Protein AF-A0A9Q0LCG3-F1 (afdb_monomer_lite)

Organism: Anaeramoeba ignava (NCBI:txid1746090)

pLDDT: mean 75.04, std 20.89, range [25.45, 97.94]

Secondary structure (DSSP, 8-state):
---EE-SS-HHHHHHHHHHHSTT-PEESS-GGGG--SSTT--SEEEEE-TT--EEE-TTS-EEEHHHHHHHHHHHHHHHHTT--GGGEEEEES-HHHHHHHHHHHHHHHHHHHHHHHHHHHHHHHHHHH-----------------------STTTGGGG-EEEETGGGTT--EEEEEEE---SS--GGGG-HHHHHHHHTSEEEEEEEEE-HHHHTTSHHHHHHHHHHHHTTT-EEEHHHHBTTHHHHT----SS--GGG--GGG--B-HHHHHHHHHHHHHHHHHHHHHHHHHHHHHHHHHHHHHHHHHHHHHHHHHHHHHHHHHHHHHHHHHHHHHHHHHHHHHHHHHHHHHHHHHHT-HHHHHHHHHHHHHHHTTS----HHHHHHHHHHH--

Foldseek 3Di:
DDQEDAFAEPLLVVLLCVQPVVVSHHYPDYNVRQDAPQPLAAQEAEEALAPWDWDQDPVRWIATLSLLLQVLLVVVQCVVSVNFLLQEEEEEQTAVRLVNSVVVLVLLLVVVVVVVVVVVVVVVVVVVVPDDDDDDDDDDDDDDDDDDDDDDPSNPRNVNHHRGYLVVCPPAAHQEYEYEQRDDAANPPVPDSVSVSSNSRRHHHHYYYYYHPVRLCVDPSSVSVVVSCLPPLHAYHYSCQQFPCNVVSPPDDDPDDDPVPDDSVGSRRDPCSRSVRSVVSNVVVVVVVVVVVVVVVVVVVVVVVVVVVVVVVVVVVVVVVVVVVVVVVVVVVVVVVVVVVVVVVVVVVVVVVVVVCVVVPPPPVVVVVVVVVVVVVVVDPDPDVVVVVVVVVVVVD

Radius of gyration: 50.06 Å; chains: 1; bounding box: 141×66×129 Å

InterPro domains:
  IPR027417 P-loop containing nucleoside triphosphate hydrolase [G3DSA:3.40.50.300] (6-235)
  IPR027417 P-loop containing nucleoside triphosphate hydrolase [SSF52540] (1-333)
  IPR041679 DNA2/NAM7 helicase-like, C-terminal [PF13087] (1-213)
  IPR045055 DNA2/NAM7-like helicase [PTHR10887] (2-341)
  IPR047187 Upf1-like, C-terminal helicase domain [cd18808] (8-230)

Structure (mmCIF, N/CA/C/O backbone):
data_AF-A0A9Q0LCG3-F1
#
_entry.id   AF-A0A9Q0LCG3-F1
#
loop_
_atom_site.group_PDB
_atom_site.id
_atom_site.type_symbol
_atom_site.label_atom_id
_atom_site.label_alt_id
_atom_site.label_comp_id
_atom_site.label_asym_id
_atom_site.label_entity_id
_atom_site.label_seq_id
_atom_site.pdbx_PDB_ins_code
_atom_site.Cartn_x
_atom_site.Cartn_y
_atom_site.Cartn_z
_atom_site.occupancy
_atom_site.B_iso_or_equiv
_atom_site.auth_seq_id
_atom_site.auth_comp_id
_atom_site.auth_asym_id
_atom_site.auth_atom_id
_atom_site.pdbx_PDB_model_num
ATOM 1 N N . MET A 1 1 ? -5.685 -25.286 -7.873 1.00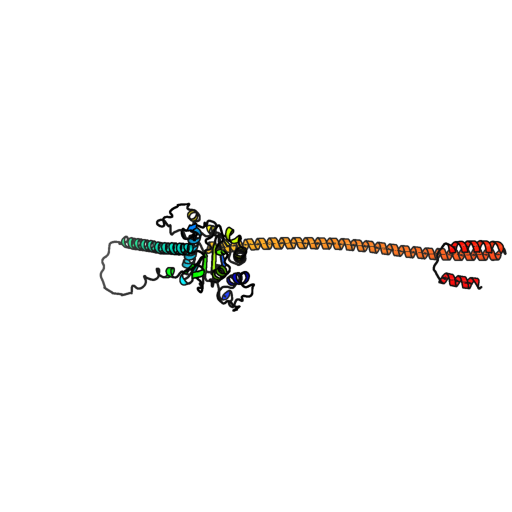 61.41 1 MET A N 1
ATOM 2 C CA . MET A 1 1 ? -5.540 -23.899 -7.376 1.00 61.41 1 MET A CA 1
ATOM 3 C C . MET A 1 1 ? -6.512 -23.027 -8.153 1.00 61.41 1 MET A C 1
ATOM 5 O O . MET A 1 1 ? -6.460 -23.066 -9.377 1.00 61.41 1 MET A O 1
ATOM 9 N N . LEU A 1 2 ? -7.430 -22.318 -7.488 1.00 72.50 2 LEU A N 1
ATOM 10 C CA . LEU A 1 2 ? -8.279 -21.328 -8.165 1.00 72.50 2 LEU A CA 1
ATOM 11 C C . LEU A 1 2 ? -7.381 -20.186 -8.656 1.00 72.50 2 LEU A C 1
ATOM 13 O O . LEU A 1 2 ? -6.613 -19.644 -7.865 1.00 72.50 2 LEU A O 1
ATOM 17 N N . ARG A 1 3 ? -7.438 -19.871 -9.954 1.00 88.56 3 ARG A N 1
ATOM 18 C CA . ARG A 1 3 ? -6.562 -18.873 -10.592 1.00 88.56 3 ARG A CA 1
ATOM 19 C C . ARG A 1 3 ? -7.213 -17.507 -10.772 1.00 88.56 3 ARG A C 1
ATOM 21 O O . ARG A 1 3 ? -6.514 -16.577 -11.134 1.00 88.56 3 ARG A O 1
ATOM 28 N N . THR A 1 4 ? -8.509 -17.364 -10.508 1.00 92.62 4 THR A N 1
ATOM 29 C CA . THR A 1 4 ? -9.247 -16.123 -10.781 1.00 92.62 4 THR A CA 1
ATOM 30 C C . THR A 1 4 ? -9.737 -15.480 -9.488 1.00 92.62 4 THR A C 1
ATOM 32 O O . THR A 1 4 ? -10.374 -16.143 -8.667 1.00 92.62 4 THR A O 1
ATOM 35 N N . GLN A 1 5 ? -9.460 -14.190 -9.305 1.00 93.25 5 GLN A N 1
ATOM 36 C CA . GLN A 1 5 ? -9.934 -13.390 -8.179 1.00 93.25 5 GLN A CA 1
ATOM 37 C C . GLN A 1 5 ? -11.127 -12.519 -8.600 1.00 93.25 5 GLN A C 1
ATOM 39 O O . GLN A 1 5 ? -11.120 -11.921 -9.671 1.00 93.25 5 GLN A O 1
ATOM 44 N N . TYR A 1 6 ? -12.145 -12.421 -7.741 1.00 95.12 6 TYR A N 1
ATOM 45 C CA . TYR A 1 6 ? -13.344 -11.596 -7.966 1.00 95.12 6 TYR A CA 1
ATOM 46 C C . TYR A 1 6 ? -13.543 -10.531 -6.872 1.00 95.12 6 TYR A C 1
ATOM 48 O O . TYR A 1 6 ? -14.598 -9.898 -6.778 1.00 95.12 6 TYR A O 1
ATOM 56 N N . ARG A 1 7 ? -12.559 -10.352 -5.984 1.00 93.69 7 ARG A N 1
ATOM 57 C CA . ARG A 1 7 ? -12.674 -9.519 -4.782 1.00 93.69 7 ARG A CA 1
ATOM 58 C C . ARG A 1 7 ? -12.257 -8.081 -5.035 1.00 93.69 7 ARG A C 1
ATOM 60 O O . ARG A 1 7 ? -13.083 -7.194 -4.839 1.00 93.69 7 ARG A O 1
ATOM 67 N N . CYS A 1 8 ? -10.992 -7.848 -5.367 1.00 94.44 8 CYS A N 1
ATOM 68 C CA . CYS A 1 8 ? -10.372 -6.530 -5.279 1.00 94.44 8 CYS A CA 1
ATOM 69 C C . CYS A 1 8 ? -10.179 -5.882 -6.647 1.00 94.44 8 CYS A C 1
ATOM 71 O O . CYS A 1 8 ? -10.034 -6.568 -7.654 1.00 94.44 8 CYS A O 1
ATOM 73 N N . HIS A 1 9 ? -10.191 -4.550 -6.681 1.00 94.81 9 HIS A N 1
ATOM 74 C CA . HIS A 1 9 ? -9.867 -3.783 -7.881 1.00 94.81 9 HIS A CA 1
ATOM 75 C C . HIS A 1 9 ? -8.553 -4.290 -8.521 1.00 94.81 9 HIS A C 1
ATOM 77 O O . HIS A 1 9 ? -7.605 -4.520 -7.765 1.00 94.81 9 HIS A O 1
ATOM 83 N N . PRO A 1 10 ? -8.448 -4.405 -9.865 1.00 93.88 10 PRO A N 1
ATOM 84 C CA . PRO A 1 10 ? -7.250 -4.919 -10.548 1.00 93.88 10 PRO A CA 1
ATOM 85 C C . PRO A 1 10 ? -5.921 -4.289 -10.096 1.00 93.88 10 PRO A C 1
ATOM 87 O O . PRO A 1 10 ? -4.922 -4.969 -9.901 1.00 93.88 10 PRO A O 1
ATOM 90 N N . LEU A 1 11 ? -5.906 -2.978 -9.816 1.00 91.12 11 LEU A N 1
ATOM 91 C CA . LEU A 1 11 ? -4.712 -2.309 -9.262 1.00 91.12 11 LEU A CA 1
ATOM 92 C C . LEU A 1 11 ? -4.244 -2.884 -7.912 1.00 91.12 11 LEU A C 1
ATOM 94 O O . LEU A 1 11 ? -3.043 -2.903 -7.653 1.00 91.12 11 LEU A O 1
ATOM 98 N N . ILE A 1 12 ? -5.173 -3.337 -7.065 1.00 93.56 12 ILE A N 1
ATOM 99 C CA . ILE A 1 12 ? -4.883 -3.939 -5.757 1.00 93.56 12 ILE A CA 1
ATOM 100 C C . ILE A 1 12 ? -4.444 -5.398 -5.941 1.00 93.56 12 ILE A C 1
ATOM 102 O O . ILE A 1 12 ? -3.441 -5.808 -5.357 1.00 93.56 12 ILE A O 1
ATOM 106 N N . SER A 1 13 ? -5.168 -6.191 -6.748 1.00 94.56 13 SER A N 1
ATOM 107 C CA . SER A 1 13 ? -4.811 -7.600 -6.999 1.00 94.56 13 SER A CA 1
ATOM 108 C C . SER A 1 13 ? -3.439 -7.730 -7.650 1.00 94.56 13 SER A C 1
ATOM 110 O O . SER A 1 13 ? -2.708 -8.655 -7.298 1.00 94.56 13 SER A O 1
ATOM 112 N N . GLN A 1 14 ? -3.057 -6.790 -8.522 1.00 92.94 14 GLN A N 1
ATOM 113 C CA . GLN A 1 14 ? -1.765 -6.796 -9.205 1.00 92.94 14 GLN A CA 1
ATOM 114 C C . GLN A 1 14 ? -0.581 -6.826 -8.229 1.00 92.94 14 GLN A C 1
ATOM 116 O O . GLN A 1 14 ? 0.389 -7.538 -8.484 1.00 92.94 14 GLN A O 1
ATOM 121 N N . ILE A 1 15 ? -0.668 -6.128 -7.087 1.00 92.00 15 ILE A N 1
ATOM 122 C CA . ILE A 1 15 ? 0.385 -6.161 -6.058 1.00 92.00 15 ILE A CA 1
ATOM 123 C C . ILE A 1 15 ? 0.579 -7.593 -5.564 1.00 92.00 15 ILE A C 1
ATOM 125 O O . ILE A 1 15 ? 1.684 -8.131 -5.593 1.00 92.00 15 ILE A O 1
ATOM 129 N N . CYS A 1 16 ? -0.510 -8.230 -5.128 1.00 92.50 16 CYS A N 1
ATOM 130 C CA . CYS A 1 16 ? -0.458 -9.595 -4.624 1.00 92.50 16 CYS A CA 1
ATOM 131 C C . CYS A 1 16 ? -0.035 -10.577 -5.720 1.00 92.50 16 CYS A C 1
ATOM 133 O O . CYS A 1 16 ? 0.729 -11.499 -5.445 1.00 92.50 16 CYS A O 1
ATOM 135 N N . ASN A 1 17 ? -0.509 -10.376 -6.951 1.00 93.69 17 ASN A N 1
ATOM 136 C CA . ASN A 1 17 ? -0.184 -11.214 -8.099 1.00 93.69 17 ASN A CA 1
ATOM 137 C C . ASN A 1 17 ? 1.323 -11.229 -8.378 1.00 93.69 17 ASN A C 1
ATOM 139 O O . ASN A 1 17 ? 1.926 -12.298 -8.479 1.00 93.69 17 ASN A O 1
ATOM 143 N N . ASN A 1 18 ? 1.935 -10.044 -8.408 1.00 91.94 18 ASN A N 1
ATOM 144 C CA . ASN A 1 18 ? 3.368 -9.878 -8.622 1.00 91.94 18 ASN A CA 1
ATOM 145 C C . ASN A 1 18 ? 4.188 -10.473 -7.468 1.00 91.94 18 ASN A C 1
ATOM 147 O O . ASN A 1 18 ? 5.181 -11.153 -7.708 1.00 91.94 18 ASN A O 1
ATOM 151 N N . LEU A 1 19 ? 3.773 -10.235 -6.220 1.00 91.12 19 LEU A N 1
ATOM 152 C CA . LEU A 1 19 ? 4.553 -10.624 -5.041 1.00 91.12 19 LEU A CA 1
ATOM 153 C C . LEU A 1 19 ? 4.433 -12.105 -4.668 1.00 91.12 19 LEU A C 1
ATOM 155 O O . LEU A 1 19 ? 5.399 -12.682 -4.174 1.00 91.12 19 LEU A O 1
ATOM 159 N N . PHE A 1 20 ? 3.258 -12.714 -4.850 1.00 92.12 20 PHE A N 1
ATOM 160 C CA . PHE A 1 20 ? 2.950 -14.025 -4.260 1.00 92.12 20 PHE A CA 1
ATOM 161 C C . PHE A 1 20 ? 2.484 -15.077 -5.265 1.00 92.12 20 PHE A C 1
ATOM 163 O O . PHE A 1 20 ? 2.516 -16.262 -4.941 1.00 92.12 20 PHE A O 1
ATOM 170 N N . TYR A 1 21 ? 2.050 -14.675 -6.463 1.00 92.06 21 TYR A N 1
ATOM 171 C CA . TYR A 1 21 ? 1.461 -15.594 -7.444 1.00 92.06 21 TYR A CA 1
ATOM 172 C C . TYR A 1 21 ? 2.187 -15.604 -8.794 1.00 92.06 21 TYR A C 1
ATOM 174 O O . TYR A 1 21 ? 1.714 -16.264 -9.713 1.00 92.06 21 TYR A O 1
ATOM 182 N N . GLN A 1 22 ? 3.331 -14.919 -8.923 1.00 91.88 22 GLN A N 1
ATOM 183 C CA . GLN A 1 22 ? 4.173 -14.917 -10.132 1.00 91.88 22 GLN A CA 1
ATOM 184 C C . GLN A 1 22 ? 3.404 -14.538 -11.413 1.00 91.88 22 GLN A C 1
ATOM 186 O O . GLN A 1 22 ? 3.664 -15.072 -12.488 1.00 91.88 22 GLN A O 1
ATOM 191 N N . GLY A 1 23 ? 2.409 -13.653 -11.303 1.00 92.56 23 GLY A N 1
ATOM 192 C CA . GLY A 1 23 ? 1.566 -13.261 -12.438 1.00 92.56 23 GLY A CA 1
ATOM 193 C C . GLY A 1 23 ? 0.473 -14.274 -12.812 1.00 92.56 23 GLY A C 1
ATOM 194 O O . GLY A 1 23 ? -0.290 -14.024 -13.741 1.00 92.56 23 GLY A O 1
ATOM 195 N N . ALA A 1 24 ? 0.357 -15.402 -12.104 1.00 93.25 24 ALA A N 1
ATOM 196 C CA . ALA A 1 24 ? -0.599 -16.463 -12.422 1.00 93.25 24 ALA A CA 1
ATOM 197 C C . ALA A 1 24 ? -2.035 -16.197 -11.928 1.00 93.25 24 ALA A C 1
ATOM 199 O O . ALA A 1 24 ? -2.940 -16.972 -12.255 1.00 93.25 24 ALA A O 1
ATOM 200 N N . LEU A 1 25 ? -2.257 -15.148 -11.125 1.00 94.12 25 LEU A N 1
ATOM 201 C CA . LEU A 1 25 ? -3.591 -14.732 -10.687 1.00 94.12 25 LEU A CA 1
ATOM 202 C C . LEU A 1 25 ? -4.259 -13.884 -11.779 1.00 94.12 25 LEU A C 1
ATOM 204 O O . LEU A 1 25 ? -3.692 -12.908 -12.258 1.00 94.12 25 LEU A O 1
ATOM 208 N N . LEU A 1 26 ? -5.480 -14.244 -12.152 1.00 94.75 26 LEU A N 1
ATOM 209 C CA . LEU A 1 26 ? -6.303 -13.558 -13.142 1.00 94.75 26 LEU A CA 1
ATOM 210 C C . LEU A 1 26 ? -7.394 -12.740 -12.451 1.00 94.75 26 LEU A C 1
ATOM 212 O O . LEU A 1 26 ? -7.981 -13.185 -11.462 1.00 94.75 26 LEU A O 1
ATOM 216 N N . ASP A 1 27 ? -7.727 -11.580 -13.004 1.00 96.25 27 ASP A N 1
ATOM 217 C CA . ASP A 1 27 ? -8.852 -10.779 -12.530 1.00 96.25 27 ASP A CA 1
ATOM 218 C C . ASP A 1 27 ? -10.142 -11.195 -13.242 1.00 96.25 27 ASP A C 1
ATOM 220 O O . ASP A 1 27 ? -10.284 -11.063 -14.454 1.00 96.25 27 ASP A O 1
ATOM 224 N N . GLY A 1 28 ? -11.113 -11.687 -12.474 1.00 96.19 28 GLY A N 1
ATOM 225 C CA . GLY A 1 28 ? -12.472 -11.969 -12.944 1.00 96.19 28 GLY A CA 1
ATOM 226 C C . GLY A 1 28 ? -13.406 -10.758 -12.857 1.00 96.19 28 GLY A C 1
ATOM 227 O O . GLY A 1 28 ? -14.607 -10.883 -13.086 1.00 96.19 28 GLY A O 1
ATOM 228 N N . ILE A 1 29 ? -12.867 -9.598 -12.479 1.00 95.81 29 ILE A N 1
ATOM 229 C CA . ILE A 1 29 ? -13.580 -8.333 -12.314 1.00 95.81 29 ILE A CA 1
ATOM 230 C C . ILE A 1 29 ? -12.786 -7.200 -12.958 1.00 95.81 29 ILE A C 1
ATOM 232 O O . ILE A 1 29 ? -11.568 -7.126 -12.832 1.00 95.81 29 ILE A O 1
ATOM 236 N N . SER A 1 30 ? -13.481 -6.281 -13.622 1.00 95.12 30 SER A N 1
ATOM 237 C CA . SER A 1 30 ? -12.851 -5.099 -14.214 1.00 95.12 30 SER A CA 1
ATOM 238 C C . SER A 1 30 ? -12.736 -3.943 -13.218 1.00 95.12 30 SER A C 1
ATOM 240 O O . SER A 1 30 ? -13.490 -3.855 -12.242 1.00 95.12 30 SER A O 1
ATOM 242 N N . SER A 1 31 ? -11.862 -2.978 -13.520 1.00 91.81 31 SER A N 1
ATOM 243 C CA . SER A 1 31 ? -11.762 -1.702 -12.795 1.00 91.81 31 SER A CA 1
ATOM 244 C C . SER A 1 31 ? -13.117 -0.984 -12.695 1.00 91.81 31 SER A C 1
ATOM 246 O O . SER A 1 31 ? -13.455 -0.413 -11.660 1.00 91.81 31 SER A O 1
ATOM 248 N N . ASN A 1 32 ? -13.964 -1.108 -13.725 1.00 91.38 32 ASN A N 1
ATOM 249 C CA . ASN A 1 32 ? -15.313 -0.537 -13.749 1.00 91.38 32 ASN A CA 1
ATOM 250 C C . ASN A 1 32 ? -16.297 -1.212 -12.778 1.00 91.38 32 ASN A C 1
ATOM 252 O O . ASN A 1 32 ? -17.229 -0.562 -12.308 1.00 91.38 32 ASN A O 1
ATOM 256 N N . GLN A 1 33 ? -16.102 -2.492 -12.455 1.00 93.50 33 GLN A N 1
ATOM 257 C CA . GLN A 1 33 ? -16.916 -3.220 -11.470 1.00 93.50 33 GLN A CA 1
ATOM 258 C C . GLN A 1 33 ? -16.432 -3.003 -10.024 1.00 93.50 33 GLN A C 1
ATOM 260 O O . GLN A 1 33 ? -17.141 -3.337 -9.069 1.00 93.50 33 GLN A O 1
ATOM 265 N N . ARG A 1 34 ? -15.230 -2.440 -9.847 1.00 93.38 34 ARG A N 1
ATOM 266 C CA . ARG A 1 34 ? -14.652 -2.044 -8.553 1.00 93.38 34 ARG A CA 1
ATOM 267 C C . ARG A 1 34 ? -14.295 -0.563 -8.494 1.00 93.38 34 ARG A C 1
ATOM 269 O O . ARG A 1 34 ? -13.307 -0.199 -7.866 1.00 93.38 34 ARG A O 1
ATOM 276 N N . LYS A 1 35 ? -15.114 0.294 -9.110 1.00 89.44 35 LYS A N 1
ATOM 277 C CA . LYS A 1 35 ? -14.886 1.745 -9.108 1.00 89.44 35 LYS A CA 1
ATOM 278 C C . LYS A 1 35 ? -14.610 2.279 -7.693 1.00 89.44 35 LYS A C 1
ATOM 280 O O . LYS A 1 35 ? -15.217 1.777 -6.736 1.00 89.44 35 LYS A O 1
ATOM 285 N N . PRO A 1 36 ? -13.731 3.288 -7.563 1.00 87.19 36 PRO A N 1
ATOM 286 C CA . PRO A 1 36 ? -13.606 4.087 -6.352 1.00 87.19 36 PRO A CA 1
ATOM 287 C C . PRO A 1 36 ? -14.972 4.444 -5.761 1.00 87.19 36 PRO A C 1
ATOM 289 O O . PRO A 1 36 ? -15.836 4.956 -6.469 1.00 87.19 36 PRO A O 1
ATOM 292 N N . ILE A 1 37 ? -15.178 4.137 -4.478 1.00 91.19 37 ILE A N 1
ATOM 293 C CA . ILE A 1 37 ? -16.382 4.557 -3.742 1.00 91.19 37 ILE A CA 1
ATOM 294 C C . ILE A 1 37 ? -16.208 5.933 -3.104 1.00 91.19 37 ILE A C 1
ATOM 296 O O . ILE A 1 37 ? -17.197 6.584 -2.786 1.00 91.19 37 ILE A O 1
ATOM 300 N N . VAL A 1 38 ? -14.961 6.370 -2.929 1.00 85.81 38 VAL A N 1
ATOM 301 C CA . VAL A 1 38 ? -14.617 7.751 -2.607 1.00 85.81 38 VAL A CA 1
ATOM 302 C C . VAL A 1 38 ? -14.228 8.425 -3.918 1.00 85.81 38 VAL A C 1
ATOM 304 O O . VAL A 1 38 ? -13.280 7.997 -4.580 1.00 85.81 38 VAL A O 1
ATOM 307 N N . ASN A 1 39 ? -14.992 9.441 -4.318 1.00 77.81 39 ASN A N 1
ATOM 308 C CA . ASN A 1 39 ? -14.785 10.127 -5.592 1.00 77.81 39 ASN A CA 1
ATOM 309 C C . ASN A 1 39 ? -13.369 10.697 -5.674 1.00 77.81 39 ASN A C 1
ATOM 311 O O . ASN A 1 39 ? -12.887 11.300 -4.718 1.00 77.81 39 ASN A O 1
ATOM 315 N N . ASN A 1 40 ? -12.723 10.511 -6.828 1.00 74.06 40 ASN A N 1
ATOM 316 C CA . ASN A 1 40 ? -11.369 10.991 -7.125 1.00 74.06 40 ASN A CA 1
ATOM 317 C C . ASN A 1 40 ? -10.265 10.481 -6.177 1.00 74.06 40 ASN A C 1
ATOM 319 O O . ASN A 1 40 ? -9.117 10.888 -6.315 1.00 74.06 40 ASN A O 1
ATOM 323 N N . PHE A 1 41 ? -10.577 9.567 -5.254 1.00 80.94 41 PHE A N 1
ATOM 324 C CA . PHE A 1 41 ? -9.591 8.909 -4.409 1.00 80.94 41 PHE A CA 1
ATOM 325 C C . PHE A 1 41 ? -9.157 7.588 -5.057 1.00 80.94 41 PHE A C 1
ATOM 327 O O . PHE A 1 41 ? -9.996 6.826 -5.549 1.00 80.94 41 PHE A O 1
ATOM 334 N N . PRO A 1 42 ? -7.863 7.267 -5.058 1.00 84.12 42 PRO A N 1
ATOM 335 C CA . PRO A 1 42 ? -7.360 6.108 -5.776 1.00 84.12 42 PRO A CA 1
ATOM 336 C C . PRO A 1 42 ? -7.707 4.772 -5.100 1.00 84.12 42 PRO A C 1
ATOM 338 O O . PRO A 1 42 ? -7.840 4.700 -3.874 1.00 84.12 42 PRO A O 1
ATOM 341 N N . PRO A 1 43 ? -7.807 3.667 -5.865 1.00 89.88 43 PRO A N 1
ATOM 342 C CA . PRO A 1 43 ? -7.982 2.323 -5.304 1.00 89.88 43 PRO A CA 1
ATOM 343 C C . PRO A 1 43 ? -6.829 1.864 -4.402 1.00 89.88 43 PRO A C 1
ATOM 345 O O . PRO A 1 43 ? -7.007 0.980 -3.567 1.00 89.88 43 PRO A O 1
ATOM 348 N N . LEU A 1 44 ? -5.643 2.440 -4.572 1.00 89.81 44 LEU A N 1
ATOM 349 C CA . LEU A 1 44 ? -4.446 2.124 -3.808 1.00 89.81 44 LEU A CA 1
ATOM 350 C C . LEU A 1 44 ? -3.747 3.426 -3.430 1.00 89.81 44 LEU A C 1
ATOM 352 O O . LEU A 1 44 ? -3.511 4.254 -4.303 1.00 89.81 44 LEU A O 1
ATOM 356 N N . PHE A 1 45 ? -3.427 3.586 -2.149 1.00 89.19 45 PHE A N 1
ATOM 357 C CA . PHE A 1 45 ? -2.842 4.813 -1.620 1.00 89.19 45 PHE A CA 1
ATOM 358 C C . PHE A 1 45 ? -1.827 4.509 -0.516 1.00 89.19 45 PHE A C 1
ATOM 360 O O . PHE A 1 45 ? -2.098 3.669 0.350 1.00 89.19 45 PHE A O 1
ATOM 367 N N . PHE A 1 46 ? -0.691 5.211 -0.506 1.00 91.69 46 PHE A N 1
ATOM 368 C CA . PHE A 1 46 ? 0.282 5.141 0.588 1.00 91.69 46 PHE A CA 1
ATOM 369 C C . PHE A 1 46 ? 0.427 6.500 1.282 1.00 91.69 46 PHE A C 1
ATOM 371 O O . PHE A 1 46 ? 0.720 7.509 0.647 1.00 91.69 46 PHE A O 1
ATOM 378 N N . LEU A 1 47 ? 0.273 6.506 2.604 1.00 90.50 47 LEU A N 1
ATOM 379 C CA . LEU A 1 47 ? 0.460 7.670 3.460 1.00 90.50 47 LEU A CA 1
ATOM 380 C C . LEU A 1 47 ? 1.693 7.453 4.346 1.00 90.50 47 LEU A C 1
ATOM 382 O O . LEU A 1 47 ? 1.656 6.613 5.254 1.00 90.50 47 LEU A O 1
ATOM 386 N N . ASP A 1 48 ? 2.776 8.193 4.087 1.00 91.00 48 ASP A N 1
ATOM 387 C CA . ASP A 1 48 ? 3.953 8.160 4.956 1.00 91.00 48 ASP A CA 1
ATOM 388 C C . ASP A 1 48 ? 3.577 8.729 6.324 1.00 91.00 48 ASP A C 1
ATOM 390 O O . ASP A 1 48 ? 2.908 9.753 6.444 1.00 91.00 48 ASP A O 1
ATOM 394 N N . SER A 1 49 ? 3.971 8.019 7.375 1.00 91.06 49 SER A N 1
ATOM 395 C CA . SER A 1 49 ? 3.824 8.458 8.753 1.00 91.06 49 SER A CA 1
ATOM 396 C C . SER A 1 49 ? 5.162 9.014 9.248 1.00 91.06 49 SER A C 1
ATOM 398 O O . SER A 1 49 ? 5.773 8.456 10.165 1.00 91.06 49 SER A O 1
ATOM 400 N N . GLU A 1 50 ? 5.670 10.069 8.614 1.00 87.06 50 GLU A N 1
ATOM 401 C CA . GLU A 1 50 ? 7.083 10.451 8.690 1.00 87.06 50 GLU A CA 1
ATOM 402 C C . GLU A 1 50 ? 7.564 10.870 10.081 1.00 87.06 50 GLU A C 1
ATOM 404 O O . GLU A 1 50 ? 8.724 10.643 10.440 1.00 87.06 50 GLU A O 1
ATOM 409 N N . ASN A 1 51 ? 6.650 11.402 10.890 1.00 85.12 51 ASN A N 1
ATOM 410 C CA . ASN A 1 51 ? 6.908 11.804 12.272 1.00 85.12 51 ASN A CA 1
ATOM 411 C C . ASN A 1 51 ? 6.490 10.734 13.294 1.00 85.12 51 ASN A C 1
ATOM 413 O O . ASN A 1 51 ? 6.571 10.952 14.505 1.00 85.12 51 ASN A O 1
ATOM 417 N N . GLY A 1 52 ? 6.044 9.567 12.822 1.00 87.12 52 GLY A N 1
ATOM 418 C CA . GLY A 1 52 ? 5.663 8.453 13.672 1.00 87.12 52 GLY A CA 1
ATOM 419 C C . GLY A 1 52 ? 6.849 7.831 14.395 1.00 87.12 52 GLY A C 1
ATOM 420 O O . GLY A 1 52 ? 7.968 7.795 13.880 1.00 87.12 52 GLY A O 1
ATOM 421 N N . LYS A 1 53 ? 6.585 7.316 15.598 1.00 90.94 53 LYS A N 1
ATOM 422 C CA . LYS A 1 53 ? 7.548 6.558 16.399 1.00 90.94 53 LYS A CA 1
ATOM 423 C C . LYS A 1 53 ? 6.868 5.344 17.007 1.00 90.94 53 LYS A C 1
ATOM 425 O O . LYS A 1 53 ? 5.790 5.464 17.595 1.00 90.94 53 LYS A O 1
ATOM 430 N N . GLU A 1 54 ? 7.499 4.188 16.847 1.00 93.25 54 GLU A N 1
ATOM 431 C CA . GLU A 1 54 ? 7.067 2.961 17.497 1.00 93.25 54 GLU A CA 1
ATOM 432 C C . GLU A 1 54 ? 7.344 3.005 19.005 1.00 93.25 54 GLU A C 1
ATOM 434 O O . GLU A 1 54 ? 8.366 3.501 19.469 1.00 93.25 54 GLU A O 1
ATOM 439 N N . GLU A 1 55 ? 6.422 2.444 19.778 1.00 94.50 55 GLU A N 1
ATOM 440 C CA . GLU A 1 55 ? 6.574 2.205 21.205 1.00 94.50 55 GLU A CA 1
ATOM 441 C C . GLU A 1 55 ? 6.358 0.720 21.473 1.00 94.50 55 GLU A C 1
ATOM 443 O O . GLU A 1 55 ? 5.282 0.172 21.199 1.00 94.50 55 GLU A O 1
ATOM 448 N N . LYS A 1 56 ? 7.367 0.065 22.048 1.00 94.50 56 LYS A N 1
ATOM 449 C CA . LYS A 1 56 ? 7.214 -1.289 22.575 1.00 94.50 56 LYS A CA 1
ATOM 450 C C . LYS A 1 56 ? 6.486 -1.220 23.914 1.00 94.50 56 LYS A C 1
ATOM 452 O O . LYS A 1 56 ? 6.910 -0.538 24.841 1.00 94.50 56 LYS A O 1
ATOM 457 N N . THR A 1 57 ? 5.373 -1.929 24.011 1.00 93.12 57 THR A N 1
ATOM 458 C CA . THR A 1 57 ? 4.581 -2.024 25.242 1.00 93.12 57 THR A CA 1
ATOM 459 C C . THR A 1 57 ? 5.123 -3.112 26.169 1.00 93.12 57 THR A C 1
ATOM 461 O O . THR A 1 57 ? 5.866 -3.996 25.740 1.00 93.12 57 THR A O 1
ATOM 464 N N . TRP A 1 58 ? 4.671 -3.112 27.426 1.00 91.12 58 TRP A N 1
ATOM 465 C CA . TRP A 1 58 ? 5.003 -4.149 28.413 1.00 91.12 58 TRP A CA 1
ATOM 466 C C . TRP A 1 58 ? 4.624 -5.572 27.960 1.00 91.12 58 TRP A C 1
ATOM 468 O O . TRP A 1 58 ? 5.265 -6.535 28.360 1.00 91.12 58 TRP A O 1
ATOM 478 N N . THR A 1 59 ? 3.623 -5.708 27.082 1.00 91.38 59 THR A N 1
ATOM 479 C CA . THR A 1 59 ? 3.203 -7.000 26.506 1.00 91.38 59 THR A CA 1
ATOM 480 C C . THR A 1 59 ? 4.161 -7.536 25.435 1.00 91.38 59 THR A C 1
ATOM 482 O O . THR A 1 59 ? 3.935 -8.611 24.889 1.00 91.38 59 THR A O 1
ATOM 485 N N . GLY A 1 60 ? 5.183 -6.763 25.055 1.00 91.62 60 GLY A N 1
ATOM 486 C CA . GLY A 1 60 ? 6.083 -7.072 23.944 1.00 91.62 60 GLY A CA 1
ATOM 487 C C . GLY A 1 60 ? 5.541 -6.700 22.557 1.00 91.62 60 GLY A C 1
ATOM 488 O O . GLY A 1 60 ? 6.302 -6.720 21.593 1.00 91.62 60 GLY A O 1
ATOM 489 N N . SER A 1 61 ? 4.263 -6.317 22.441 1.00 94.25 61 SER A N 1
ATOM 490 C CA . SER A 1 61 ? 3.671 -5.781 21.205 1.00 94.25 61 SER A CA 1
ATOM 491 C C . SER A 1 61 ? 4.005 -4.297 21.018 1.00 94.25 61 SER A C 1
ATOM 493 O O . SER A 1 61 ? 4.359 -3.603 21.971 1.00 94.25 61 SER A O 1
ATOM 495 N N . TYR A 1 62 ? 3.823 -3.797 19.797 1.00 94.94 62 TYR A N 1
ATOM 496 C CA . TYR A 1 62 ? 4.111 -2.417 19.413 1.00 94.94 62 TYR A CA 1
ATOM 497 C C . TYR A 1 62 ? 2.839 -1.598 19.194 1.00 94.94 62 TYR A C 1
ATOM 499 O O . TYR A 1 62 ? 1.770 -2.148 18.907 1.00 94.94 62 TYR A O 1
ATOM 507 N N . ARG A 1 63 ? 2.978 -0.281 19.334 1.00 95.81 63 ARG A N 1
ATOM 508 C CA . ARG A 1 63 ? 1.987 0.725 18.945 1.00 95.81 63 ARG A CA 1
ATOM 509 C C . ARG A 1 63 ? 2.690 1.967 18.395 1.00 95.81 63 ARG A C 1
ATOM 511 O O . ARG A 1 63 ? 3.850 2.203 18.710 1.00 95.81 63 ARG A O 1
ATOM 518 N N . ASN A 1 64 ? 1.981 2.771 17.620 1.00 94.88 64 ASN A N 1
ATOM 519 C CA . ASN A 1 64 ? 2.447 4.042 17.085 1.00 94.88 64 ASN A CA 1
ATOM 520 C C . ASN A 1 64 ? 1.299 5.048 17.160 1.00 94.88 64 ASN A C 1
ATOM 522 O O . ASN A 1 64 ? 0.282 4.925 16.470 1.00 94.88 64 ASN A O 1
ATOM 526 N N . PHE A 1 65 ? 1.453 6.029 18.050 1.00 90.88 65 PHE A N 1
ATOM 527 C CA . PHE A 1 65 ? 0.393 6.976 18.382 1.00 90.88 65 PHE A CA 1
ATOM 528 C C . PHE A 1 65 ? 0.110 7.976 17.264 1.00 90.88 65 PHE A C 1
ATOM 530 O O . PHE A 1 65 ? -1.046 8.311 17.014 1.00 90.88 65 PHE A O 1
ATOM 537 N N . TYR A 1 66 ? 1.156 8.418 16.571 1.00 88.38 66 TYR A N 1
ATOM 538 C CA . TYR A 1 66 ? 1.050 9.305 15.416 1.00 88.38 66 TYR A CA 1
ATOM 539 C C . TYR A 1 66 ? 0.304 8.616 14.266 1.00 88.38 66 TYR A C 1
ATOM 541 O O . TYR A 1 66 ? -0.648 9.165 13.718 1.00 88.38 66 TYR A O 1
ATOM 549 N N . GLU A 1 67 ? 0.653 7.364 13.975 1.00 93.62 67 GLU A N 1
ATOM 550 C CA . GLU A 1 67 ? -0.030 6.564 12.958 1.00 93.62 67 GLU A CA 1
ATOM 551 C C . GLU A 1 67 ? -1.496 6.290 13.327 1.00 93.62 67 GLU A C 1
ATOM 553 O O . GLU A 1 67 ? -2.396 6.449 12.505 1.00 93.62 67 GLU A O 1
ATOM 558 N N . ALA A 1 68 ? -1.769 5.957 14.593 1.00 93.38 68 ALA A N 1
ATOM 559 C CA . ALA A 1 68 ? -3.135 5.751 15.069 1.00 93.38 68 ALA A CA 1
ATOM 560 C C . ALA A 1 68 ? -3.988 7.025 14.934 1.00 93.38 68 ALA A C 1
ATOM 562 O O . ALA A 1 68 ? -5.151 6.955 14.544 1.00 93.38 68 ALA A O 1
ATOM 563 N N . LYS A 1 69 ? -3.403 8.195 15.209 1.00 87.56 69 LYS A N 1
ATOM 564 C CA . LYS A 1 69 ? -4.026 9.511 15.012 1.00 87.56 69 LYS A CA 1
ATOM 565 C C . LYS A 1 69 ? -4.401 9.764 13.549 1.00 87.56 69 LYS A C 1
ATOM 567 O O . LYS A 1 69 ? -5.537 10.157 13.287 1.00 87.56 69 LYS A O 1
ATOM 572 N N . ILE A 1 70 ? -3.486 9.485 12.620 1.00 88.81 70 ILE A N 1
ATOM 573 C CA . ILE A 1 70 ? -3.733 9.575 11.173 1.00 88.81 70 ILE A CA 1
ATOM 574 C C . ILE A 1 70 ? -4.916 8.694 10.771 1.00 88.81 70 ILE A C 1
ATOM 576 O O . ILE A 1 70 ? -5.822 9.149 10.078 1.00 88.81 70 ILE A O 1
ATOM 580 N N . ILE A 1 71 ? -4.956 7.454 11.260 1.00 93.44 71 ILE A N 1
ATOM 581 C CA . ILE A 1 71 ? -6.031 6.504 10.951 1.00 93.44 71 ILE A CA 1
ATOM 582 C C . ILE A 1 71 ? -7.395 7.022 11.415 1.00 93.44 71 ILE A C 1
ATOM 584 O O . ILE A 1 71 ? -8.373 6.896 10.680 1.00 93.44 71 ILE A O 1
ATOM 588 N N . ILE A 1 72 ? -7.486 7.637 12.599 1.00 91.19 72 ILE A N 1
ATOM 589 C CA . ILE A 1 72 ? -8.743 8.263 13.039 1.00 91.19 72 ILE A CA 1
ATOM 590 C C . ILE A 1 72 ? -9.120 9.448 12.138 1.00 91.19 72 ILE A C 1
ATOM 592 O O . ILE A 1 72 ? -10.300 9.607 11.831 1.00 91.19 72 ILE A O 1
ATOM 596 N N . GLY A 1 73 ? -8.144 10.234 11.672 1.00 86.00 73 GLY A N 1
ATOM 597 C CA . GLY A 1 73 ? -8.365 11.294 10.681 1.00 86.00 73 GLY A CA 1
ATOM 598 C C . GLY A 1 73 ? -8.923 10.764 9.360 1.00 86.00 73 GLY A C 1
ATOM 599 O O . GLY A 1 73 ? -9.924 11.277 8.865 1.00 86.00 73 GLY A O 1
ATOM 600 N N . LEU A 1 74 ? -8.349 9.676 8.841 1.00 89.69 74 LEU A N 1
ATOM 601 C CA . LEU A 1 74 ? -8.824 9.011 7.625 1.00 89.69 74 LEU A CA 1
ATOM 602 C C . LEU A 1 74 ? -10.243 8.465 7.802 1.00 89.69 74 LEU A C 1
ATOM 604 O O . LEU A 1 74 ? -11.097 8.681 6.948 1.00 89.69 74 LEU A O 1
ATOM 608 N N . ILE A 1 75 ? -10.526 7.806 8.929 1.00 91.69 75 ILE A N 1
ATOM 609 C CA . ILE A 1 75 ? -11.882 7.348 9.255 1.00 91.69 75 ILE A CA 1
ATOM 610 C C . ILE A 1 75 ? -12.848 8.533 9.289 1.00 91.69 75 ILE A C 1
ATOM 612 O O . ILE A 1 75 ? -13.929 8.453 8.712 1.00 91.69 75 ILE A O 1
ATOM 616 N N . GLU A 1 76 ? -12.482 9.638 9.943 1.00 86.88 76 GLU A N 1
ATOM 617 C CA . GLU A 1 76 ? -13.332 10.824 9.978 1.00 86.88 76 GLU A CA 1
ATOM 618 C C . GLU A 1 76 ? -13.611 11.373 8.574 1.00 86.88 76 GLU A C 1
ATOM 620 O O . GLU A 1 76 ? -14.766 11.683 8.278 1.00 86.88 76 GLU A O 1
ATOM 625 N N . MET A 1 77 ? -12.580 11.495 7.736 1.00 85.62 77 MET A N 1
ATOM 626 C CA . MET A 1 77 ? -12.700 11.950 6.352 1.00 85.62 77 MET A CA 1
ATOM 627 C C . MET A 1 77 ? -13.691 11.072 5.580 1.00 85.62 77 MET A C 1
ATOM 629 O O . MET A 1 77 ? -14.664 11.584 5.037 1.00 85.62 77 MET A O 1
ATOM 633 N N . LEU A 1 78 ? -13.522 9.748 5.621 1.00 89.25 78 LEU A N 1
ATOM 634 C CA . LEU A 1 78 ? -14.412 8.804 4.935 1.00 89.25 78 LEU A CA 1
ATOM 635 C C . LEU A 1 78 ? -15.871 8.940 5.392 1.00 89.25 78 LEU A C 1
ATOM 637 O O . LEU A 1 78 ? -16.793 8.904 4.583 1.00 89.25 78 LEU A O 1
ATOM 641 N N . LEU A 1 79 ? -16.102 9.137 6.689 1.00 88.00 79 LEU A N 1
ATOM 642 C CA . LEU A 1 79 ? -17.456 9.316 7.215 1.00 88.00 79 LEU A CA 1
ATOM 643 C C . LEU A 1 79 ? -18.074 10.658 6.805 1.00 88.00 79 LEU A C 1
ATOM 645 O O . LEU A 1 79 ? -19.288 10.729 6.630 1.00 88.00 79 LEU A O 1
ATOM 649 N N . LYS A 1 80 ? -17.269 11.723 6.665 1.00 84.62 80 LYS A N 1
ATOM 650 C CA . LYS A 1 80 ? -17.729 13.021 6.133 1.00 84.62 80 LYS A CA 1
ATOM 651 C C . LYS A 1 80 ? -18.155 12.899 4.668 1.00 84.62 80 LYS A C 1
ATOM 653 O O . LYS A 1 80 ? -19.142 13.518 4.289 1.00 84.62 80 LYS A O 1
ATOM 658 N N . GLU A 1 81 ? -17.506 12.018 3.912 1.00 84.25 81 GLU A N 1
ATOM 659 C CA . GLU A 1 81 ? -17.889 11.629 2.546 1.00 84.25 81 GLU A CA 1
ATOM 660 C C . GLU A 1 81 ? -19.093 10.666 2.492 1.00 84.25 81 GLU A C 1
ATOM 662 O O . GLU A 1 81 ? -19.354 10.030 1.473 1.00 84.25 81 GLU A O 1
ATOM 667 N N . ASN A 1 82 ? -19.853 10.538 3.586 1.00 88.44 82 ASN A N 1
ATOM 668 C CA . ASN A 1 82 ? -21.029 9.669 3.708 1.00 88.44 82 ASN A CA 1
ATOM 669 C C . ASN A 1 82 ? -20.746 8.175 3.460 1.00 88.44 82 ASN A C 1
ATOM 671 O O . ASN A 1 82 ? -21.657 7.401 3.148 1.00 88.44 82 ASN A O 1
ATOM 675 N N . ILE A 1 83 ? -19.499 7.729 3.637 1.00 92.12 83 ILE A N 1
ATOM 676 C CA . ILE A 1 83 ? -19.178 6.304 3.600 1.00 92.12 83 ILE A CA 1
ATOM 677 C C . ILE A 1 83 ? -19.700 5.643 4.876 1.00 92.12 83 ILE A C 1
ATOM 679 O O . ILE A 1 83 ? -19.353 6.033 5.989 1.00 92.12 83 ILE A O 1
ATOM 683 N N . SER A 1 84 ? -20.514 4.595 4.722 1.00 93.62 84 SER A N 1
ATOM 684 C CA . SER A 1 84 ? -20.970 3.798 5.863 1.00 93.62 84 SER A CA 1
ATOM 685 C C . SER A 1 84 ? -19.781 3.157 6.578 1.00 93.62 84 SER A C 1
ATOM 687 O O . SER A 1 84 ? -18.954 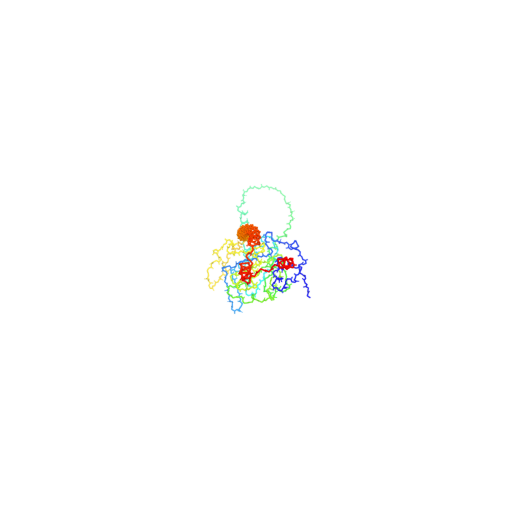2.483 5.970 1.00 93.62 84 SER A O 1
ATOM 689 N N . SER A 1 85 ? -19.743 3.297 7.896 1.00 93.44 85 SER A N 1
ATOM 690 C CA . SER A 1 85 ? -18.780 2.652 8.795 1.00 93.44 85 SER A CA 1
ATOM 691 C C . SER A 1 85 ? -18.635 1.139 8.592 1.00 93.44 85 SER A C 1
ATOM 693 O O . SER A 1 85 ? -17.538 0.608 8.746 1.00 93.44 85 SER A O 1
ATOM 695 N N . SER A 1 86 ? -19.714 0.441 8.220 1.00 94.56 86 SER A N 1
ATOM 696 C CA . SER A 1 86 ? -19.697 -0.998 7.913 1.00 94.56 86 SER A CA 1
ATOM 697 C C . SER A 1 86 ? -18.749 -1.364 6.770 1.00 94.56 86 SER A C 1
ATOM 699 O O . SER A 1 86 ? -18.233 -2.483 6.753 1.00 94.56 86 SER A O 1
ATOM 701 N N . LYS A 1 87 ? -18.490 -0.421 5.859 1.00 95.81 87 LYS A N 1
ATOM 702 C CA . LYS A 1 87 ? -17.622 -0.575 4.687 1.00 95.81 87 LYS A CA 1
ATOM 703 C C . LYS A 1 87 ? -16.139 -0.378 4.992 1.00 95.81 87 LYS A C 1
ATOM 705 O O . LYS A 1 87 ? -15.303 -0.584 4.115 1.00 95.81 87 LYS A O 1
ATOM 710 N N . ILE A 1 88 ? -15.808 0.039 6.215 1.00 96.88 88 ILE A N 1
ATOM 711 C CA . ILE A 1 88 ? -14.452 0.406 6.626 1.00 96.88 88 ILE A CA 1
ATOM 712 C C . ILE A 1 88 ? -13.884 -0.684 7.542 1.00 96.88 88 ILE A C 1
ATOM 714 O O . ILE A 1 88 ? -14.510 -1.099 8.522 1.00 96.88 88 ILE A O 1
ATOM 718 N N . GLY A 1 89 ? -12.673 -1.136 7.232 1.00 97.56 89 GLY A N 1
ATOM 719 C CA . GLY A 1 89 ? -11.861 -1.982 8.102 1.00 97.56 89 GLY A CA 1
ATOM 720 C C . GLY A 1 89 ? -10.495 -1.366 8.354 1.00 97.56 89 GLY A C 1
ATOM 721 O O . GLY A 1 89 ? -9.905 -0.780 7.452 1.00 97.56 89 GLY A O 1
ATOM 722 N N . VAL A 1 90 ? -9.975 -1.534 9.566 1.00 97.94 90 VAL A N 1
ATOM 723 C CA . VAL A 1 90 ? -8.595 -1.200 9.918 1.00 97.94 90 VAL A CA 1
ATOM 724 C C . VAL A 1 90 ? -7.865 -2.473 10.311 1.00 97.94 90 VAL A C 1
ATOM 726 O O . VAL A 1 90 ? -8.319 -3.220 11.182 1.00 97.94 90 VAL A O 1
ATOM 729 N N . ILE A 1 91 ? -6.718 -2.705 9.683 1.00 97.31 91 ILE A N 1
ATOM 730 C CA . ILE A 1 91 ? -5.919 -3.910 9.869 1.00 97.31 91 ILE A CA 1
ATOM 731 C C . ILE A 1 91 ? -4.517 -3.505 10.300 1.00 97.31 91 ILE A C 1
ATOM 733 O O . ILE A 1 91 ? -3.905 -2.610 9.727 1.00 97.31 91 ILE A O 1
ATOM 737 N N . THR A 1 92 ? -3.982 -4.181 11.307 1.00 95.88 92 THR A N 1
ATOM 738 C CA . THR A 1 92 ? -2.596 -3.997 11.747 1.00 95.88 92 THR A CA 1
ATOM 739 C C . THR A 1 92 ? -1.957 -5.336 12.089 1.00 95.88 92 THR A C 1
ATOM 741 O O . THR A 1 92 ? -2.645 -6.329 12.312 1.00 95.88 92 THR A O 1
ATOM 744 N N . LEU A 1 93 ? -0.633 -5.397 12.155 1.00 92.12 93 LEU A N 1
ATOM 745 C CA . LEU A 1 93 ? 0.077 -6.599 12.604 1.00 92.12 93 LEU A CA 1
ATOM 746 C C . LEU A 1 93 ? 0.203 -6.679 14.131 1.00 92.12 93 LEU A C 1
ATOM 748 O O . LEU A 1 93 ? 0.527 -7.738 14.663 1.00 92.12 93 LEU A O 1
ATOM 752 N N . TYR A 1 94 ? -0.078 -5.587 14.846 1.00 94.44 94 TYR A N 1
ATOM 753 C CA . TYR A 1 94 ? 0.219 -5.471 16.272 1.00 94.44 94 TYR A CA 1
ATOM 754 C C . TYR A 1 94 ? -1.044 -5.294 17.112 1.00 94.44 94 TYR A C 1
ATOM 756 O O . TYR A 1 94 ? -1.845 -4.382 16.910 1.00 94.44 94 TYR A O 1
ATOM 764 N N . LYS A 1 95 ? -1.212 -6.163 18.113 1.00 94.94 95 LYS A N 1
ATOM 765 C CA . LYS A 1 95 ? -2.398 -6.183 18.982 1.00 94.94 95 LYS A CA 1
ATOM 766 C C . LYS A 1 95 ? -2.580 -4.873 19.750 1.00 94.94 95 LYS A C 1
ATOM 768 O O . LYS A 1 95 ? -3.700 -4.382 19.877 1.00 94.94 95 LYS A O 1
ATOM 773 N N . GLU A 1 96 ? -1.486 -4.297 20.241 1.00 96.50 96 GLU A N 1
ATOM 774 C CA . GLU A 1 96 ? -1.522 -3.025 20.974 1.00 96.50 96 GLU A CA 1
ATOM 775 C C . GLU A 1 96 ? -1.827 -1.828 20.074 1.00 96.50 96 GLU A C 1
ATOM 777 O O . GLU A 1 96 ? -2.515 -0.906 20.510 1.00 96.50 96 GLU A O 1
ATOM 782 N N . GLN A 1 97 ? -1.434 -1.879 18.800 1.00 97.12 97 GLN A N 1
ATOM 783 C CA . GLN A 1 97 ? -1.853 -0.888 17.813 1.00 97.12 97 GLN A CA 1
ATOM 784 C C . GLN A 1 97 ? -3.366 -0.958 17.559 1.00 97.12 97 GLN A C 1
ATOM 786 O O . GLN A 1 97 ? -4.049 0.064 17.609 1.00 97.12 97 GLN A O 1
ATOM 791 N N . ALA A 1 98 ? -3.928 -2.161 17.393 1.00 96.94 98 ALA A N 1
ATOM 792 C CA . ALA A 1 98 ? -5.375 -2.334 17.235 1.00 96.94 98 ALA A CA 1
ATOM 793 C C . ALA A 1 98 ? -6.148 -1.826 18.466 1.00 96.9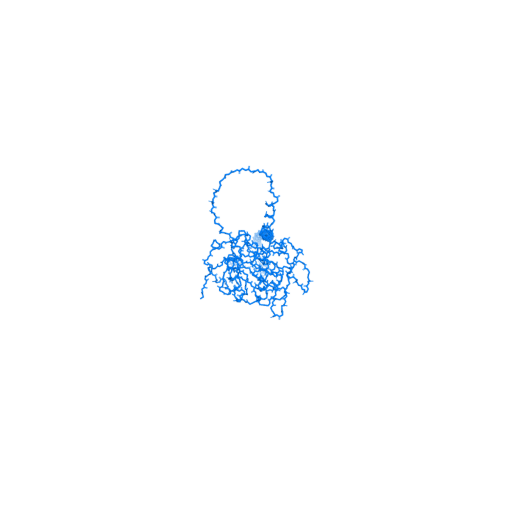4 98 ALA A C 1
ATOM 795 O O . ALA A 1 98 ? -7.175 -1.155 18.333 1.00 96.94 98 ALA A O 1
ATOM 796 N N . ARG A 1 99 ? -5.650 -2.111 19.677 1.00 95.56 99 ARG A N 1
ATOM 797 C CA . ARG A 1 99 ? -6.227 -1.608 20.937 1.00 95.56 99 ARG A CA 1
ATOM 798 C C . ARG A 1 99 ? -6.184 -0.087 21.017 1.00 95.56 99 ARG A C 1
ATOM 800 O O . ARG A 1 99 ? -7.185 0.527 21.385 1.00 95.56 99 ARG A O 1
ATOM 807 N N . LEU A 1 100 ? -5.054 0.515 20.656 1.00 94.94 100 LEU A N 1
ATOM 808 C CA . LEU A 1 100 ? -4.886 1.962 20.651 1.00 94.94 100 LEU A CA 1
ATOM 809 C C . LEU A 1 100 ? -5.877 2.643 19.699 1.00 94.94 100 LEU A C 1
ATOM 811 O O . LEU A 1 100 ? -6.573 3.568 20.113 1.00 94.94 100 LEU A O 1
ATOM 815 N N . ILE A 1 101 ? -5.989 2.159 18.461 1.00 95.25 101 ILE A N 1
ATOM 816 C CA . ILE A 1 101 ? -6.904 2.726 17.460 1.00 95.25 101 ILE A CA 1
ATOM 817 C C . ILE A 1 101 ? -8.362 2.601 17.931 1.00 95.25 101 ILE A C 1
ATOM 819 O O . ILE A 1 101 ? -9.098 3.585 17.902 1.00 95.25 101 ILE A O 1
ATOM 823 N N . ASN A 1 102 ? -8.770 1.440 18.459 1.00 94.38 102 ASN A N 1
ATOM 824 C CA . ASN A 1 102 ? -10.107 1.259 19.045 1.00 94.38 102 ASN A CA 1
ATOM 825 C C . ASN A 1 102 ? -10.385 2.248 20.194 1.00 94.38 102 ASN A C 1
ATOM 827 O O . ASN A 1 102 ? -11.474 2.828 20.286 1.00 94.38 102 ASN A O 1
ATOM 831 N N . LYS A 1 103 ? -9.393 2.469 21.067 1.00 90.19 103 LYS A N 1
ATOM 832 C CA . LYS A 1 103 ? -9.494 3.423 22.178 1.00 90.19 103 LYS A CA 1
ATOM 833 C C . LYS A 1 103 ? -9.690 4.851 21.666 1.00 90.19 103 LYS A C 1
ATOM 835 O O . LYS A 1 103 ? -10.608 5.533 22.118 1.00 90.19 103 LYS A O 1
ATOM 840 N N . LEU A 1 104 ? -8.870 5.290 20.709 1.00 88.44 104 LEU A N 1
ATOM 841 C CA . LEU A 1 104 ? -8.969 6.630 20.122 1.00 88.44 104 LEU A CA 1
ATOM 842 C C . LEU A 1 104 ? -10.296 6.833 19.380 1.00 88.44 104 LEU A C 1
ATOM 844 O O . LEU A 1 104 ? -10.931 7.873 19.549 1.00 88.44 104 LEU A O 1
ATOM 848 N N . LEU A 1 105 ? -10.767 5.823 18.642 1.00 88.38 105 LEU A N 1
ATOM 849 C CA . LEU A 1 105 ? -12.065 5.872 17.971 1.00 88.38 105 LEU A CA 1
ATOM 850 C C . LEU A 1 105 ? -13.210 6.066 18.979 1.00 88.38 105 LEU A C 1
ATOM 852 O O . LEU A 1 105 ? -14.106 6.877 18.752 1.00 88.38 105 LEU A O 1
ATOM 856 N N . THR A 1 106 ? -13.160 5.375 20.120 1.00 86.69 106 THR A N 1
ATOM 857 C CA . THR A 1 106 ? -14.161 5.512 21.194 1.00 86.69 106 THR A CA 1
ATOM 858 C C . THR A 1 106 ? -14.164 6.921 21.797 1.00 86.69 106 THR A C 1
ATOM 860 O O . THR A 1 106 ? -15.222 7.511 22.025 1.00 86.69 106 THR A O 1
ATOM 863 N N . ILE A 1 107 ? -12.984 7.501 22.031 1.00 82.94 107 ILE A N 1
ATOM 864 C CA . ILE A 1 107 ? -12.850 8.871 22.556 1.00 82.94 107 ILE A CA 1
ATOM 865 C C . ILE A 1 107 ? -13.419 9.882 21.563 1.00 82.94 107 ILE A C 1
ATOM 867 O O . ILE A 1 107 ? -14.220 10.741 21.940 1.00 82.94 107 ILE A O 1
ATOM 871 N N . PHE A 1 108 ? -13.079 9.729 20.286 1.00 79.81 108 PHE A N 1
ATOM 872 C CA . PHE A 1 108 ? -13.601 10.555 19.205 1.00 79.81 108 PHE A CA 1
ATOM 873 C C . PHE A 1 108 ? -15.141 10.515 19.121 1.00 79.81 108 PHE A C 1
ATOM 875 O O . PHE A 1 108 ? -15.786 11.561 18.987 1.00 79.81 108 PHE A O 1
ATOM 882 N N . GLN A 1 109 ? -15.759 9.340 19.302 1.00 76.75 109 GLN A N 1
ATOM 883 C CA . GLN A 1 109 ? -17.223 9.190 19.371 1.00 76.75 109 GLN A CA 1
ATOM 884 C C . GLN A 1 109 ? -17.843 9.961 20.550 1.00 76.75 109 GLN A C 1
ATOM 886 O O . GLN A 1 109 ? -18.857 10.659 20.401 1.00 76.75 109 GLN A O 1
ATOM 891 N N . ASN A 1 110 ? -17.233 9.851 21.732 1.00 74.94 110 ASN A N 1
ATOM 892 C CA . ASN A 1 110 ? -17.721 10.506 22.946 1.00 74.94 110 ASN A CA 1
ATOM 893 C C . ASN A 1 110 ? -17.592 12.035 22.857 1.00 74.94 110 ASN A C 1
ATOM 895 O O . ASN A 1 110 ? -18.494 12.765 23.281 1.00 74.94 110 ASN A O 1
ATOM 899 N N . GLY A 1 111 ? -16.519 12.517 22.230 1.00 69.06 111 GLY A N 1
ATOM 900 C CA . GLY A 1 111 ? -16.265 13.927 21.958 1.00 69.06 111 GLY A CA 1
ATOM 901 C C . GLY A 1 111 ? -17.317 14.613 21.080 1.00 69.06 111 GLY A C 1
ATOM 902 O O . GLY A 1 111 ? -17.830 15.682 21.424 1.00 69.06 111 GLY A O 1
ATOM 903 N N . LYS A 1 112 ? -17.721 13.970 19.974 1.00 63.00 112 LYS A N 1
ATOM 904 C CA . LYS A 1 112 ? -18.788 14.480 19.086 1.00 63.00 112 LYS A CA 1
ATOM 905 C C . LYS A 1 112 ? -20.167 14.520 19.754 1.00 63.00 112 LYS A C 1
ATOM 907 O O . LYS A 1 112 ? -20.991 15.377 19.431 1.00 63.00 112 LYS A O 1
ATOM 912 N N . SER A 1 113 ? -20.426 13.615 20.697 1.00 57.16 113 SER A N 1
ATOM 913 C CA . SER A 1 113 ? -21.694 13.584 21.438 1.00 57.16 113 SER A CA 1
ATOM 914 C C . SER A 1 113 ? -21.830 14.770 22.404 1.00 57.16 113 SER A C 1
ATOM 916 O O . SER A 1 113 ? -22.910 15.357 22.498 1.00 57.16 113 SER A O 1
ATOM 918 N N . LYS A 1 114 ? -20.738 15.174 23.073 1.00 55.69 114 LYS A N 1
ATOM 919 C CA . LYS A 1 114 ? -20.725 16.341 23.975 1.00 55.69 114 LYS A CA 1
ATOM 920 C C . LYS A 1 114 ? -20.924 17.659 23.214 1.00 55.69 114 LYS A C 1
ATOM 922 O O . LYS A 1 114 ? -21.826 18.421 23.563 1.00 55.69 114 LYS A O 1
ATOM 927 N N . SER A 1 115 ? -20.203 17.877 22.112 1.00 52.31 115 SER A N 1
ATOM 928 C CA . SER A 1 115 ? -20.300 19.117 21.317 1.00 52.31 115 SER A CA 1
ATOM 929 C C . SER A 1 115 ? -21.665 19.331 20.637 1.00 52.31 115 SER A C 1
ATOM 931 O O . SER A 1 115 ? -22.131 20.470 20.546 1.00 52.31 115 SER A O 1
ATOM 933 N N . LYS A 1 116 ? -22.368 18.264 20.217 1.00 52.00 116 LYS A N 1
ATOM 934 C CA . LYS A 1 116 ? -23.772 18.358 19.756 1.00 52.00 116 LYS A CA 1
ATOM 935 C C . LYS A 1 116 ? -24.732 18.740 20.890 1.00 52.00 116 LYS A C 1
ATOM 937 O O . LYS A 1 116 ? -25.587 19.599 20.685 1.00 52.00 116 LYS A O 1
ATOM 942 N N . SER A 1 117 ? -24.559 18.168 22.086 1.00 48.78 117 SER A N 1
ATOM 943 C CA . SER A 1 117 ? -25.410 18.472 23.249 1.00 48.78 117 SER A CA 1
ATOM 944 C C . SER A 1 117 ? -25.253 19.917 23.756 1.00 48.78 117 SER A C 1
ATOM 946 O O . SER A 1 117 ? -26.229 20.542 24.169 1.00 48.78 117 SER A O 1
ATOM 948 N N . GLU A 1 118 ? -24.052 20.494 23.662 1.00 51.66 118 GLU A N 1
ATOM 949 C CA . GLU A 1 118 ? -23.791 21.896 24.019 1.00 51.66 118 GLU A CA 1
ATOM 950 C C . GLU A 1 118 ? -24.310 22.887 22.967 1.00 51.66 118 GLU A C 1
ATOM 952 O O . GLU A 1 118 ? -24.835 23.945 23.328 1.00 51.66 118 GLU A O 1
ATOM 957 N N . LYS A 1 119 ? -24.241 22.538 21.673 1.00 47.25 119 LYS A N 1
ATOM 958 C CA . LYS A 1 119 ? -24.843 23.333 20.587 1.00 47.25 119 LYS A CA 1
ATOM 959 C C . LYS A 1 119 ? -26.379 23.342 20.659 1.00 47.25 119 LYS A C 1
ATOM 961 O O . LYS A 1 119 ? -26.965 24.411 20.502 1.00 47.25 119 LYS A O 1
ATOM 966 N N . GLU A 1 120 ? -27.033 22.218 20.978 1.00 50.19 120 GLU A N 1
ATOM 967 C CA . GLU A 1 120 ? -28.492 22.175 21.222 1.00 50.19 120 GLU A CA 1
ATOM 968 C C . GLU A 1 120 ? -28.896 22.981 22.476 1.00 50.19 120 GLU A C 1
ATOM 970 O O . GLU A 1 120 ? -29.868 23.735 22.432 1.00 50.19 120 GLU A O 1
ATOM 975 N N . LYS A 1 121 ? -28.119 22.928 23.572 1.00 48.78 121 LYS A N 1
ATOM 976 C CA . LYS A 1 121 ? -28.372 23.756 24.773 1.00 48.78 121 LYS A CA 1
ATOM 977 C C . LYS A 1 121 ? -28.222 25.261 24.510 1.00 48.78 121 LYS A C 1
ATOM 979 O O . LYS A 1 121 ? -28.982 26.046 25.074 1.00 48.78 121 LYS A O 1
ATOM 984 N N . LYS A 1 122 ? -27.280 25.681 23.652 1.00 48.84 122 LYS A N 1
ATOM 985 C CA . LYS A 1 122 ? -27.118 27.091 23.238 1.00 48.84 122 LYS A CA 1
ATOM 986 C C . LYS A 1 122 ? -28.241 27.567 22.304 1.00 48.84 122 LYS A C 1
ATOM 988 O O . LYS A 1 122 ? -28.659 28.716 22.429 1.00 48.84 122 LYS A O 1
ATOM 993 N N . LYS A 1 123 ? -28.776 26.701 21.434 1.00 45.38 123 LYS A N 1
ATOM 994 C CA . LYS A 1 123 ? -29.943 27.012 20.582 1.00 45.38 123 LYS A CA 1
ATOM 995 C C . LYS A 1 123 ? -31.224 27.184 21.414 1.00 45.38 123 LYS A C 1
ATOM 997 O O . LYS A 1 123 ? -31.882 28.211 21.301 1.00 45.38 123 LYS A O 1
ATOM 1002 N N . ASN A 1 124 ? -31.470 26.278 22.366 1.00 44.47 124 ASN A N 1
ATOM 1003 C CA . ASN A 1 124 ? -32.617 26.362 23.284 1.00 44.47 124 ASN A CA 1
ATOM 1004 C C . ASN A 1 124 ? -32.523 27.532 24.287 1.00 44.47 124 ASN A C 1
ATOM 1006 O O . ASN A 1 124 ? -33.547 28.007 24.775 1.00 44.47 124 ASN A O 1
ATOM 1010 N N . LYS A 1 125 ? -31.312 28.013 24.614 1.00 46.94 125 LYS A N 1
ATOM 1011 C CA . LYS A 1 125 ? -31.130 29.251 25.398 1.00 46.94 125 LYS A CA 1
ATOM 1012 C C . LYS A 1 125 ? -31.414 30.514 24.578 1.00 46.94 125 LYS A C 1
ATOM 1014 O O . LYS A 1 125 ? -31.964 31.449 25.145 1.00 46.94 125 LYS A O 1
ATOM 1019 N N . LYS A 1 126 ? -31.096 30.529 23.275 1.00 38.94 126 LYS A N 1
ATOM 1020 C CA . LYS A 1 126 ? -31.392 31.663 22.380 1.00 38.94 126 LYS A CA 1
ATOM 1021 C C . LYS A 1 126 ? -32.892 31.835 22.116 1.00 38.94 126 LYS A C 1
ATOM 1023 O O . LYS A 1 126 ? -33.363 32.964 22.132 1.00 38.94 126 LYS A O 1
ATOM 1028 N N . GLU A 1 127 ? -33.646 30.744 21.976 1.00 42.22 127 GLU A N 1
ATOM 1029 C CA . GLU A 1 127 ? -35.113 30.806 21.816 1.00 42.22 127 GLU A CA 1
ATOM 1030 C C . GLU A 1 127 ? -35.846 31.235 23.099 1.00 42.22 127 GLU A C 1
ATOM 1032 O O . GLU A 1 127 ? -36.905 31.848 23.025 1.00 42.22 127 GLU A O 1
ATOM 1037 N N . LYS A 1 128 ? -35.268 30.995 24.287 1.00 38.12 128 LYS A N 1
ATOM 1038 C CA . LYS A 1 128 ? -35.820 31.504 25.558 1.00 38.12 128 LYS A CA 1
ATOM 1039 C C . LYS A 1 128 ? -35.481 32.971 25.847 1.00 38.12 128 LYS A C 1
ATOM 1041 O O . LYS A 1 128 ? -36.136 33.565 26.695 1.00 38.12 128 LYS A O 1
ATOM 1046 N N . SER A 1 129 ? -34.485 33.554 25.176 1.00 41.53 129 SER A N 1
ATOM 1047 C CA . SER A 1 129 ? -34.073 34.956 25.372 1.00 41.53 129 SER A CA 1
ATOM 1048 C C . SER A 1 129 ? -34.672 35.938 24.359 1.00 41.53 129 SER A C 1
ATOM 1050 O O . SER A 1 129 ? -34.484 37.139 24.508 1.00 41.53 129 SER A O 1
ATOM 1052 N N . THR A 1 130 ? -35.402 35.459 23.349 1.00 40.09 130 THR A N 1
ATOM 1053 C CA . THR A 1 130 ? -36.177 36.296 22.417 1.00 40.09 130 THR A CA 1
ATOM 1054 C C . THR A 1 130 ? -37.674 36.055 22.615 1.00 40.09 130 THR A C 1
ATOM 1056 O O . THR A 1 130 ? -38.387 35.679 21.691 1.00 40.09 130 THR A O 1
ATOM 1059 N N . GLY A 1 131 ? -38.145 36.215 23.852 1.00 37.81 131 GLY A N 1
ATOM 1060 C CA . GLY A 1 131 ? -39.563 36.364 24.164 1.00 37.81 131 GLY A CA 1
ATOM 1061 C C . GLY A 1 131 ? -39.883 37.846 24.311 1.00 37.81 131 GLY A C 1
ATOM 1062 O O . GLY A 1 131 ? -39.696 38.407 25.386 1.00 37.81 131 GLY A O 1
ATOM 1063 N N . ILE A 1 132 ? -40.333 38.475 23.225 1.00 42.34 132 ILE A N 1
ATOM 1064 C CA . ILE A 1 132 ? -41.008 39.773 23.275 1.00 42.34 132 ILE A CA 1
ATOM 1065 C C . ILE A 1 132 ? -42.323 39.585 24.034 1.00 42.34 132 ILE A C 1
ATOM 1067 O O . ILE A 1 132 ? -43.132 38.710 23.722 1.00 42.34 132 ILE A O 1
ATOM 1071 N N . LEU A 1 133 ? -42.504 40.411 25.057 1.00 37.09 133 LEU A N 1
ATOM 1072 C CA . LEU A 1 133 ? -43.746 40.586 25.786 1.00 37.09 133 LEU A CA 1
ATOM 1073 C C . LEU A 1 133 ? -44.749 41.342 24.897 1.00 37.09 133 LEU A C 1
ATOM 1075 O O . LEU A 1 133 ? -44.456 42.450 24.460 1.00 37.09 133 LEU A O 1
ATOM 1079 N N . GLY A 1 134 ? -45.941 40.771 24.702 1.00 33.78 134 GLY A N 1
ATOM 1080 C CA . GLY A 1 134 ? -47.149 41.525 24.348 1.00 33.78 134 GLY A CA 1
ATOM 1081 C C . GLY A 1 134 ? -47.803 41.162 23.013 1.00 33.78 134 GLY A C 1
ATOM 1082 O O . GLY A 1 134 ? -47.468 41.730 21.987 1.00 33.78 134 GLY A O 1
ATOM 1083 N N . LEU A 1 135 ? -48.806 40.280 23.044 1.00 32.25 135 LEU A N 1
ATOM 1084 C CA . LEU A 1 135 ? -50.215 40.656 22.844 1.00 32.25 135 LEU A CA 1
ATOM 1085 C C . LEU A 1 135 ? -51.104 39.425 23.096 1.00 32.25 135 LEU A C 1
ATOM 1087 O O . LEU A 1 135 ? -50.910 38.360 22.512 1.00 32.25 135 LEU A O 1
ATOM 1091 N N . LYS A 1 136 ? -52.092 39.576 23.984 1.00 39.81 136 LYS A N 1
ATOM 1092 C CA . LYS A 1 136 ? -53.220 38.645 24.089 1.00 39.81 136 LYS A CA 1
ATOM 1093 C C . LYS A 1 136 ? -54.041 38.765 22.805 1.00 39.81 136 LYS A C 1
ATOM 1095 O O . LYS A 1 136 ? -54.426 39.874 22.465 1.00 39.81 136 LYS A O 1
ATOM 1100 N N . ASN A 1 137 ? -54.356 37.643 22.165 1.00 30.41 137 ASN A N 1
ATOM 1101 C CA . ASN A 1 137 ? -55.633 37.457 21.488 1.00 30.41 137 ASN A CA 1
ATOM 1102 C C . ASN A 1 137 ? -56.011 35.974 21.462 1.00 30.41 137 ASN A C 1
ATOM 1104 O O . ASN A 1 137 ? -55.182 35.068 21.488 1.00 30.41 137 ASN A O 1
ATOM 1108 N N . THR A 1 138 ? -57.313 35.798 21.555 1.00 32.56 138 THR A N 1
ATOM 1109 C CA . THR A 1 138 ? -58.115 34.608 21.792 1.00 32.56 138 THR A CA 1
ATOM 1110 C C . THR A 1 138 ? -58.126 33.627 20.609 1.00 32.56 138 THR A C 1
ATOM 1112 O O . THR A 1 138 ? -57.764 33.974 19.493 1.00 32.56 138 THR A O 1
ATOM 1115 N N . PHE A 1 139 ? -58.642 32.421 20.887 1.00 28.88 139 PHE A N 1
ATOM 1116 C CA . PHE A 1 139 ? -59.137 31.377 19.970 1.00 28.88 139 PHE A CA 1
ATOM 1117 C C . PHE A 1 139 ? -58.267 30.139 19.645 1.00 28.88 139 PHE A C 1
ATOM 1119 O O . PHE A 1 139 ? -57.278 30.152 18.924 1.00 28.88 139 PHE A O 1
ATOM 1126 N N . THR A 1 140 ? -58.837 29.012 20.097 1.00 26.36 140 THR A N 1
ATOM 1127 C CA . THR A 1 140 ? -58.845 27.642 19.547 1.00 26.36 140 THR A CA 1
ATOM 1128 C C . THR A 1 140 ? -57.641 26.711 19.722 1.00 26.36 140 THR A C 1
ATOM 1130 O O . THR A 1 140 ? -56.661 26.713 18.987 1.00 26.36 140 THR A O 1
ATOM 1133 N N . LYS A 1 141 ? -57.853 25.755 20.642 1.00 38.75 141 LYS A N 1
ATOM 1134 C CA . LYS A 1 141 ? -57.346 24.378 20.596 1.00 38.75 141 LYS A CA 1
ATOM 1135 C C . LYS A 1 141 ? -57.441 23.807 19.175 1.00 38.75 141 LYS A C 1
ATOM 1137 O O . LYS A 1 141 ? -58.543 23.601 18.672 1.00 38.75 141 LYS A O 1
ATOM 1142 N N . ARG A 1 142 ? -56.312 23.356 18.628 1.00 27.22 142 ARG A N 1
ATOM 1143 C CA . ARG A 1 142 ? -56.291 22.191 17.738 1.00 27.22 142 ARG A CA 1
ATOM 1144 C C . ARG A 1 142 ? -55.065 21.341 18.059 1.00 27.22 142 ARG A C 1
ATOM 1146 O O . ARG A 1 142 ? -53.928 21.750 17.861 1.00 27.22 142 ARG A O 1
ATOM 1153 N N . LYS A 1 143 ? -55.326 20.161 18.630 1.00 34.88 143 LYS A N 1
ATOM 1154 C CA . LYS A 1 143 ? -54.369 19.057 18.737 1.00 34.88 143 LYS A CA 1
ATOM 1155 C C . LYS A 1 143 ? -53.990 18.642 17.317 1.00 34.88 143 LYS A C 1
ATOM 1157 O O . LYS A 1 143 ? -54.850 18.172 16.580 1.00 34.88 143 LYS A O 1
ATOM 1162 N N . THR A 1 144 ? -52.714 18.730 16.979 1.00 25.45 144 THR A N 1
ATOM 1163 C CA . THR A 1 144 ? -52.117 17.903 15.930 1.00 25.45 144 THR A CA 1
ATOM 1164 C C . THR A 1 144 ? -50.990 17.112 16.568 1.00 25.45 144 THR A C 1
ATOM 1166 O O . THR A 1 144 ? -49.916 17.638 16.851 1.00 25.45 144 THR A O 1
ATOM 1169 N N . ASN A 1 145 ? -51.285 15.841 16.849 1.00 35.50 145 ASN A N 1
ATOM 1170 C CA . ASN A 1 145 ? -50.276 14.813 17.050 1.00 35.50 145 ASN A CA 1
ATOM 1171 C C . ASN A 1 145 ? -49.383 14.792 15.809 1.00 35.50 145 ASN A C 1
ATOM 1173 O O . ASN A 1 145 ? -49.894 14.578 14.717 1.00 35.50 145 ASN A O 1
ATOM 1177 N N . ASN A 1 146 ? -48.074 14.959 15.976 1.00 28.41 146 ASN A N 1
ATOM 1178 C CA . ASN A 1 146 ? -47.116 14.430 15.015 1.00 28.41 146 ASN A CA 1
ATOM 1179 C C . ASN A 1 146 ? -45.869 13.932 15.749 1.00 28.41 146 ASN A C 1
ATOM 1181 O O . ASN A 1 146 ? -44.963 14.680 16.099 1.00 28.41 146 ASN A O 1
ATOM 1185 N N . ASN A 1 147 ? -45.935 12.634 16.047 1.00 30.55 147 ASN A N 1
ATOM 1186 C CA . ASN A 1 147 ? -44.868 11.650 16.190 1.00 30.55 147 ASN A CA 1
ATOM 1187 C C . ASN A 1 147 ? -43.432 12.178 16.333 1.00 30.55 147 ASN A C 1
ATOM 1189 O O . ASN A 1 147 ? -42.692 12.345 15.365 1.00 30.55 147 ASN A O 1
ATOM 1193 N N . ASN A 1 148 ? -42.995 12.258 17.590 1.00 32.69 148 ASN A N 1
ATOM 1194 C CA . ASN A 1 148 ? -41.594 12.115 17.966 1.00 32.69 148 ASN A CA 1
ATOM 1195 C C . ASN A 1 148 ? -41.126 10.684 17.667 1.00 32.69 148 ASN A C 1
ATOM 1197 O O . ASN A 1 148 ? -41.264 9.811 18.513 1.00 32.69 148 ASN A O 1
ATOM 1201 N N . ASN A 1 149 ? -40.539 10.450 16.497 1.00 35.09 149 ASN A N 1
ATOM 1202 C CA . ASN A 1 149 ? -39.717 9.268 16.236 1.00 35.09 149 ASN A CA 1
ATOM 1203 C C . ASN A 1 149 ? -38.625 9.635 15.232 1.00 35.09 149 ASN A C 1
ATOM 1205 O O . ASN A 1 149 ? -38.791 9.391 14.049 1.00 35.09 149 ASN A O 1
ATOM 1209 N N . ASN A 1 150 ? -37.538 10.269 15.695 1.00 37.66 150 ASN A N 1
ATOM 1210 C CA . ASN A 1 150 ? -36.222 10.252 15.031 1.00 37.66 150 ASN A CA 1
ATOM 1211 C C . ASN A 1 150 ? -35.140 10.935 15.894 1.00 37.66 150 ASN A C 1
ATOM 1213 O O . ASN A 1 150 ? -34.650 12.016 15.584 1.00 37.66 150 ASN A O 1
ATOM 1217 N N . LYS A 1 151 ? -34.734 10.305 17.006 1.00 36.75 151 LYS A N 1
ATOM 1218 C CA . LYS A 1 151 ? -33.532 10.700 17.779 1.00 36.75 151 LYS A CA 1
ATOM 1219 C C . LYS A 1 151 ? -32.764 9.476 18.314 1.00 36.75 151 LYS A C 1
ATOM 1221 O O . LYS A 1 151 ? -32.496 9.380 19.507 1.00 36.75 151 LYS A O 1
ATOM 1226 N N . LYS A 1 152 ? -32.412 8.511 17.447 1.00 34.72 152 LYS A N 1
ATOM 1227 C CA . LYS A 1 152 ? -31.586 7.332 17.826 1.00 34.72 152 LYS A CA 1
ATOM 1228 C C . LYS A 1 152 ? -30.564 6.823 16.782 1.00 34.72 152 LYS A C 1
ATOM 1230 O O . LYS A 1 152 ? -29.907 5.828 17.063 1.00 34.72 152 LYS A O 1
ATOM 1235 N N . SER A 1 153 ? -30.353 7.471 15.629 1.00 40.56 153 SER A N 1
ATOM 1236 C CA . SER A 1 153 ? -29.507 6.899 14.553 1.00 40.56 153 SER A CA 1
ATOM 1237 C C . SER A 1 153 ? -27.986 7.100 14.711 1.00 40.56 153 SER A C 1
ATOM 1239 O O . SER A 1 153 ? -27.213 6.222 14.350 1.00 40.56 153 SER A O 1
ATOM 1241 N N . GLY A 1 154 ? -27.513 8.195 15.318 1.00 42.69 154 GLY A N 1
ATOM 1242 C CA . GLY A 1 154 ? -26.084 8.564 15.245 1.00 42.69 154 GLY A CA 1
ATOM 1243 C C . GLY A 1 154 ? -25.093 7.828 16.169 1.00 42.69 154 GLY A C 1
ATOM 1244 O O . GLY A 1 154 ? -23.890 8.007 16.012 1.00 42.69 154 GLY A O 1
ATOM 1245 N N . LYS A 1 155 ? -25.544 7.033 17.154 1.00 43.47 155 LYS A N 1
ATOM 1246 C CA . LYS A 1 155 ? -24.641 6.325 18.098 1.00 43.47 155 LYS A CA 1
ATOM 1247 C C . LYS A 1 155 ? -24.211 4.927 17.626 1.00 43.47 155 LYS A C 1
ATOM 1249 O O . LYS A 1 155 ? -23.273 4.378 18.199 1.00 43.47 155 LYS A O 1
ATOM 1254 N N . ASN A 1 156 ? -24.876 4.358 16.618 1.00 51.88 156 ASN A N 1
ATOM 1255 C CA . ASN A 1 156 ? -24.670 2.963 16.204 1.00 51.88 156 ASN A CA 1
ATOM 1256 C C . ASN A 1 156 ? -23.794 2.781 14.959 1.00 51.88 156 ASN A C 1
ATOM 1258 O O . ASN A 1 156 ? -23.218 1.709 14.808 1.00 51.88 156 ASN A O 1
ATOM 1262 N N . GLU A 1 157 ? -23.647 3.790 14.099 1.00 55.41 157 GLU A N 1
ATOM 1263 C CA . GLU A 1 157 ? -22.906 3.628 12.841 1.00 55.41 157 GLU A CA 1
ATOM 1264 C C . GLU A 1 157 ? -21.421 3.332 13.113 1.00 55.41 157 GLU A C 1
ATOM 1266 O O . GLU A 1 157 ? -20.912 2.286 12.729 1.00 55.41 157 GLU A O 1
ATOM 1271 N N . MET A 1 158 ? -20.727 4.149 13.900 1.00 61.72 158 MET A N 1
ATOM 1272 C CA . MET A 1 158 ? -19.281 4.007 14.156 1.00 61.72 158 MET A CA 1
ATOM 1273 C C . MET A 1 158 ? -18.838 2.720 14.885 1.00 61.72 158 MET A C 1
ATOM 1275 O O . MET A 1 158 ? -17.659 2.379 14.837 1.00 61.72 158 MET A O 1
ATOM 1279 N N . LYS A 1 159 ? -19.752 1.991 15.545 1.00 64.88 159 LYS A N 1
ATOM 1280 C CA . LYS A 1 159 ? -19.457 0.693 16.189 1.00 64.88 159 LYS A CA 1
ATOM 1281 C C . LYS A 1 159 ? -19.241 -0.447 15.187 1.00 64.88 159 LYS A C 1
ATOM 1283 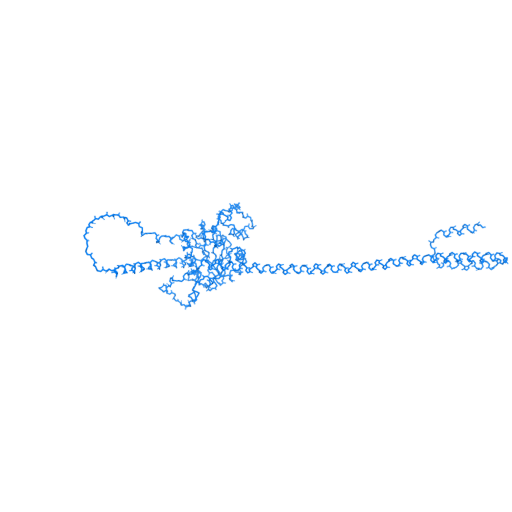O O . LYS A 1 159 ? -18.806 -1.520 15.587 1.00 64.88 159 LYS A O 1
ATOM 1288 N N . GLN A 1 160 ? -19.546 -0.225 13.909 1.00 82.69 160 GLN A N 1
ATOM 1289 C CA . GLN A 1 160 ? -19.422 -1.235 12.855 1.00 82.69 160 GLN A CA 1
ATOM 1290 C C . GLN A 1 160 ? -18.054 -1.239 12.156 1.00 82.69 160 GLN A C 1
ATOM 1292 O O . GLN A 1 160 ? -17.800 -2.131 11.345 1.00 82.69 160 GLN A O 1
ATOM 1297 N N . ILE A 1 161 ? -17.175 -0.274 12.461 1.00 92.81 161 ILE A N 1
ATOM 1298 C CA . ILE A 1 161 ? -15.813 -0.258 11.915 1.00 92.81 161 ILE A CA 1
ATOM 1299 C C . ILE A 1 161 ? -15.036 -1.413 12.545 1.00 92.81 161 ILE A C 1
ATOM 1301 O O . ILE A 1 161 ? -14.831 -1.452 13.758 1.00 92.81 161 ILE A O 1
ATOM 1305 N N . GLN A 1 162 ? -14.597 -2.356 11.717 1.00 94.56 162 GLN A N 1
ATOM 1306 C CA . GLN A 1 162 ? -13.836 -3.512 12.182 1.00 94.56 162 GLN A CA 1
ATOM 1307 C C . GLN A 1 162 ? -12.365 -3.127 12.332 1.00 94.56 162 GLN A C 1
ATOM 1309 O O . GLN A 1 162 ? -11.716 -2.812 11.340 1.00 94.56 162 GLN A O 1
ATOM 1314 N N . ILE A 1 163 ? -11.834 -3.172 13.553 1.00 96.38 163 ILE A N 1
ATOM 1315 C CA . ILE A 1 163 ? -10.429 -2.862 13.845 1.00 96.38 163 ILE A CA 1
ATOM 1316 C C . ILE A 1 163 ? -9.803 -4.069 14.532 1.00 96.38 163 ILE A C 1
ATOM 1318 O O . ILE A 1 163 ? -10.124 -4.361 15.688 1.00 96.38 163 ILE A O 1
ATOM 1322 N N . SER A 1 164 ? -8.904 -4.771 13.847 1.00 96.06 164 SER A N 1
ATOM 1323 C CA . SER A 1 164 ? -8.274 -5.971 14.401 1.00 96.06 164 SER A CA 1
ATOM 1324 C C . SER A 1 164 ? -6.872 -6.217 13.853 1.00 96.06 164 SER A C 1
ATOM 1326 O O . SER A 1 164 ? -6.373 -5.499 12.984 1.00 96.06 164 SER A O 1
ATOM 1328 N N . THR A 1 165 ? -6.215 -7.247 14.386 1.00 95.12 165 THR A N 1
ATOM 1329 C CA . THR A 1 165 ? -4.969 -7.742 13.805 1.00 95.12 165 THR A CA 1
ATOM 1330 C C . THR A 1 165 ? -5.230 -8.459 12.480 1.00 95.12 165 THR A C 1
ATOM 1332 O O . THR A 1 165 ? -6.359 -8.886 12.231 1.00 95.12 165 THR A O 1
ATOM 1335 N N . VAL A 1 166 ? -4.194 -8.635 11.653 1.00 92.25 166 VAL A N 1
ATOM 1336 C CA . VAL A 1 166 ? -4.289 -9.376 10.382 1.00 92.25 166 VAL A CA 1
ATOM 1337 C C . VAL A 1 166 ? -4.837 -10.792 10.571 1.00 92.25 166 VAL A C 1
ATOM 1339 O O . VAL A 1 166 ? -5.719 -11.200 9.822 1.00 92.25 166 VAL A O 1
ATOM 1342 N N . ASP A 1 167 ? -4.385 -11.499 11.612 1.00 90.38 167 ASP A N 1
ATOM 1343 C CA . ASP A 1 167 ? -4.800 -12.879 11.880 1.00 90.38 167 ASP A CA 1
ATOM 1344 C C . ASP A 1 167 ? -6.298 -12.927 12.247 1.00 90.38 167 ASP A C 1
ATOM 1346 O O . ASP A 1 167 ? -7.041 -13.773 11.762 1.00 90.38 167 ASP A O 1
ATOM 1350 N N . ALA A 1 168 ? -6.780 -11.953 13.028 1.00 92.06 168 ALA A N 1
ATOM 1351 C CA . ALA A 1 168 ? -8.196 -11.832 13.388 1.00 92.06 168 ALA A CA 1
ATOM 1352 C C . ALA A 1 168 ? -9.081 -11.289 12.247 1.00 92.06 168 ALA A C 1
ATOM 1354 O O . ALA A 1 168 ? -10.304 -11.375 12.324 1.00 92.06 168 ALA A O 1
ATOM 1355 N N . PHE A 1 169 ? -8.479 -10.711 11.204 1.00 89.88 169 PHE A N 1
ATOM 1356 C CA . PHE A 1 169 ? -9.181 -10.218 10.015 1.00 89.88 169 PHE A CA 1
ATOM 1357 C C . PHE A 1 169 ? -9.251 -11.280 8.903 1.00 89.88 169 PHE A C 1
ATOM 1359 O O . PHE A 1 169 ? -9.850 -11.053 7.849 1.00 89.88 169 PHE A O 1
ATOM 1366 N N . GLN A 1 170 ? -8.639 -12.452 9.092 1.00 82.25 170 GLN A N 1
ATOM 1367 C CA . GLN A 1 170 ? -8.640 -13.503 8.082 1.00 82.25 170 GLN A CA 1
ATOM 1368 C C . GLN A 1 170 ? -10.076 -13.951 7.759 1.00 82.25 170 GLN A C 1
ATOM 1370 O O . GLN A 1 170 ? -10.887 -14.202 8.642 1.00 82.25 170 GLN A O 1
ATOM 1375 N N . GLY A 1 171 ? -10.400 -14.020 6.466 1.00 77.38 171 GLY A N 1
ATOM 1376 C CA . GLY A 1 171 ? -11.746 -14.361 5.984 1.00 77.38 171 GLY A CA 1
ATOM 1377 C C . GLY A 1 171 ? -12.732 -13.188 5.929 1.00 77.38 171 GLY A C 1
ATOM 1378 O O . GLY A 1 171 ? -13.710 -13.276 5.194 1.00 77.38 171 GLY A O 1
ATOM 1379 N N . ALA A 1 172 ? -12.449 -12.069 6.603 1.00 89.69 172 ALA A N 1
ATOM 1380 C CA . ALA A 1 172 ? -13.200 -10.830 6.424 1.00 89.69 172 ALA A CA 1
ATOM 1381 C C . ALA A 1 172 ? -12.713 -10.053 5.188 1.00 89.69 172 ALA A C 1
ATOM 1383 O O . ALA A 1 172 ? -11.584 -10.224 4.721 1.00 89.69 172 ALA A O 1
ATOM 1384 N N . GLU A 1 173 ? -13.574 -9.186 4.663 1.00 93.94 173 GLU A N 1
ATOM 1385 C CA . GLU A 1 173 ? -13.296 -8.270 3.555 1.00 93.94 173 GLU A CA 1
ATOM 1386 C C . GLU A 1 173 ? -14.106 -6.982 3.734 1.00 93.94 173 GLU A C 1
ATOM 1388 O O . GLU A 1 173 ? -15.193 -7.003 4.318 1.00 93.94 173 GLU A O 1
ATOM 1393 N N . LYS A 1 174 ? -13.572 -5.859 3.247 1.00 96.69 174 LYS A N 1
ATOM 1394 C CA . LYS A 1 174 ? -14.213 -4.538 3.331 1.00 96.69 174 LYS A CA 1
ATOM 1395 C C . LYS A 1 174 ? -14.019 -3.767 2.038 1.00 96.69 174 LYS A C 1
ATOM 1397 O O . LYS A 1 174 ? -13.033 -3.969 1.333 1.00 96.69 174 LYS A O 1
ATOM 1402 N N . GLU A 1 175 ? -14.943 -2.871 1.721 1.00 96.69 175 GLU A N 1
ATOM 1403 C CA . GLU A 1 175 ? -14.809 -1.978 0.575 1.00 96.69 175 GLU A CA 1
ATOM 1404 C C . GLU A 1 175 ? -13.577 -1.083 0.719 1.00 96.69 175 GLU A C 1
ATOM 1406 O O . GLU A 1 175 ? -12.827 -0.938 -0.246 1.00 96.69 175 GLU A O 1
ATOM 1411 N N . ILE A 1 176 ? -13.320 -0.570 1.927 1.00 97.12 176 ILE A N 1
ATOM 1412 C CA . ILE A 1 176 ? -12.101 0.167 2.273 1.00 97.12 176 ILE A CA 1
ATOM 1413 C C . ILE A 1 176 ? -11.357 -0.565 3.390 1.00 97.12 176 ILE A C 1
ATOM 1415 O O . ILE A 1 176 ? -11.902 -0.762 4.481 1.00 97.12 176 ILE A O 1
ATOM 1419 N N . CYS A 1 177 ? -10.091 -0.907 3.150 1.00 97.62 177 CYS A N 1
ATOM 1420 C CA . CYS A 1 177 ? -9.170 -1.328 4.204 1.00 97.62 177 CYS A CA 1
ATOM 1421 C C . CYS A 1 177 ? -8.084 -0.277 4.422 1.00 97.62 177 CYS A C 1
ATOM 1423 O O . CYS A 1 177 ? -7.386 0.107 3.486 1.00 97.62 177 CYS A O 1
ATOM 1425 N N . ILE A 1 178 ? -7.914 0.131 5.679 1.00 97.62 178 ILE A N 1
ATOM 1426 C CA . ILE A 1 178 ? -6.802 0.957 6.146 1.00 97.62 178 ILE A CA 1
ATOM 1427 C C . ILE A 1 178 ? -5.807 0.040 6.858 1.00 97.62 178 ILE A C 1
ATOM 1429 O O . ILE A 1 178 ? -6.138 -0.602 7.854 1.00 97.62 178 ILE A O 1
ATOM 1433 N N . VAL A 1 179 ? -4.588 -0.037 6.348 1.00 97.25 179 VAL A N 1
ATOM 1434 C CA . VAL A 1 179 ? -3.499 -0.839 6.897 1.00 97.25 179 VAL A CA 1
ATOM 1435 C C . VAL A 1 179 ? -2.592 0.047 7.742 1.00 97.25 179 VAL A C 1
ATOM 1437 O O . VAL A 1 179 ? -2.135 1.085 7.281 1.00 97.25 179 VAL A O 1
ATOM 1440 N N . SER A 1 180 ? -2.321 -0.386 8.970 1.00 96.56 180 SER A N 1
ATOM 1441 C CA . SER A 1 180 ? -1.412 0.262 9.915 1.00 96.56 180 SER A CA 1
ATOM 1442 C C . SER A 1 180 ? -0.158 -0.590 10.104 1.00 96.56 180 SER A C 1
ATOM 1444 O O . SER A 1 180 ? -0.216 -1.651 10.746 1.00 96.56 180 SER A O 1
ATOM 1446 N N . CYS A 1 181 ? 0.967 -0.134 9.552 1.00 94.75 181 CYS A N 1
ATOM 1447 C CA . CYS A 1 181 ? 2.259 -0.813 9.640 1.00 94.75 181 CYS A CA 1
ATOM 1448 C C . CYS A 1 181 ? 2.895 -0.711 11.034 1.00 94.75 181 CYS A C 1
ATOM 1450 O O . CYS A 1 181 ? 3.589 -1.638 11.446 1.00 94.75 181 CYS A O 1
ATOM 1452 N N . CYS A 1 182 ? 2.626 0.352 11.795 1.00 93.19 182 CYS A N 1
ATOM 1453 C CA . CYS A 1 182 ? 3.105 0.634 13.153 1.00 93.19 182 CYS A CA 1
ATOM 1454 C C . CYS A 1 182 ? 4.622 0.858 13.306 1.00 93.19 182 CYS A C 1
ATOM 1456 O O . CYS A 1 182 ? 5.032 1.712 14.095 1.00 93.19 182 CYS A O 1
ATOM 1458 N N . ARG A 1 183 ? 5.463 0.064 12.639 1.00 93.00 183 ARG A N 1
ATOM 1459 C CA . ARG A 1 183 ? 6.911 0.032 12.873 1.00 93.00 183 ARG A CA 1
ATOM 1460 C C . ARG A 1 183 ? 7.644 1.181 12.195 1.00 93.00 183 ARG A C 1
ATOM 1462 O O . ARG A 1 183 ? 7.332 1.560 11.068 1.00 93.00 183 ARG A O 1
ATOM 1469 N N . THR A 1 184 ? 8.654 1.690 12.887 1.00 91.75 184 THR A N 1
ATOM 1470 C CA . THR A 1 184 ? 9.498 2.815 12.472 1.00 91.75 184 THR A CA 1
ATOM 1471 C C . THR A 1 184 ? 10.992 2.558 12.669 1.00 91.75 184 THR A C 1
ATOM 1473 O O . THR A 1 184 ? 11.787 3.440 12.361 1.00 91.75 184 THR A O 1
ATOM 1476 N N . GLU A 1 185 ? 11.385 1.392 13.185 1.00 87.69 185 GLU A N 1
ATOM 1477 C CA . GLU A 1 185 ? 12.800 1.033 13.367 1.00 87.69 185 GLU A CA 1
ATOM 1478 C C . GLU A 1 185 ? 13.139 -0.296 12.696 1.00 87.69 185 GLU A C 1
ATOM 1480 O O . GLU A 1 185 ? 13.975 -0.338 11.801 1.00 87.69 185 GLU A O 1
ATOM 1485 N N . ASN A 1 186 ? 12.452 -1.375 13.083 1.00 82.00 186 ASN A N 1
ATOM 1486 C CA . ASN A 1 186 ? 12.678 -2.713 12.536 1.00 82.00 186 ASN A CA 1
ATOM 1487 C C . ASN A 1 186 ? 11.386 -3.275 11.941 1.00 82.00 186 ASN A C 1
ATOM 1489 O O . ASN A 1 186 ? 10.303 -3.050 12.473 1.00 82.00 186 ASN A O 1
ATOM 1493 N N . LEU A 1 187 ? 11.481 -4.078 10.885 1.00 78.31 187 LEU A N 1
ATOM 1494 C CA . LEU A 1 187 ? 10.297 -4.597 10.197 1.00 78.31 187 LEU A CA 1
ATOM 1495 C C . LEU A 1 187 ? 9.549 -5.655 11.034 1.00 78.31 187 LEU A C 1
ATOM 1497 O O . LEU A 1 187 ? 8.335 -5.570 11.216 1.00 78.31 187 LEU A O 1
ATOM 1501 N N . GLY A 1 188 ? 10.246 -6.602 11.669 1.00 76.50 188 GLY A N 1
ATOM 1502 C CA . GLY A 1 188 ? 9.607 -7.630 12.507 1.00 76.50 188 GLY A CA 1
ATOM 1503 C C . GLY A 1 188 ? 8.526 -8.424 11.753 1.00 76.50 188 GLY A C 1
ATOM 1504 O O . GLY A 1 188 ? 8.769 -8.924 10.663 1.00 76.50 188 GLY A O 1
ATOM 1505 N N . PHE A 1 189 ? 7.306 -8.530 12.302 1.00 69.38 189 PHE A N 1
ATOM 1506 C CA . PHE A 1 189 ? 6.206 -9.315 11.702 1.00 69.38 189 PHE A CA 1
ATOM 1507 C C . PHE A 1 189 ? 5.726 -8.835 10.325 1.00 69.38 189 PHE A C 1
ATOM 1509 O O . PHE A 1 189 ? 4.982 -9.557 9.660 1.00 69.38 189 PHE A O 1
ATOM 1516 N N . ILE A 1 190 ? 6.143 -7.640 9.908 1.00 69.38 190 ILE A N 1
ATOM 1517 C CA . ILE A 1 190 ? 5.856 -7.038 8.602 1.00 69.38 190 ILE A CA 1
ATOM 1518 C C . ILE A 1 190 ? 6.432 -7.864 7.437 1.00 69.38 190 ILE A C 1
ATOM 1520 O O . ILE A 1 190 ? 5.947 -7.750 6.312 1.00 69.38 190 ILE A O 1
ATOM 1524 N N . GLU A 1 191 ? 7.410 -8.732 7.702 1.00 70.44 191 GLU A N 1
ATOM 1525 C CA . GLU A 1 191 ? 8.081 -9.544 6.680 1.00 70.44 191 GLU A CA 1
ATOM 1526 C C . GLU A 1 191 ? 7.395 -10.877 6.374 1.00 70.44 191 GLU A C 1
ATOM 1528 O O . GLU A 1 191 ? 7.757 -11.529 5.402 1.00 70.44 191 GLU A O 1
ATOM 1533 N N . SER A 1 192 ? 6.402 -11.304 7.164 1.00 83.50 192 SER A N 1
ATOM 1534 C CA . SER A 1 192 ? 5.726 -12.584 6.920 1.00 83.50 192 SER A CA 1
ATOM 1535 C C . SER A 1 192 ? 4.943 -12.542 5.596 1.00 83.50 192 SER A C 1
ATOM 1537 O O . SER A 1 192 ? 3.920 -11.849 5.532 1.00 83.50 192 SER A O 1
ATOM 1539 N N . PRO A 1 193 ? 5.336 -13.313 4.557 1.00 84.44 193 PRO A N 1
ATOM 1540 C CA . PRO A 1 193 ? 4.712 -13.219 3.235 1.00 84.44 193 PRO A CA 1
ATOM 1541 C C . PRO A 1 193 ? 3.229 -13.601 3.259 1.00 84.44 193 PRO A C 1
ATOM 1543 O O . PRO A 1 193 ? 2.397 -12.936 2.647 1.00 84.44 193 PRO A O 1
ATOM 1546 N N . ASN A 1 194 ? 2.872 -14.621 4.046 1.00 87.88 194 ASN A N 1
ATOM 1547 C CA . ASN A 1 194 ? 1.486 -15.072 4.194 1.00 87.88 194 ASN A CA 1
ATOM 1548 C C . ASN A 1 194 ? 0.607 -13.996 4.840 1.00 87.88 194 ASN A C 1
ATOM 1550 O O . ASN A 1 194 ? -0.492 -13.719 4.358 1.00 87.88 194 ASN A O 1
ATOM 1554 N N . ARG A 1 195 ? 1.099 -13.348 5.903 1.00 89.19 195 ARG A N 1
ATOM 1555 C CA . ARG A 1 195 ? 0.372 -12.252 6.553 1.00 89.19 195 ARG A CA 1
ATOM 1556 C C . ARG A 1 195 ? 0.264 -11.041 5.646 1.00 89.19 195 ARG A C 1
ATOM 1558 O O . ARG A 1 195 ? -0.796 -10.428 5.608 1.00 89.19 195 ARG A O 1
ATOM 1565 N N . LEU A 1 196 ? 1.315 -10.721 4.895 1.00 90.19 196 LEU A N 1
ATOM 1566 C CA . LEU A 1 196 ? 1.295 -9.605 3.960 1.00 90.19 196 LEU A CA 1
ATOM 1567 C C . LEU A 1 196 ? 0.304 -9.835 2.811 1.00 90.19 196 LEU A C 1
ATOM 1569 O O . LEU A 1 196 ? -0.488 -8.950 2.501 1.00 90.19 196 LEU A O 1
ATOM 1573 N N . ASN A 1 197 ? 0.267 -11.038 2.240 1.00 91.25 197 ASN A N 1
ATOM 1574 C CA . ASN A 1 197 ? -0.722 -11.408 1.228 1.00 91.25 197 ASN A CA 1
ATOM 1575 C C . ASN A 1 197 ? -2.154 -11.271 1.769 1.00 91.25 197 ASN A C 1
ATOM 1577 O O . ASN A 1 197 ? -3.017 -10.684 1.114 1.00 91.25 197 ASN A O 1
ATOM 1581 N N . VAL A 1 198 ? -2.416 -11.738 2.999 1.00 91.81 198 VAL A N 1
ATOM 1582 C CA . VAL A 1 198 ? -3.717 -11.524 3.654 1.00 91.81 198 VAL A CA 1
ATOM 1583 C C . VAL A 1 198 ? -3.995 -10.031 3.797 1.00 91.81 198 VAL A C 1
ATOM 1585 O O . VAL A 1 198 ? -5.032 -9.587 3.313 1.00 91.81 198 VAL A O 1
ATOM 1588 N N . LEU A 1 199 ? -3.067 -9.271 4.382 1.00 92.50 199 LEU A N 1
ATOM 1589 C CA . LEU A 1 199 ? -3.173 -7.836 4.658 1.00 92.50 199 LEU A CA 1
ATOM 1590 C C . LEU A 1 199 ? -3.545 -7.019 3.411 1.00 92.50 199 LEU A C 1
ATOM 1592 O O . LEU A 1 199 ? -4.482 -6.225 3.462 1.00 92.50 199 LEU A O 1
ATOM 1596 N N . LEU A 1 200 ? -2.859 -7.256 2.289 1.00 92.88 200 LEU A N 1
ATOM 1597 C CA . LEU A 1 200 ? -3.051 -6.522 1.033 1.00 92.88 200 LEU A CA 1
ATOM 1598 C C . LEU A 1 200 ? -4.310 -6.959 0.260 1.00 92.88 200 LEU A C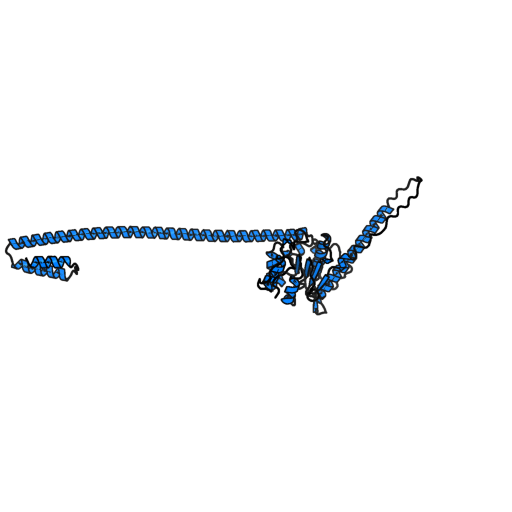 1
ATOM 1600 O O . LEU A 1 200 ? -4.832 -6.202 -0.553 1.00 92.88 200 LEU A O 1
ATOM 1604 N N . SER A 1 201 ? -4.846 -8.156 0.524 1.00 93.62 201 SER A N 1
ATOM 1605 C CA . SER A 1 201 ? -5.980 -8.733 -0.223 1.00 93.62 201 SER A CA 1
ATOM 1606 C C . SER A 1 201 ? -7.345 -8.606 0.466 1.00 93.62 201 SER A C 1
ATOM 1608 O O . SER A 1 201 ? -8.304 -9.260 0.045 1.00 93.62 201 SER A O 1
ATOM 1610 N N . ARG A 1 202 ? -7.454 -7.821 1.549 1.00 95.12 202 ARG A N 1
ATOM 1611 C CA . ARG A 1 202 ? -8.723 -7.631 2.285 1.00 95.12 202 ARG A CA 1
ATOM 1612 C C . ARG A 1 202 ? -9.637 -6.552 1.693 1.00 95.12 202 ARG A C 1
ATOM 1614 O O . ARG A 1 202 ? -10.849 -6.618 1.901 1.00 95.12 202 ARG A O 1
ATOM 1621 N N . ALA A 1 203 ? -9.067 -5.584 0.978 1.00 96.44 203 ALA A N 1
ATOM 1622 C CA . ALA A 1 203 ? -9.800 -4.476 0.369 1.00 96.44 203 ALA A CA 1
ATOM 1623 C C . ALA A 1 203 ? -10.543 -4.915 -0.898 1.00 96.44 203 ALA A C 1
ATOM 1625 O O . ALA A 1 203 ? -9.996 -5.677 -1.689 1.00 96.44 203 ALA A O 1
ATOM 1626 N N . LYS A 1 204 ? -11.749 -4.388 -1.143 1.00 96.88 204 LYS A N 1
ATOM 1627 C CA . LYS A 1 204 ? -12.439 -4.531 -2.439 1.00 96.88 204 LYS A CA 1
ATOM 1628 C C . LYS A 1 204 ? -12.186 -3.342 -3.363 1.00 96.88 204 LYS A C 1
ATOM 1630 O O . LYS A 1 204 ? -11.841 -3.551 -4.523 1.00 96.88 204 LYS A O 1
ATOM 1635 N N . ASN A 1 205 ? -12.363 -2.119 -2.860 1.00 95.62 205 ASN A N 1
ATOM 1636 C CA . ASN A 1 205 ? -12.329 -0.891 -3.659 1.00 95.62 205 ASN A CA 1
ATOM 1637 C C . ASN A 1 205 ? -11.106 -0.031 -3.335 1.00 95.62 205 ASN A C 1
ATOM 1639 O O . ASN A 1 205 ? -10.450 0.423 -4.263 1.00 95.62 205 ASN A O 1
ATOM 1643 N N . HIS A 1 206 ? -10.792 0.164 -2.048 1.00 94.25 206 HIS A N 1
ATOM 1644 C CA . HIS A 1 206 ? -9.663 0.991 -1.618 1.00 94.25 206 HIS A CA 1
ATOM 1645 C C . HIS A 1 206 ? -8.777 0.290 -0.593 1.00 94.25 206 HIS A C 1
ATOM 1647 O O . HIS A 1 206 ? -9.253 -0.166 0.451 1.00 94.25 206 HIS A O 1
ATOM 1653 N N . LEU A 1 207 ? -7.478 0.280 -0.867 1.00 95.31 207 LEU A N 1
ATOM 1654 C CA . LEU A 1 207 ? -6.430 -0.090 0.070 1.00 95.31 207 LEU A CA 1
ATOM 1655 C C . LEU A 1 207 ? -5.606 1.154 0.416 1.00 95.31 207 LEU A C 1
ATOM 1657 O O . LEU A 1 207 ? -4.909 1.698 -0.436 1.00 95.31 207 LEU A O 1
ATOM 1661 N N . ILE A 1 208 ? -5.685 1.589 1.672 1.00 94.56 208 ILE A N 1
ATOM 1662 C CA . ILE A 1 208 ? -4.932 2.731 2.201 1.00 94.56 208 ILE A CA 1
ATOM 1663 C C . ILE A 1 208 ? -3.871 2.185 3.147 1.00 94.56 208 ILE A C 1
ATOM 1665 O O . ILE A 1 208 ? -4.212 1.590 4.164 1.00 94.56 208 ILE A O 1
ATOM 1669 N N . ILE A 1 209 ? -2.596 2.373 2.835 1.00 95.44 209 ILE A N 1
ATOM 1670 C CA . ILE A 1 209 ? -1.481 1.908 3.663 1.00 95.44 209 ILE A CA 1
ATOM 1671 C C . ILE A 1 209 ? -0.898 3.106 4.403 1.00 95.44 209 ILE A C 1
ATOM 1673 O O . ILE A 1 209 ? -0.519 4.087 3.775 1.00 95.44 209 ILE A O 1
ATOM 1677 N N . VAL A 1 210 ? -0.807 3.017 5.727 1.00 95.44 210 VAL A N 1
ATOM 1678 C CA . VAL A 1 210 ? -0.177 4.025 6.582 1.00 95.44 210 VAL A CA 1
ATOM 1679 C C . VAL A 1 210 ? 1.049 3.409 7.243 1.00 95.44 210 VAL A C 1
ATOM 1681 O O . VAL A 1 210 ? 0.953 2.376 7.913 1.00 95.44 210 VAL A O 1
ATOM 1684 N N . GLY A 1 211 ? 2.210 4.030 7.063 1.00 94.56 211 GLY A N 1
ATOM 1685 C CA . GLY A 1 211 ? 3.444 3.545 7.671 1.00 94.56 211 GLY A CA 1
ATOM 1686 C C . GLY A 1 211 ? 4.664 4.372 7.306 1.00 94.56 211 GLY A C 1
ATOM 1687 O O . GLY A 1 211 ? 4.592 5.272 6.481 1.00 94.56 211 GLY A O 1
ATOM 1688 N N . ARG A 1 212 ? 5.812 4.050 7.909 1.00 93.38 212 ARG A N 1
ATOM 1689 C CA . ARG A 1 212 ? 7.053 4.801 7.698 1.00 93.38 212 ARG A CA 1
ATOM 1690 C C . ARG A 1 212 ? 7.774 4.359 6.425 1.00 93.38 212 ARG A C 1
ATOM 1692 O O . ARG A 1 212 ? 8.442 3.322 6.431 1.00 93.38 212 ARG A O 1
ATOM 1699 N N . GLN A 1 213 ? 7.717 5.169 5.368 1.00 92.50 213 GLN A N 1
ATOM 1700 C CA . GLN A 1 213 ? 8.279 4.836 4.051 1.00 92.50 213 GLN A CA 1
ATOM 1701 C C . GLN A 1 213 ? 9.762 4.448 4.131 1.00 92.50 213 GLN A C 1
ATOM 1703 O O . GLN A 1 213 ? 10.163 3.406 3.615 1.00 92.50 213 GLN A O 1
ATOM 1708 N N . LYS A 1 214 ? 10.574 5.249 4.838 1.00 91.50 214 LYS A N 1
ATOM 1709 C CA . LYS A 1 214 ? 12.024 5.025 4.982 1.00 91.50 214 LYS A CA 1
ATOM 1710 C C . LYS A 1 214 ? 12.362 3.627 5.513 1.00 91.50 214 LYS A C 1
ATOM 1712 O O . LYS A 1 214 ? 13.340 3.029 5.082 1.00 91.50 214 LYS A O 1
ATOM 1717 N N . VAL A 1 215 ? 11.560 3.120 6.446 1.00 91.75 215 VAL A N 1
ATOM 1718 C CA . VAL A 1 215 ? 11.783 1.822 7.099 1.00 91.75 215 VAL A CA 1
ATOM 1719 C C . VAL A 1 215 ? 11.249 0.705 6.218 1.00 91.75 215 VAL A C 1
ATOM 1721 O O . VAL A 1 215 ? 11.946 -0.274 5.987 1.00 91.75 215 VAL A O 1
ATOM 1724 N N . LEU A 1 216 ? 10.050 0.870 5.660 1.00 91.56 216 LEU A N 1
ATOM 1725 C CA . LEU A 1 216 ? 9.440 -0.110 4.759 1.00 91.56 216 LEU A CA 1
ATOM 1726 C C . LEU A 1 216 ? 10.274 -0.335 3.484 1.00 91.56 216 LEU A C 1
ATOM 1728 O O . LEU A 1 216 ? 10.417 -1.474 3.050 1.00 91.56 216 LEU A O 1
ATOM 1732 N N . ASN A 1 217 ? 10.919 0.703 2.946 1.00 91.50 217 ASN A N 1
ATOM 1733 C CA . ASN A 1 217 ? 11.803 0.590 1.780 1.00 91.50 217 ASN A CA 1
ATOM 1734 C C . ASN A 1 217 ? 13.050 -0.284 2.010 1.00 91.50 217 ASN A C 1
ATOM 1736 O O . ASN A 1 217 ? 13.663 -0.712 1.032 1.00 91.50 217 ASN A O 1
ATOM 1740 N N . SER A 1 218 ? 13.422 -0.572 3.265 1.00 89.88 218 SER A N 1
ATOM 1741 C CA . SER A 1 218 ? 14.508 -1.518 3.570 1.00 89.88 218 SER A CA 1
ATOM 1742 C C . SER A 1 218 ? 14.166 -2.966 3.193 1.00 89.88 218 SER A C 1
ATOM 1744 O O . SER A 1 218 ? 15.070 -3.765 2.963 1.00 89.88 218 SER A O 1
ATOM 1746 N N . SER A 1 219 ? 12.878 -3.301 3.056 1.00 88.88 219 SER A N 1
ATOM 1747 C CA . SER A 1 219 ? 12.425 -4.604 2.567 1.00 88.88 219 SER A CA 1
ATOM 1748 C C . SER A 1 219 ? 12.180 -4.557 1.066 1.00 88.88 219 SER A C 1
ATOM 1750 O O . SER A 1 219 ? 11.448 -3.700 0.577 1.00 88.88 219 SER A O 1
ATOM 1752 N N . SER A 1 220 ? 12.718 -5.529 0.329 1.00 89.06 220 SER A N 1
ATOM 1753 C CA . SER A 1 220 ? 12.470 -5.679 -1.112 1.00 89.06 220 SER A CA 1
ATOM 1754 C C . SER A 1 220 ? 10.980 -5.832 -1.438 1.00 89.06 220 SER A C 1
ATOM 1756 O O . SER A 1 220 ? 10.486 -5.264 -2.416 1.00 89.06 220 SER A O 1
ATOM 1758 N N . VAL A 1 221 ? 10.248 -6.551 -0.585 1.00 89.06 221 VAL A N 1
ATOM 1759 C CA . VAL A 1 221 ? 8.812 -6.794 -0.737 1.00 89.06 221 VAL A CA 1
ATOM 1760 C C . VAL A 1 221 ? 8.032 -5.495 -0.547 1.00 89.06 221 VAL A C 1
ATOM 1762 O O . VAL A 1 221 ? 7.245 -5.119 -1.412 1.00 89.06 221 VAL A O 1
ATOM 1765 N N . TRP A 1 222 ? 8.285 -4.757 0.535 1.00 90.69 222 TRP A N 1
ATOM 1766 C CA . TRP A 1 222 ? 7.587 -3.493 0.795 1.00 90.69 222 TRP A CA 1
ATOM 1767 C C . TRP A 1 222 ? 8.007 -2.357 -0.127 1.00 90.69 222 TRP A C 1
ATOM 1769 O O . TRP A 1 222 ? 7.158 -1.562 -0.517 1.00 90.69 222 TRP A O 1
ATOM 1779 N N . ASN A 1 223 ? 9.270 -2.312 -0.544 1.00 90.75 223 ASN A N 1
ATOM 1780 C CA . ASN A 1 223 ? 9.731 -1.409 -1.594 1.00 90.75 223 ASN A CA 1
ATOM 1781 C C . ASN A 1 223 ? 8.938 -1.647 -2.890 1.00 90.75 223 ASN A C 1
ATOM 1783 O O . ASN A 1 223 ? 8.482 -0.700 -3.522 1.00 90.75 223 ASN A O 1
ATOM 1787 N N . SER A 1 224 ? 8.680 -2.910 -3.245 1.00 89.69 224 SER A N 1
ATOM 1788 C CA . SER A 1 224 ? 7.841 -3.246 -4.402 1.00 89.69 224 SER A CA 1
ATOM 1789 C C . SER A 1 224 ? 6.387 -2.791 -4.220 1.00 89.69 224 SER A C 1
ATOM 1791 O O . SER A 1 224 ? 5.811 -2.237 -5.154 1.00 89.69 224 SER A O 1
ATOM 1793 N N . VAL A 1 225 ? 5.808 -2.945 -3.019 1.00 90.38 225 VAL A N 1
ATOM 1794 C CA . VAL A 1 225 ? 4.468 -2.410 -2.694 1.00 90.38 225 VAL A CA 1
ATOM 1795 C C . VAL A 1 225 ? 4.432 -0.886 -2.849 1.00 90.38 225 VAL A C 1
ATOM 1797 O O . VAL A 1 225 ? 3.552 -0.363 -3.525 1.00 90.38 225 VAL A O 1
ATOM 1800 N N . ILE A 1 226 ? 5.395 -0.170 -2.261 1.00 89.38 226 ILE A N 1
ATOM 1801 C CA . ILE A 1 226 ? 5.459 1.299 -2.287 1.00 89.38 226 ILE A CA 1
ATOM 1802 C C . ILE A 1 226 ? 5.667 1.811 -3.713 1.00 89.38 226 ILE A C 1
ATOM 1804 O O . ILE A 1 226 ? 4.972 2.732 -4.133 1.00 89.38 226 ILE A O 1
ATOM 1808 N N . LYS A 1 227 ? 6.566 1.191 -4.486 1.00 86.75 227 LYS A N 1
ATOM 1809 C CA . LYS A 1 227 ? 6.736 1.499 -5.912 1.00 86.75 227 LYS A CA 1
ATOM 1810 C C . LYS A 1 227 ? 5.430 1.320 -6.675 1.00 86.75 227 LYS A C 1
ATOM 1812 O O . LYS A 1 227 ? 5.073 2.186 -7.464 1.00 86.75 227 LYS A O 1
ATOM 1817 N N . HIS A 1 228 ? 4.698 0.239 -6.416 1.00 87.44 228 HIS A N 1
ATOM 1818 C CA . HIS A 1 228 ? 3.406 0.015 -7.059 1.00 87.44 228 HIS A CA 1
ATOM 1819 C C . HIS A 1 228 ? 2.407 1.129 -6.731 1.00 87.44 228 HIS A C 1
ATOM 1821 O O . HIS A 1 228 ? 1.752 1.617 -7.645 1.00 87.44 228 HIS A O 1
ATOM 1827 N N . CYS A 1 229 ? 2.357 1.602 -5.478 1.00 85.31 229 CYS A N 1
ATOM 1828 C CA . CYS A 1 229 ? 1.554 2.772 -5.102 1.00 85.31 229 CYS A CA 1
ATOM 1829 C C . CYS A 1 229 ? 1.967 4.036 -5.875 1.00 85.31 229 CYS A C 1
ATOM 1831 O O . CYS A 1 229 ? 1.095 4.735 -6.381 1.00 85.31 229 CYS A O 1
ATOM 1833 N N . ILE A 1 230 ? 3.275 4.297 -6.008 1.00 76.06 230 ILE A N 1
ATOM 1834 C CA . ILE A 1 230 ? 3.823 5.467 -6.721 1.00 76.06 230 ILE A CA 1
ATOM 1835 C C . ILE A 1 230 ? 3.448 5.454 -8.210 1.00 76.06 230 ILE A C 1
ATOM 1837 O O . ILE A 1 230 ? 3.102 6.495 -8.760 1.00 76.06 230 ILE A O 1
ATOM 1841 N N . PHE A 1 231 ? 3.527 4.294 -8.868 1.00 70.44 231 PHE A N 1
ATOM 1842 C CA . PHE A 1 231 ? 3.285 4.182 -10.312 1.00 70.44 231 PHE A CA 1
ATOM 1843 C C . PHE A 1 231 ? 1.804 4.019 -10.687 1.00 70.44 231 PHE A C 1
ATOM 1845 O O . PHE A 1 231 ? 1.425 4.287 -11.826 1.00 70.44 231 PHE A O 1
ATOM 1852 N N . SER A 1 232 ? 0.949 3.587 -9.759 1.00 66.12 232 SER A N 1
ATOM 1853 C CA . SER A 1 232 ? -0.507 3.643 -9.935 1.00 66.12 232 SER A CA 1
ATOM 1854 C C . SER A 1 232 ? -1.028 5.077 -9.736 1.00 66.12 232 SER A C 1
ATOM 1856 O O . SER A 1 232 ? -0.403 5.825 -8.997 1.00 66.12 232 SER A O 1
ATOM 1858 N N . MET A 1 233 ? -2.150 5.470 -10.373 1.00 53.78 233 MET A N 1
ATOM 1859 C CA . MET A 1 233 ? -2.784 6.816 -10.295 1.00 53.78 233 MET A CA 1
ATOM 1860 C C . MET A 1 233 ? -3.285 7.195 -8.885 1.00 53.78 233 MET A C 1
ATOM 1862 O O . MET A 1 233 ? -4.456 7.514 -8.694 1.00 53.78 233 MET A O 1
ATOM 1866 N N . GLY A 1 234 ? -2.439 7.080 -7.870 1.00 56.88 234 GLY A N 1
ATOM 1867 C CA . GLY A 1 234 ? -2.871 7.046 -6.492 1.00 56.88 234 GLY A CA 1
ATOM 1868 C C . GLY A 1 234 ? -1.865 7.448 -5.444 1.00 56.88 234 GLY A C 1
ATOM 1869 O O . GLY A 1 234 ? -2.209 7.362 -4.281 1.00 56.88 234 GLY A O 1
ATOM 1870 N N . GLY A 1 235 ? -0.698 7.954 -5.830 1.00 68.12 235 GLY A N 1
ATOM 1871 C CA . GLY A 1 235 ? 0.107 8.824 -4.981 1.00 68.12 235 GLY A CA 1
ATOM 1872 C C . GLY A 1 235 ? 0.703 8.206 -3.709 1.00 68.12 235 GLY A C 1
ATOM 1873 O O . GLY A 1 235 ? 0.137 7.378 -2.993 1.00 68.12 235 GLY A O 1
ATOM 1874 N N . ILE A 1 236 ? 1.898 8.684 -3.399 1.00 76.50 236 ILE A N 1
ATOM 1875 C CA . ILE A 1 236 ? 2.397 8.732 -2.032 1.00 76.50 236 ILE A CA 1
ATOM 1876 C C . ILE A 1 236 ? 2.164 10.149 -1.513 1.00 76.50 236 ILE A C 1
ATOM 1878 O O . ILE A 1 236 ? 2.450 11.108 -2.232 1.00 76.50 236 ILE A O 1
ATOM 1882 N N . CYS A 1 237 ? 1.672 10.277 -0.282 1.00 78.56 237 CYS A N 1
ATOM 1883 C CA . CYS A 1 237 ? 1.633 11.556 0.428 1.00 78.56 237 CYS A CA 1
ATOM 1884 C C . CYS A 1 237 ? 2.328 11.449 1.781 1.00 78.56 237 CYS A C 1
ATOM 1886 O O . CYS A 1 237 ? 2.322 10.378 2.390 1.00 78.56 237 CYS A O 1
ATOM 1888 N N . TYR A 1 238 ? 2.874 12.559 2.273 1.00 81.00 238 TYR A N 1
ATOM 1889 C CA . TYR A 1 238 ? 3.294 12.664 3.667 1.00 81.00 238 TYR A CA 1
ATOM 1890 C C . TYR A 1 238 ? 2.102 13.054 4.536 1.00 81.00 238 TYR A C 1
ATOM 1892 O O . TYR A 1 238 ? 1.230 13.826 4.128 1.00 81.00 238 TYR A O 1
ATOM 1900 N N . ALA A 1 239 ? 2.037 12.514 5.749 1.00 79.81 239 ALA A N 1
ATOM 1901 C CA . ALA A 1 239 ? 0.937 12.813 6.653 1.00 79.81 239 ALA A CA 1
ATOM 1902 C C . ALA A 1 239 ? 0.903 14.292 7.054 1.00 79.81 239 ALA A C 1
ATOM 1904 O O . ALA A 1 239 ? -0.183 14.846 7.221 1.00 79.81 239 ALA A O 1
ATOM 1905 N N . SER A 1 240 ? 2.062 14.937 7.197 1.00 73.62 240 SER A N 1
ATOM 1906 C CA . SER A 1 240 ? 2.163 16.374 7.470 1.00 73.62 240 SER A CA 1
ATOM 1907 C C . SER A 1 240 ? 1.545 17.241 6.374 1.00 73.62 240 SER A C 1
ATOM 1909 O O . SER A 1 240 ? 0.902 18.230 6.708 1.00 73.62 240 SER A O 1
ATOM 1911 N N . ASP A 1 241 ? 1.625 16.840 5.107 1.00 70.56 241 ASP A N 1
ATOM 1912 C CA . ASP A 1 241 ? 1.092 17.636 3.992 1.00 70.56 241 ASP A CA 1
ATOM 1913 C C . ASP A 1 241 ? -0.441 17.635 3.940 1.00 70.56 241 ASP A C 1
ATOM 1915 O O . ASP A 1 241 ? -1.067 18.580 3.461 1.00 70.56 241 ASP A O 1
ATOM 1919 N N . VAL A 1 242 ? -1.074 16.581 4.462 1.00 68.62 242 VAL A N 1
ATOM 1920 C CA . VAL A 1 242 ? -2.536 16.417 4.411 1.00 68.62 242 VAL A CA 1
ATOM 1921 C C . VAL A 1 242 ? -3.227 16.691 5.746 1.00 68.62 242 VAL A C 1
ATOM 1923 O O . VAL A 1 242 ? -4.447 16.849 5.779 1.00 68.62 242 VAL A O 1
ATOM 1926 N N . CYS A 1 243 ? -2.486 16.764 6.854 1.00 66.75 243 CYS A N 1
ATOM 1927 C CA . CYS A 1 243 ? -3.036 17.037 8.180 1.00 66.75 243 CYS A CA 1
ATOM 1928 C C . CYS A 1 243 ? -2.998 18.542 8.491 1.00 66.75 243 CYS A C 1
ATOM 1930 O O . CYS A 1 243 ? -1.950 19.078 8.833 1.00 66.75 243 CYS A O 1
ATOM 1932 N N . LYS A 1 244 ? -4.159 19.212 8.498 1.00 57.06 244 LYS A N 1
ATOM 1933 C CA . LYS A 1 244 ? -4.302 20.675 8.701 1.00 57.06 244 LYS A CA 1
ATOM 1934 C C . LYS A 1 244 ? -3.684 21.277 9.984 1.00 57.06 244 LYS A C 1
ATOM 1936 O O . LYS A 1 244 ? -3.602 22.493 10.073 1.00 57.06 244 LYS A O 1
ATOM 1941 N N . ASN A 1 245 ? -3.250 20.473 10.963 1.00 53.03 245 ASN A N 1
ATOM 1942 C CA . ASN A 1 245 ? -2.675 20.924 12.243 1.00 53.03 245 ASN A CA 1
ATOM 1943 C C . ASN A 1 245 ? -1.368 20.173 12.593 1.00 53.03 245 ASN A C 1
ATOM 1945 O O . ASN A 1 245 ? -1.289 19.463 13.602 1.00 53.03 245 ASN A O 1
ATOM 1949 N N . VAL A 1 246 ? -0.336 20.318 11.752 1.00 44.97 246 VAL A N 1
ATOM 1950 C CA . VAL A 1 246 ? 0.971 19.636 11.892 1.00 44.97 246 VAL A CA 1
ATOM 1951 C C . VAL A 1 246 ? 1.666 19.933 13.231 1.00 44.97 246 VAL A C 1
ATOM 1953 O O . VAL A 1 246 ? 2.262 19.037 13.831 1.00 44.97 246 VAL A O 1
ATOM 1956 N N . GLU A 1 247 ? 1.534 21.152 13.764 1.00 42.03 247 GLU A N 1
ATOM 1957 C CA . GLU A 1 247 ? 2.191 21.578 15.013 1.00 42.03 247 GLU A CA 1
ATOM 1958 C C . GLU A 1 247 ? 1.754 20.764 16.250 1.00 42.03 247 GLU A C 1
ATOM 1960 O O . GLU A 1 247 ? 2.552 20.534 17.159 1.00 42.03 247 GLU A O 1
ATOM 1965 N N . ILE A 1 248 ? 0.524 20.236 16.262 1.00 45.34 248 ILE A N 1
ATOM 1966 C CA . ILE A 1 248 ? -0.043 19.469 17.390 1.00 45.34 248 ILE A CA 1
ATOM 1967 C C . ILE A 1 248 ? 0.309 17.974 17.300 1.00 45.34 248 ILE A C 1
ATOM 1969 O O . ILE A 1 248 ? 0.364 17.271 18.315 1.00 45.34 248 ILE A O 1
ATOM 1973 N N . LEU A 1 249 ? 0.609 17.464 16.100 1.00 45.94 249 LEU A N 1
ATOM 1974 C CA . LEU A 1 249 ? 1.199 16.131 15.950 1.00 45.94 249 LEU A CA 1
ATOM 1975 C C . LEU A 1 249 ? 2.601 16.061 16.585 1.00 45.94 249 LEU A C 1
ATOM 1977 O O . LEU A 1 249 ? 2.990 15.004 17.082 1.00 45.94 249 LEU A O 1
ATOM 1981 N N . ASN A 1 250 ? 3.303 17.198 16.619 1.00 41.03 250 ASN A N 1
ATOM 1982 C CA . ASN A 1 250 ? 4.639 17.370 17.187 1.00 41.03 250 ASN A CA 1
ATOM 1983 C C . ASN A 1 250 ? 4.649 17.722 18.688 1.00 41.03 250 ASN A C 1
ATOM 1985 O O . ASN A 1 250 ? 5.730 17.956 19.241 1.00 41.03 250 ASN A O 1
ATOM 1989 N N . LEU A 1 251 ? 3.496 17.739 19.379 1.00 42.94 251 LEU A N 1
ATOM 1990 C CA . LEU A 1 251 ? 3.448 17.991 20.826 1.00 42.94 251 LEU A CA 1
ATOM 1991 C C . LEU A 1 251 ? 4.103 16.844 21.618 1.00 42.94 251 LEU A C 1
ATOM 1993 O O . LEU A 1 251 ? 3.528 15.796 21.904 1.00 42.94 251 LEU A O 1
ATOM 1997 N N . LYS A 1 252 ? 5.380 17.123 21.876 1.00 37.97 252 LYS A N 1
ATOM 1998 C CA . LYS A 1 252 ? 6.416 16.579 22.754 1.00 37.97 252 LYS A CA 1
ATOM 1999 C C . LYS A 1 252 ? 5.991 15.578 23.839 1.00 37.97 252 LYS A C 1
ATOM 2001 O O . LYS A 1 252 ? 5.125 15.841 24.657 1.00 37.97 252 LYS A O 1
ATOM 2006 N N . LYS A 1 253 ? 6.790 14.499 23.903 1.00 39.47 253 LYS A N 1
ATOM 2007 C CA . LYS A 1 253 ? 7.386 13.877 25.105 1.00 39.47 253 LYS A CA 1
ATOM 2008 C C . LYS A 1 253 ? 6.718 14.245 26.444 1.00 39.47 253 LYS A C 1
ATOM 2010 O O . LYS A 1 253 ? 7.303 14.991 27.221 1.00 39.47 253 LYS A O 1
ATOM 2015 N N . GLU A 1 254 ? 5.606 13.619 26.792 1.00 36.41 254 GLU A N 1
ATOM 2016 C CA . GLU A 1 254 ? 5.247 13.476 28.203 1.00 36.41 254 GLU A CA 1
ATOM 2017 C C . GLU A 1 254 ? 5.078 11.999 28.520 1.00 36.41 254 GLU A C 1
ATOM 2019 O O . GLU A 1 254 ? 4.313 11.278 27.882 1.00 36.41 254 GLU A O 1
ATOM 2024 N N . LYS A 1 255 ? 5.847 11.539 29.512 1.00 37.38 255 LYS A N 1
ATOM 2025 C CA . LYS A 1 255 ? 5.851 10.158 30.018 1.00 37.38 255 LYS A CA 1
ATOM 2026 C C . LYS A 1 255 ? 4.481 9.711 30.559 1.00 37.38 255 LYS A C 1
ATOM 2028 O O . LYS A 1 255 ? 4.308 8.531 30.841 1.00 37.38 255 LYS A O 1
ATOM 2033 N N . HIS A 1 256 ? 3.503 10.611 30.622 1.00 38.59 256 HIS A N 1
ATOM 2034 C CA . HIS A 1 256 ? 2.097 10.317 30.843 1.00 38.59 256 HIS A CA 1
ATOM 2035 C C . HIS A 1 256 ? 1.240 11.159 29.895 1.00 38.59 256 HIS A C 1
ATOM 2037 O O . HIS A 1 256 ? 0.957 12.317 30.163 1.00 38.59 256 HIS A O 1
ATOM 2043 N N . PHE A 1 257 ? 0.817 10.571 28.775 1.00 41.44 257 PHE A N 1
ATOM 2044 C CA . PHE A 1 257 ? -0.191 11.183 27.913 1.00 41.44 257 PHE A CA 1
ATOM 2045 C C . PHE A 1 257 ? -1.554 11.109 28.618 1.00 41.44 257 PHE A C 1
ATOM 2047 O O . PHE A 1 257 ? -2.184 10.045 28.649 1.00 41.44 257 PHE A O 1
ATOM 2054 N N . ASP A 1 258 ? -1.986 12.217 29.219 1.00 38.78 258 ASP A N 1
ATOM 2055 C CA . ASP A 1 258 ? -3.303 12.328 29.842 1.00 38.78 258 ASP A CA 1
ATOM 2056 C C . ASP A 1 258 ? -4.393 12.400 28.761 1.00 38.78 258 ASP A C 1
ATOM 2058 O O . ASP A 1 258 ? -4.472 13.331 27.957 1.00 38.78 258 ASP A O 1
ATOM 2062 N N . LEU A 1 259 ? -5.256 11.381 28.729 1.00 40.44 259 LEU A N 1
ATOM 2063 C CA . LEU A 1 259 ? -6.362 11.294 27.776 1.00 40.44 259 LEU A CA 1
ATOM 2064 C C . LEU A 1 259 ? -7.457 12.342 28.034 1.00 40.44 259 LEU A C 1
ATOM 2066 O O . LEU A 1 259 ? -8.328 12.513 27.179 1.00 40.44 259 LEU A O 1
ATOM 2070 N N . GLY A 1 260 ? -7.424 13.028 29.183 1.00 35.03 260 GLY A N 1
ATOM 2071 C CA . GLY A 1 260 ? -8.374 14.080 29.542 1.00 35.03 260 GLY A CA 1
ATOM 2072 C C . GLY A 1 260 ? -8.322 15.316 28.637 1.00 35.03 260 GLY A C 1
ATOM 2073 O O . GLY A 1 260 ? -9.364 15.927 28.410 1.00 35.03 260 GLY A O 1
ATOM 2074 N N . ASN A 1 261 ? -7.157 15.627 28.053 1.00 37.59 261 ASN A N 1
ATOM 2075 C CA . ASN A 1 261 ? -6.911 16.853 27.272 1.00 37.59 261 ASN A CA 1
ATOM 2076 C C . ASN A 1 261 ? -6.819 16.624 25.751 1.00 37.59 261 ASN A C 1
ATOM 2078 O O . ASN A 1 261 ? -6.215 17.411 25.024 1.00 37.59 261 ASN A O 1
ATOM 2082 N N . PHE A 1 262 ? -7.409 15.540 25.243 1.00 43.19 262 PHE A N 1
ATOM 2083 C CA . PHE A 1 262 ? -7.409 15.248 23.810 1.00 43.19 262 PHE A CA 1
ATOM 2084 C C . PHE A 1 262 ? -8.275 16.263 23.037 1.00 43.19 262 PHE A C 1
ATOM 2086 O O . PHE A 1 262 ? -9.505 16.178 23.064 1.00 43.19 262 PHE A O 1
ATOM 2093 N N . ASP A 1 263 ? -7.644 17.214 22.337 1.00 43.62 263 ASP A N 1
ATOM 2094 C CA . ASP A 1 263 ? -8.358 18.151 21.465 1.00 43.62 263 ASP A CA 1
ATOM 2095 C C . ASP A 1 263 ? -8.950 17.407 20.255 1.00 43.62 263 ASP A C 1
ATOM 2097 O O . ASP A 1 263 ? -8.258 16.762 19.469 1.00 43.62 263 ASP A O 1
ATOM 2101 N N . LEU A 1 264 ? -10.273 17.474 20.124 1.00 42.00 264 LEU A N 1
ATOM 2102 C CA . LEU A 1 264 ? -11.055 16.797 19.089 1.00 42.00 264 LEU A CA 1
ATOM 2103 C C . LEU A 1 264 ? -11.118 17.590 17.777 1.00 42.00 264 LEU A C 1
ATOM 2105 O O . LEU A 1 264 ? -11.579 17.042 16.776 1.00 42.00 264 LEU A O 1
ATOM 2109 N N . ASN A 1 265 ? -10.646 18.843 17.752 1.00 43.25 265 ASN A N 1
ATOM 2110 C CA . ASN A 1 265 ? -10.555 19.670 16.537 1.00 43.25 265 ASN A CA 1
ATOM 2111 C C . ASN A 1 265 ? -9.374 19.270 15.619 1.00 43.25 265 ASN A C 1
ATOM 2113 O O . ASN A 1 265 ? -9.093 19.917 14.614 1.00 43.25 265 ASN A O 1
ATOM 2117 N N . PHE A 1 266 ? -8.691 18.181 15.971 1.00 51.31 266 PHE A N 1
ATOM 2118 C CA . PHE A 1 266 ? -7.400 17.719 15.472 1.00 51.31 266 PHE A CA 1
ATOM 2119 C C . PHE A 1 266 ? -7.412 16.998 14.107 1.00 51.31 266 PHE A C 1
ATOM 2121 O O . PHE A 1 266 ? -6.416 17.020 13.392 1.00 51.31 266 PHE A O 1
ATOM 2128 N N . PHE A 1 267 ? -8.511 16.354 13.710 1.00 52.88 267 PHE A N 1
ATOM 2129 C CA . PHE A 1 267 ? -8.506 15.276 12.700 1.00 52.88 267 PHE A CA 1
ATOM 2130 C C . PHE A 1 267 ? -8.554 15.707 11.223 1.00 52.88 267 PHE A C 1
ATOM 2132 O O . PHE A 1 267 ? -8.913 14.904 10.366 1.00 52.88 267 PHE A O 1
ATOM 2139 N N . GLY A 1 268 ? -8.210 16.959 10.919 1.00 52.47 268 GLY A N 1
ATOM 2140 C CA . GLY A 1 268 ? -8.424 17.627 9.630 1.00 52.47 268 GLY A CA 1
ATOM 2141 C C . GLY A 1 268 ? -7.595 17.119 8.446 1.00 52.47 268 GLY A C 1
ATOM 2142 O O . GLY A 1 268 ? -6.938 17.934 7.807 1.00 52.47 268 GLY A O 1
ATOM 2143 N N . ILE A 1 269 ? -7.647 15.821 8.135 1.00 59.84 269 ILE A N 1
ATOM 2144 C CA . ILE A 1 269 ? -7.285 15.312 6.811 1.00 59.84 269 ILE A CA 1
ATOM 2145 C C . ILE A 1 269 ? -8.376 15.758 5.841 1.00 59.84 269 ILE A C 1
ATOM 2147 O O . ILE A 1 269 ? -9.559 15.466 6.039 1.00 59.84 269 ILE A O 1
ATOM 2151 N N . ASP A 1 270 ? -7.974 16.522 4.833 1.00 65.62 270 ASP A N 1
ATOM 2152 C CA . ASP A 1 270 ? -8.847 16.984 3.762 1.00 65.62 270 ASP A CA 1
ATOM 2153 C C . ASP A 1 270 ? -8.663 16.103 2.533 1.00 65.62 270 ASP A C 1
ATOM 2155 O O . ASP A 1 270 ? -7.543 15.916 2.055 1.00 65.62 270 ASP A O 1
ATOM 2159 N N . LEU A 1 271 ? -9.774 15.570 2.028 1.00 65.31 271 LEU A N 1
ATOM 2160 C CA . LEU A 1 271 ? -9.774 14.689 0.870 1.00 65.31 271 LEU A CA 1
ATOM 2161 C C . LEU A 1 271 ? -9.163 15.393 -0.347 1.00 65.31 271 LEU A C 1
ATOM 2163 O O . LEU A 1 271 ? -8.366 14.794 -1.062 1.00 65.31 271 LEU A O 1
ATOM 2167 N N . ASN A 1 272 ? -9.478 16.677 -0.538 1.00 66.50 272 ASN A N 1
ATOM 2168 C CA . ASN A 1 272 ? -8.953 17.448 -1.662 1.00 66.50 272 ASN A CA 1
ATOM 2169 C C . ASN A 1 272 ? -7.437 17.632 -1.563 1.00 66.50 272 ASN A C 1
ATOM 2171 O O . ASN A 1 272 ? -6.748 17.481 -2.564 1.00 66.50 272 ASN A O 1
ATOM 2175 N N . SER A 1 273 ? -6.902 17.891 -0.365 1.00 65.38 273 SER A N 1
ATOM 2176 C CA . SER A 1 273 ? -5.451 17.984 -0.156 1.00 65.38 273 SER A CA 1
ATOM 2177 C C . SER A 1 273 ? -4.752 16.667 -0.484 1.00 65.38 273 SER A C 1
ATOM 2179 O O . SER A 1 273 ? -3.707 16.665 -1.125 1.00 65.38 273 SER A O 1
ATOM 2181 N N . LEU A 1 274 ? -5.352 15.542 -0.094 1.00 63.84 274 LEU A N 1
ATOM 2182 C CA . LEU A 1 274 ? -4.795 14.219 -0.346 1.00 63.84 274 LEU A CA 1
ATOM 2183 C C . LEU A 1 274 ? -4.811 13.864 -1.843 1.00 63.84 274 LEU A C 1
ATOM 2185 O O . LEU A 1 274 ? -3.811 13.379 -2.368 1.00 63.84 274 LEU A O 1
ATOM 2189 N N . ILE A 1 275 ? -5.910 14.165 -2.538 1.00 64.81 275 ILE A N 1
ATOM 2190 C CA . ILE A 1 275 ? -6.041 13.954 -3.987 1.00 64.81 275 ILE A CA 1
ATOM 2191 C C . ILE A 1 275 ? -5.082 14.862 -4.766 1.00 64.81 275 ILE A C 1
ATOM 2193 O O . ILE A 1 275 ? -4.383 14.389 -5.660 1.00 64.81 275 ILE A O 1
ATOM 2197 N N . ASN A 1 276 ? -5.025 16.151 -4.423 1.00 66.81 276 ASN A N 1
ATOM 2198 C CA . ASN A 1 276 ? -4.185 17.121 -5.124 1.00 66.81 276 ASN A CA 1
ATOM 2199 C C . ASN A 1 276 ? -2.703 16.763 -5.013 1.00 66.81 276 ASN A C 1
ATOM 2201 O O . ASN A 1 276 ? -2.022 16.731 -6.031 1.00 66.81 276 ASN A O 1
ATOM 2205 N N . PHE A 1 277 ? -2.228 16.394 -3.820 1.00 62.59 277 PHE A N 1
ATOM 2206 C CA . PHE A 1 277 ? -0.834 15.989 -3.630 1.00 62.59 277 PHE A CA 1
ATOM 2207 C C . PHE A 1 277 ? -0.479 14.731 -4.435 1.00 62.59 277 PHE A C 1
ATOM 2209 O O . PHE A 1 277 ? 0.583 14.655 -5.054 1.00 62.59 277 PHE A O 1
ATOM 2216 N N . GLY A 1 278 ? -1.389 13.750 -4.476 1.00 59.72 278 GLY A N 1
ATOM 2217 C CA . GLY A 1 278 ? -1.216 12.562 -5.311 1.00 59.72 278 GLY A CA 1
ATOM 2218 C C . GLY A 1 278 ? -1.062 12.913 -6.795 1.00 59.72 278 GLY A C 1
ATOM 2219 O O . GLY A 1 278 ? -0.164 12.393 -7.458 1.00 59.72 278 GLY A O 1
ATOM 2220 N N . ASN A 1 279 ? -1.888 13.835 -7.294 1.00 65.25 279 ASN A N 1
ATOM 2221 C CA . ASN A 1 279 ? -1.848 14.290 -8.685 1.00 65.25 279 ASN A CA 1
ATOM 2222 C C . ASN A 1 279 ? -0.595 15.127 -9.001 1.00 65.25 279 ASN A C 1
ATOM 2224 O O . ASN A 1 279 ? 0.017 14.934 -10.049 1.00 65.25 279 ASN A O 1
ATOM 2228 N N . GLU A 1 280 ? -0.187 16.030 -8.105 1.00 65.25 280 GLU A N 1
ATOM 2229 C CA . GLU A 1 280 ? 1.013 16.865 -8.266 1.00 65.25 280 GLU A CA 1
ATOM 2230 C C . GLU A 1 280 ? 2.281 16.014 -8.385 1.00 65.25 280 GLU A C 1
ATOM 2232 O O . GLU A 1 280 ? 3.050 16.182 -9.334 1.00 65.25 280 GLU A O 1
ATOM 2237 N N . ASN A 1 281 ? 2.461 15.035 -7.495 1.00 62.81 281 ASN A N 1
ATOM 2238 C CA . ASN A 1 281 ? 3.602 14.119 -7.567 1.00 62.81 281 ASN A CA 1
ATOM 2239 C C . ASN A 1 281 ? 3.597 13.274 -8.840 1.00 62.81 281 ASN A C 1
ATOM 2241 O O . ASN A 1 281 ? 4.652 13.010 -9.418 1.00 62.81 281 ASN A O 1
ATOM 2245 N N . GLN A 1 282 ? 2.419 12.842 -9.295 1.00 63.78 282 GLN A N 1
ATOM 2246 C CA . GLN A 1 282 ? 2.316 12.065 -10.522 1.00 63.78 282 GLN A CA 1
ATOM 2247 C C . GLN A 1 282 ? 2.681 12.905 -11.754 1.00 63.78 282 GLN A C 1
ATOM 2249 O O . GLN A 1 282 ? 3.376 12.413 -12.642 1.00 63.78 282 GLN A O 1
ATOM 2254 N N . ASN A 1 283 ? 2.279 14.176 -11.789 1.00 65.81 283 ASN A N 1
ATOM 2255 C CA . ASN A 1 283 ? 2.666 15.102 -12.852 1.00 65.81 283 ASN A CA 1
ATOM 2256 C C . ASN A 1 283 ? 4.180 15.343 -12.865 1.00 65.81 283 ASN A C 1
ATOM 2258 O O . ASN A 1 283 ? 4.793 15.215 -13.921 1.00 65.81 283 ASN A O 1
ATOM 2262 N N . GLN A 1 284 ? 4.797 15.575 -11.703 1.00 69.69 284 GLN A N 1
ATOM 2263 C CA . GLN A 1 284 ? 6.255 15.715 -11.593 1.00 69.69 284 GLN A CA 1
ATOM 2264 C C . GLN A 1 284 ? 7.000 14.456 -12.061 1.00 69.69 284 GLN A C 1
ATOM 2266 O O . GLN A 1 284 ? 8.003 14.545 -12.770 1.00 69.69 284 GLN A O 1
ATOM 2271 N N . LEU A 1 285 ? 6.505 13.266 -11.705 1.00 67.00 285 LEU A N 1
ATOM 2272 C CA . LEU A 1 285 ? 7.099 12.002 -12.145 1.00 67.00 285 LEU A CA 1
ATOM 2273 C C . LEU A 1 285 ? 6.965 11.814 -13.664 1.00 67.00 285 LEU A C 1
ATOM 2275 O O . LEU A 1 285 ? 7.905 11.366 -14.320 1.00 67.00 285 LEU A O 1
ATOM 2279 N N . ASN A 1 286 ? 5.814 12.181 -14.232 1.00 70.38 286 ASN A N 1
ATOM 2280 C CA . ASN A 1 286 ? 5.585 12.145 -15.674 1.00 70.38 286 ASN A CA 1
ATOM 2281 C C . ASN A 1 286 ? 6.514 13.116 -16.414 1.00 70.38 286 ASN A C 1
ATOM 2283 O O . ASN A 1 286 ? 7.113 12.727 -17.415 1.00 70.38 286 ASN A O 1
ATOM 2287 N N . GLU A 1 287 ? 6.685 14.339 -15.909 1.00 78.44 287 GLU A N 1
ATOM 2288 C CA . GLU A 1 287 ? 7.633 15.316 -16.456 1.00 78.44 287 GLU A CA 1
ATOM 2289 C C . GLU A 1 287 ? 9.074 14.799 -16.405 1.00 78.44 287 GLU A C 1
ATOM 2291 O O . GLU A 1 287 ? 9.789 14.867 -17.405 1.00 78.44 287 GLU A O 1
ATOM 2296 N N . LEU A 1 288 ? 9.498 14.214 -15.279 1.00 75.88 288 LEU A N 1
ATOM 2297 C CA . LEU A 1 288 ? 10.834 13.635 -15.145 1.00 75.88 288 LEU A CA 1
ATOM 2298 C C . LEU A 1 288 ? 11.067 12.506 -16.161 1.00 75.88 288 LEU A C 1
ATOM 2300 O O . LEU A 1 288 ? 12.106 12.482 -16.823 1.00 75.88 288 LEU A O 1
ATOM 2304 N N . ASN A 1 289 ? 10.094 11.607 -16.322 1.00 72.31 289 ASN A N 1
ATOM 2305 C CA . ASN A 1 289 ? 10.171 10.511 -17.289 1.00 72.31 289 ASN A CA 1
ATOM 2306 C C . ASN A 1 289 ? 10.229 11.027 -18.735 1.00 72.31 289 ASN A C 1
ATOM 2308 O O . ASN A 1 289 ? 11.017 10.521 -19.534 1.00 72.31 289 ASN A O 1
ATOM 2312 N N . GLN A 1 290 ? 9.440 12.051 -19.075 1.00 79.56 290 GLN A N 1
ATOM 2313 C CA . GLN A 1 290 ? 9.482 12.680 -20.399 1.00 79.56 290 GLN A CA 1
ATOM 2314 C C . GLN A 1 290 ? 10.829 13.358 -20.663 1.00 79.56 290 GLN A C 1
ATOM 2316 O O . GLN A 1 290 ? 11.402 13.196 -21.738 1.00 79.56 290 GLN A O 1
ATOM 2321 N N . ASN A 1 291 ? 11.388 14.051 -19.671 1.00 87.00 291 ASN A N 1
ATOM 2322 C CA . ASN A 1 291 ? 12.708 14.668 -19.784 1.00 87.00 291 ASN A CA 1
ATOM 2323 C C . ASN A 1 291 ? 13.810 13.626 -20.013 1.00 87.00 291 ASN A C 1
ATOM 2325 O O . ASN A 1 291 ? 14.658 13.815 -20.886 1.00 87.00 291 ASN A O 1
ATOM 2329 N N . GLN A 1 292 ? 13.776 12.503 -19.291 1.00 84.19 292 GLN A N 1
ATOM 2330 C CA . GLN A 1 292 ? 14.712 11.395 -19.504 1.00 84.19 292 GLN A CA 1
ATOM 2331 C C . GLN A 1 292 ? 14.561 10.771 -20.896 1.00 84.19 292 GLN A C 1
ATOM 2333 O O . GLN A 1 292 ? 15.561 10.518 -21.569 1.00 84.19 292 GLN A O 1
ATOM 2338 N N . LEU A 1 293 ? 13.326 10.562 -21.361 1.00 83.94 293 LEU A N 1
ATOM 2339 C CA . LEU A 1 293 ? 13.064 10.027 -22.696 1.00 83.94 293 LEU A CA 1
ATOM 2340 C C . LEU A 1 293 ? 13.575 10.972 -23.794 1.00 83.94 293 LEU A C 1
ATOM 2342 O O . LEU A 1 293 ? 14.205 10.527 -24.753 1.00 83.94 293 LEU A O 1
ATOM 2346 N N . ASN A 1 294 ? 13.371 12.279 -23.629 1.00 89.19 294 ASN A N 1
ATOM 2347 C CA . ASN A 1 294 ? 13.873 13.295 -24.552 1.00 89.19 294 ASN A CA 1
ATOM 2348 C C . ASN A 1 294 ? 15.406 13.324 -24.599 1.00 89.19 294 ASN A C 1
ATOM 2350 O O . ASN A 1 294 ? 15.978 13.386 -25.688 1.00 89.19 294 ASN A O 1
ATOM 2354 N N . GLN A 1 295 ? 16.078 13.215 -23.448 1.00 90.12 295 GLN A N 1
ATOM 2355 C CA . GLN A 1 295 ? 17.540 13.105 -23.386 1.00 90.12 295 GLN A CA 1
ATOM 2356 C C . GLN A 1 295 ? 18.049 11.851 -24.106 1.00 90.12 295 GLN A C 1
ATOM 2358 O O . GLN A 1 295 ? 18.994 11.934 -24.890 1.00 90.12 295 GLN A O 1
ATOM 2363 N N . LEU A 1 296 ? 17.405 10.699 -23.891 1.00 88.38 296 LEU A N 1
ATOM 2364 C CA . LEU A 1 296 ? 17.776 9.450 -24.558 1.00 88.38 296 LEU A CA 1
ATOM 2365 C C . LEU A 1 296 ? 17.605 9.553 -26.081 1.00 88.38 296 LEU A C 1
ATOM 2367 O O . LEU A 1 296 ? 18.488 9.148 -26.837 1.00 88.38 296 LEU A O 1
ATOM 2371 N N . ASN A 1 297 ? 16.502 10.150 -26.537 1.00 89.88 297 ASN A N 1
ATOM 2372 C CA . ASN A 1 297 ? 16.248 10.374 -27.959 1.00 89.88 297 ASN A CA 1
ATOM 2373 C C . ASN A 1 297 ? 17.285 11.313 -28.592 1.00 89.88 297 ASN A C 1
ATOM 2375 O O . ASN A 1 297 ? 17.761 11.034 -29.693 1.00 89.88 297 ASN A O 1
ATOM 2379 N N . GLN A 1 298 ? 17.680 12.386 -27.898 1.00 92.69 298 GLN A N 1
ATOM 2380 C CA . GLN A 1 298 ? 18.758 13.270 -28.354 1.00 92.69 298 GLN A CA 1
ATOM 2381 C C . GLN A 1 298 ? 20.098 12.535 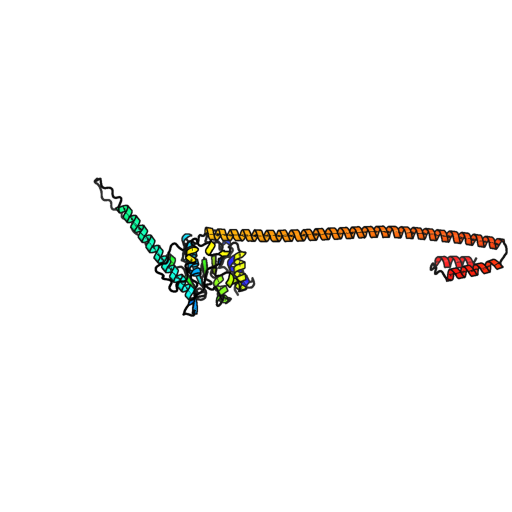-28.453 1.00 92.69 298 GLN A C 1
ATOM 2383 O O . GLN A 1 298 ? 20.802 12.678 -29.452 1.00 92.69 298 GLN A O 1
ATOM 2388 N N . LEU A 1 299 ? 20.442 11.715 -27.454 1.00 91.31 299 LEU A N 1
ATOM 2389 C CA . LEU A 1 299 ? 21.676 10.930 -27.463 1.00 91.31 299 LEU A CA 1
ATOM 2390 C C . LEU A 1 299 ? 21.717 9.974 -28.667 1.00 91.31 299 LEU A C 1
ATOM 2392 O O . LEU A 1 299 ? 22.719 9.918 -29.380 1.00 91.31 299 LEU A O 1
ATOM 2396 N N . ASN A 1 300 ? 20.605 9.284 -28.929 1.00 90.69 300 ASN A N 1
ATOM 2397 C CA . ASN A 1 300 ? 20.472 8.367 -30.058 1.00 90.69 300 ASN A CA 1
ATOM 2398 C C . ASN A 1 300 ? 20.568 9.089 -31.410 1.00 90.69 300 ASN A C 1
ATOM 2400 O O . ASN A 1 300 ? 21.253 8.602 -32.308 1.00 90.69 300 ASN A O 1
ATOM 2404 N N . GLN A 1 301 ? 19.935 10.259 -31.568 1.00 90.75 301 GLN A N 1
ATOM 2405 C CA . GLN A 1 301 ? 20.072 11.042 -32.802 1.00 90.75 301 GLN A CA 1
ATOM 2406 C C . GLN A 1 301 ? 21.506 11.527 -33.025 1.00 90.75 301 GLN A C 1
ATOM 2408 O O . GLN A 1 301 ? 22.014 11.442 -34.142 1.00 90.75 301 GLN A O 1
ATOM 2413 N N . ASN A 1 302 ? 22.185 11.981 -31.971 1.00 92.75 302 ASN A N 1
ATOM 2414 C CA . ASN A 1 302 ? 23.579 12.406 -32.072 1.00 92.75 302 ASN A CA 1
ATOM 2415 C C . ASN A 1 302 ? 24.492 11.251 -32.505 1.00 92.75 302 ASN A C 1
ATOM 2417 O O . ASN A 1 302 ? 25.333 11.440 -33.384 1.00 92.75 302 ASN A O 1
ATOM 2421 N N . GLN A 1 303 ? 24.297 10.050 -31.950 1.00 92.69 303 GLN A N 1
ATOM 2422 C CA . GLN A 1 303 ? 25.028 8.854 -32.380 1.00 92.69 303 GLN A CA 1
ATOM 2423 C C . GLN A 1 303 ? 24.727 8.484 -33.836 1.00 92.69 303 GLN A C 1
ATOM 2425 O O . GLN A 1 303 ? 25.647 8.186 -34.596 1.00 92.69 303 GLN A O 1
ATOM 2430 N N . LEU A 1 304 ? 23.459 8.542 -34.255 1.00 91.44 304 LEU A N 1
ATOM 2431 C CA . LEU A 1 304 ? 23.077 8.254 -35.637 1.00 91.44 304 LEU A CA 1
ATOM 2432 C C . LEU A 1 304 ? 23.754 9.219 -36.621 1.00 91.44 304 LEU A C 1
ATOM 2434 O O . LEU A 1 304 ? 24.330 8.773 -37.612 1.00 91.44 304 LEU A O 1
ATOM 2438 N N . ASN A 1 305 ? 23.751 10.518 -36.316 1.00 92.31 305 ASN A N 1
ATOM 2439 C CA . ASN A 1 305 ? 24.400 11.538 -37.140 1.00 92.31 305 ASN A CA 1
ATOM 2440 C C . ASN A 1 305 ? 25.924 11.344 -37.196 1.00 92.31 305 ASN A C 1
ATOM 2442 O O . ASN A 1 305 ? 26.527 11.479 -38.261 1.00 92.31 305 ASN A O 1
ATOM 2446 N N . GLN A 1 306 ? 26.560 10.982 -36.075 1.00 92.50 306 GLN A N 1
ATOM 2447 C CA . GLN A 1 306 ? 27.990 10.652 -36.054 1.00 92.50 306 GLN A CA 1
ATOM 2448 C C . GLN A 1 306 ? 28.307 9.452 -36.953 1.00 92.50 306 GLN A C 1
ATOM 2450 O O . GLN A 1 306 ? 29.234 9.529 -37.759 1.00 92.50 306 GLN A O 1
ATOM 2455 N N . ASN A 1 307 ? 27.511 8.385 -36.874 1.00 91.69 307 ASN A N 1
ATOM 2456 C CA . ASN A 1 307 ? 27.690 7.196 -37.706 1.00 91.69 307 ASN A CA 1
ATOM 2457 C C . ASN A 1 307 ? 27.479 7.504 -39.196 1.00 91.69 307 ASN A C 1
ATOM 2459 O O . ASN A 1 307 ? 28.257 7.053 -40.033 1.00 91.69 307 ASN A O 1
ATOM 2463 N N . GLN A 1 308 ? 26.469 8.309 -39.543 1.00 91.69 308 GLN A N 1
ATOM 2464 C CA . GLN A 1 308 ? 26.244 8.743 -40.925 1.00 91.69 308 GLN A CA 1
ATOM 2465 C C . GLN A 1 308 ? 27.432 9.543 -41.470 1.00 91.69 308 GLN A C 1
ATOM 2467 O O . GLN A 1 308 ? 27.905 9.256 -42.569 1.00 91.69 308 GLN A O 1
ATOM 2472 N N . ASN A 1 309 ? 27.967 10.482 -40.687 1.00 92.38 309 ASN A N 1
ATOM 2473 C CA . ASN A 1 309 ? 29.141 11.261 -41.083 1.00 92.38 309 ASN A CA 1
ATOM 2474 C C . ASN A 1 309 ? 30.388 10.382 -41.256 1.00 92.38 309 ASN A C 1
ATOM 2476 O O . ASN A 1 309 ? 31.133 10.551 -42.222 1.00 92.38 309 ASN A O 1
ATOM 2480 N N . GLN A 1 310 ? 30.614 9.418 -40.358 1.00 92.44 310 GLN A N 1
ATOM 2481 C CA . GLN A 1 310 ? 31.716 8.460 -40.489 1.00 92.44 310 GLN A CA 1
ATOM 2482 C C . GLN A 1 310 ? 31.579 7.611 -41.757 1.00 92.44 310 GLN A C 1
ATOM 2484 O O . GLN A 1 310 ? 32.543 7.489 -42.513 1.00 92.44 310 GLN A O 1
ATOM 2489 N N . ASN A 1 311 ? 30.382 7.092 -42.035 1.00 91.44 311 ASN A N 1
ATOM 2490 C CA . ASN A 1 311 ? 30.114 6.310 -43.240 1.00 91.44 311 ASN A CA 1
ATOM 2491 C C . ASN A 1 311 ? 30.301 7.141 -44.515 1.00 91.44 311 ASN A C 1
ATOM 2493 O O . ASN A 1 311 ? 30.895 6.660 -45.478 1.00 91.44 311 ASN A O 1
ATOM 2497 N N . GLN A 1 312 ? 29.856 8.402 -44.522 1.00 92.75 312 GLN A N 1
ATOM 2498 C CA . GLN A 1 312 ? 30.049 9.297 -45.663 1.00 92.75 312 GLN A CA 1
ATOM 2499 C C . GLN A 1 312 ? 31.538 9.565 -45.922 1.00 92.75 312 GLN A C 1
ATOM 2501 O O . GLN A 1 312 ? 31.981 9.544 -47.070 1.00 92.75 312 GLN A O 1
ATOM 2506 N N . ASN A 1 313 ? 32.328 9.765 -44.864 1.00 92.94 313 ASN A N 1
ATOM 2507 C CA . ASN A 1 313 ? 33.774 9.946 -44.981 1.00 92.94 313 ASN A CA 1
ATOM 2508 C C . ASN A 1 313 ? 34.465 8.691 -45.532 1.00 92.94 313 ASN A C 1
ATOM 2510 O O . ASN A 1 313 ? 35.305 8.804 -46.426 1.00 92.94 313 ASN A O 1
ATOM 2514 N N . GLN A 1 314 ? 34.079 7.502 -45.060 1.00 93.38 314 GLN A N 1
ATOM 2515 C CA . GLN A 1 314 ? 34.592 6.233 -45.588 1.00 93.38 314 GLN A CA 1
ATOM 2516 C C . GLN A 1 314 ? 34.233 6.046 -47.067 1.00 93.38 314 GLN A C 1
ATOM 2518 O O . GLN A 1 314 ? 35.092 5.666 -47.861 1.00 93.38 314 GLN A O 1
ATOM 2523 N N . LEU A 1 315 ? 32.997 6.365 -47.462 1.00 92.56 315 LEU A N 1
ATOM 2524 C CA . LEU A 1 315 ? 32.560 6.278 -48.856 1.00 92.56 315 LEU A CA 1
ATOM 2525 C C . LEU A 1 315 ? 33.351 7.234 -49.758 1.00 92.56 315 LEU A C 1
ATOM 2527 O O . LEU A 1 315 ? 33.798 6.847 -50.837 1.00 92.56 315 LEU A O 1
ATOM 2531 N N . ASN A 1 316 ? 33.581 8.466 -49.299 1.00 93.12 316 ASN A N 1
ATOM 2532 C CA . ASN A 1 316 ? 34.396 9.440 -50.023 1.00 93.12 316 ASN A CA 1
ATOM 2533 C C . ASN A 1 316 ? 35.836 8.936 -50.218 1.00 93.12 316 ASN A C 1
ATOM 2535 O O . ASN A 1 316 ? 36.387 9.069 -51.311 1.00 93.12 316 ASN A O 1
ATOM 2539 N N . GLN A 1 317 ? 36.429 8.314 -49.194 1.00 93.50 317 GLN A N 1
ATOM 2540 C CA . GLN A 1 317 ? 37.759 7.711 -49.289 1.00 93.50 317 GLN A CA 1
ATOM 2541 C C . GLN A 1 317 ? 37.783 6.526 -50.267 1.00 93.50 317 GLN A C 1
ATOM 2543 O O . GLN A 1 317 ? 38.706 6.406 -51.073 1.00 93.50 317 GLN A O 1
ATOM 2548 N N . LEU A 1 318 ? 36.750 5.678 -50.251 1.00 92.19 318 LEU A N 1
ATOM 2549 C CA . LEU A 1 318 ? 36.634 4.543 -51.167 1.00 92.19 318 LEU A CA 1
ATOM 2550 C C . LEU A 1 318 ? 36.577 5.007 -52.632 1.00 92.19 318 LEU A C 1
ATOM 2552 O O . LEU A 1 318 ? 37.279 4.465 -53.484 1.00 92.19 318 LEU A O 1
ATOM 2556 N N . ASN A 1 319 ? 35.813 6.068 -52.904 1.00 93.12 319 ASN A N 1
ATOM 2557 C CA . ASN A 1 319 ? 35.717 6.677 -54.231 1.00 93.12 319 ASN A CA 1
ATOM 2558 C C . ASN A 1 319 ? 37.059 7.271 -54.696 1.00 93.12 319 ASN A C 1
ATOM 2560 O O . ASN A 1 319 ? 37.432 7.125 -55.861 1.00 93.12 319 ASN A O 1
ATOM 2564 N N . GLN A 1 320 ? 37.817 7.914 -53.799 1.00 92.31 320 GLN A N 1
ATOM 2565 C CA . GLN A 1 320 ? 39.164 8.406 -54.119 1.00 92.31 320 GLN A CA 1
ATOM 2566 C C . GLN A 1 320 ? 40.109 7.259 -54.496 1.00 92.31 320 GLN A C 1
ATOM 2568 O O . GLN A 1 320 ? 40.790 7.341 -55.519 1.00 92.31 320 GLN A O 1
ATOM 2573 N N . ASN A 1 321 ? 40.099 6.171 -53.723 1.00 92.38 321 ASN A N 1
ATOM 2574 C CA . ASN A 1 321 ? 40.906 4.985 -54.009 1.00 92.38 321 ASN A CA 1
ATOM 2575 C C . ASN A 1 321 ? 40.523 4.352 -55.356 1.00 92.38 321 ASN A C 1
ATOM 2577 O O . ASN A 1 321 ? 41.397 3.958 -56.127 1.00 92.38 321 ASN A O 1
ATOM 2581 N N . GLN A 1 322 ? 39.228 4.297 -55.679 1.00 93.19 322 GLN A N 1
ATOM 2582 C CA . GLN A 1 322 ? 38.753 3.776 -56.961 1.00 93.19 322 GLN A CA 1
ATOM 2583 C C . GLN A 1 322 ? 39.246 4.622 -58.146 1.00 93.19 322 GLN A C 1
ATOM 2585 O O . GLN A 1 322 ? 39.680 4.075 -59.161 1.00 93.19 322 GLN A O 1
ATOM 2590 N N . ASN A 1 323 ? 39.250 5.950 -58.012 1.00 92.69 323 ASN A N 1
ATOM 2591 C CA . ASN A 1 323 ? 39.786 6.843 -59.041 1.00 92.69 323 ASN A CA 1
ATOM 2592 C C . ASN A 1 323 ? 41.296 6.658 -59.246 1.00 92.69 323 ASN A C 1
ATOM 2594 O O . ASN A 1 323 ? 41.754 6.616 -60.388 1.00 92.69 323 ASN A O 1
ATOM 2598 N N . GLN A 1 324 ? 42.062 6.497 -58.163 1.00 92.69 324 GLN A N 1
ATOM 2599 C CA . GLN A 1 324 ? 43.498 6.201 -58.245 1.00 92.69 324 GLN A CA 1
ATOM 2600 C C . GLN A 1 324 ? 43.761 4.859 -58.940 1.00 92.69 324 GLN A C 1
ATOM 2602 O O . GLN A 1 324 ? 44.634 4.773 -59.803 1.00 92.69 324 GLN A O 1
ATOM 2607 N N . LEU A 1 325 ? 42.974 3.826 -58.622 1.00 91.69 325 LEU A N 1
ATOM 2608 C CA . LEU A 1 325 ? 43.083 2.519 -59.271 1.00 91.69 325 LEU A CA 1
ATOM 2609 C C . LEU A 1 325 ? 42.802 2.609 -60.779 1.00 91.69 325 LEU A C 1
ATOM 2611 O O . LEU A 1 325 ? 43.529 2.027 -61.581 1.00 91.69 325 LEU A O 1
ATOM 2615 N N . ASN A 1 326 ? 41.795 3.389 -61.179 1.00 92.62 326 ASN A N 1
ATOM 2616 C CA . ASN A 1 326 ? 41.493 3.621 -62.591 1.00 92.62 326 ASN A CA 1
ATOM 2617 C C . ASN A 1 326 ? 42.653 4.315 -63.327 1.00 92.62 326 ASN A C 1
ATOM 2619 O O . ASN A 1 326 ? 42.979 3.922 -64.447 1.00 92.62 326 ASN A O 1
ATOM 2623 N N . GLN A 1 327 ? 43.307 5.302 -62.704 1.00 91.50 327 GLN A N 1
ATOM 2624 C CA . GLN A 1 327 ? 44.493 5.959 -63.272 1.00 91.50 327 GLN A CA 1
ATOM 2625 C C . GLN A 1 327 ? 45.674 4.991 -63.410 1.00 91.50 327 GLN A C 1
ATOM 2627 O O . GLN A 1 327 ? 46.327 4.957 -64.452 1.00 91.50 327 GLN A O 1
ATOM 2632 N N . LEU A 1 328 ? 45.925 4.160 -62.393 1.00 90.44 328 LEU A N 1
ATOM 2633 C CA . LEU A 1 328 ? 46.965 3.129 -62.444 1.00 90.44 328 LEU A CA 1
ATOM 2634 C C . LEU A 1 328 ? 46.729 2.147 -63.597 1.00 90.44 328 LEU A C 1
ATOM 2636 O O . LEU A 1 328 ? 47.659 1.863 -64.350 1.00 90.44 328 LEU A O 1
ATOM 2640 N N . ASN A 1 329 ? 45.489 1.694 -63.788 1.00 90.31 329 ASN A N 1
ATOM 2641 C CA . ASN A 1 329 ? 45.128 0.807 -64.895 1.00 90.31 329 ASN A CA 1
ATOM 2642 C C . ASN A 1 329 ? 45.333 1.476 -66.267 1.00 90.31 329 ASN A C 1
ATOM 2644 O O . ASN A 1 329 ? 45.820 0.839 -67.200 1.00 90.31 329 ASN A O 1
ATOM 2648 N N . GLN A 1 330 ? 45.009 2.767 -66.405 1.00 89.88 330 GLN A N 1
ATOM 2649 C CA . GLN A 1 330 ? 45.282 3.516 -67.639 1.00 89.88 330 GLN A CA 1
ATOM 2650 C C . GLN A 1 330 ? 46.784 3.605 -67.930 1.00 89.88 330 GLN A C 1
ATOM 2652 O O . GLN A 1 330 ? 47.202 3.336 -69.057 1.00 89.88 330 GLN A O 1
ATOM 2657 N N . ASN A 1 331 ? 47.596 3.913 -66.916 1.00 90.81 331 ASN A N 1
ATOM 2658 C CA . ASN A 1 331 ? 49.051 3.978 -67.051 1.00 90.81 331 ASN A CA 1
ATOM 2659 C C . ASN A 1 331 ? 49.649 2.612 -67.420 1.00 90.81 331 ASN A C 1
ATOM 2661 O O . ASN A 1 331 ? 50.521 2.536 -68.281 1.00 90.81 331 ASN A O 1
ATOM 2665 N N . GLN A 1 332 ? 49.154 1.520 -66.825 1.00 89.12 332 GLN A N 1
ATOM 2666 C CA . GLN A 1 332 ? 49.570 0.164 -67.197 1.00 89.12 332 GLN A CA 1
ATOM 2667 C C . GLN A 1 332 ? 49.276 -0.140 -68.670 1.00 89.12 332 GLN A C 1
ATOM 2669 O O . GLN A 1 332 ? 50.160 -0.621 -69.378 1.00 89.12 332 GLN A O 1
ATOM 2674 N N . ASN A 1 333 ? 48.082 0.203 -69.159 1.00 88.56 333 ASN A N 1
ATOM 2675 C CA . ASN A 1 333 ? 47.729 0.011 -70.568 1.00 88.56 333 ASN A CA 1
ATOM 2676 C C . ASN A 1 333 ? 48.622 0.837 -71.510 1.00 88.56 333 ASN A C 1
ATOM 2678 O O . ASN A 1 333 ? 49.039 0.345 -72.558 1.00 88.56 333 ASN A O 1
ATOM 2682 N N . GLN A 1 334 ? 48.952 2.079 -71.141 1.00 88.19 334 GLN A N 1
ATOM 2683 C CA . GLN A 1 334 ? 49.876 2.915 -71.915 1.00 88.19 334 GLN A CA 1
ATOM 2684 C C . GLN A 1 334 ? 51.283 2.314 -71.964 1.00 88.19 334 GLN A C 1
ATOM 2686 O O . GLN A 1 334 ? 51.858 2.204 -73.047 1.00 88.19 334 GLN A O 1
ATOM 2691 N N . ASN A 1 335 ? 51.808 1.870 -70.821 1.00 86.81 335 ASN A N 1
ATOM 2692 C CA . ASN A 1 335 ? 53.117 1.224 -70.744 1.00 86.81 335 ASN A CA 1
ATOM 2693 C C . ASN A 1 335 ? 53.159 -0.064 -71.579 1.00 86.81 335 ASN A C 1
ATOM 2695 O O . ASN A 1 335 ? 54.130 -0.295 -72.297 1.00 86.81 335 ASN A O 1
ATOM 2699 N N . GLN A 1 336 ? 52.093 -0.870 -71.552 1.00 85.69 336 GLN A N 1
ATOM 2700 C CA . GLN A 1 336 ? 51.996 -2.079 -72.371 1.00 85.69 336 GLN A CA 1
ATOM 2701 C C . GLN A 1 336 ? 52.024 -1.751 -73.872 1.00 85.69 336 GLN A C 1
ATOM 2703 O O . GLN A 1 336 ? 52.715 -2.417 -74.643 1.00 85.69 336 GLN A O 1
ATOM 2708 N N . ASN A 1 337 ? 51.321 -0.697 -74.293 1.00 87.25 337 ASN A N 1
ATOM 2709 C CA . ASN A 1 337 ? 51.333 -0.247 -75.685 1.00 87.25 337 ASN A CA 1
ATOM 2710 C C . ASN A 1 337 ? 52.716 0.260 -76.121 1.00 87.25 337 ASN A C 1
ATOM 2712 O O . ASN A 1 337 ? 53.165 -0.074 -77.217 1.00 87.25 337 ASN A O 1
ATOM 2716 N N . GLN A 1 338 ? 53.408 1.021 -75.269 1.00 86.38 338 GLN A N 1
ATOM 2717 C CA . GLN A 1 338 ? 54.776 1.480 -75.539 1.00 86.38 338 GLN A CA 1
ATOM 2718 C C . GLN A 1 338 ? 55.756 0.308 -75.653 1.00 86.38 338 GLN A C 1
ATOM 2720 O O . GLN A 1 338 ? 56.569 0.277 -76.576 1.00 86.38 338 GLN A O 1
ATOM 2725 N N . LEU A 1 339 ? 55.651 -0.683 -74.764 1.00 84.25 339 LEU A N 1
ATOM 2726 C CA . LEU A 1 339 ? 56.478 -1.888 -74.818 1.00 84.25 339 LEU A CA 1
ATOM 2727 C C . LEU A 1 339 ? 56.255 -2.660 -76.125 1.00 84.25 339 LEU A C 1
ATOM 2729 O O . LEU A 1 339 ? 57.215 -3.060 -76.781 1.00 84.25 339 LEU A O 1
ATOM 2733 N N . ASN A 1 340 ? 54.998 -2.804 -76.551 1.00 84.62 340 ASN A N 1
ATOM 2734 C CA . ASN A 1 340 ? 54.665 -3.443 -77.824 1.00 84.62 340 ASN A CA 1
ATOM 2735 C C . ASN A 1 340 ? 55.280 -2.696 -79.024 1.00 84.62 340 ASN A C 1
ATOM 2737 O O . ASN A 1 340 ? 55.799 -3.340 -79.935 1.00 84.62 340 ASN A O 1
ATOM 2741 N N . GLN A 1 341 ? 55.271 -1.358 -79.023 1.00 85.06 341 GLN A N 1
ATOM 2742 C CA . GLN A 1 341 ? 55.909 -0.548 -80.072 1.00 85.06 341 GLN A CA 1
ATOM 2743 C C . GLN A 1 341 ? 57.436 -0.693 -80.076 1.00 85.06 341 GLN A C 1
ATOM 2745 O O . GLN A 1 341 ? 58.034 -0.858 -81.137 1.00 85.06 341 GLN A O 1
ATOM 2750 N N . LEU A 1 342 ? 58.074 -0.670 -78.902 1.00 82.06 342 LEU A N 1
ATOM 2751 C CA . LEU A 1 342 ? 59.519 -0.879 -78.774 1.00 82.06 342 LEU A CA 1
ATOM 2752 C C . LEU A 1 342 ? 59.936 -2.247 -79.322 1.00 82.06 342 LEU A C 1
ATOM 2754 O O . LEU A 1 342 ? 60.890 -2.322 -80.094 1.00 82.06 342 LEU A O 1
ATOM 2758 N N . ASN A 1 343 ? 59.183 -3.299 -78.995 1.00 79.00 343 ASN A N 1
ATOM 2759 C CA . ASN A 1 343 ? 59.429 -4.644 -79.512 1.00 79.00 343 ASN A CA 1
ATOM 2760 C C . ASN A 1 343 ? 59.270 -4.708 -81.042 1.00 79.00 343 ASN A C 1
ATOM 2762 O O . ASN A 1 343 ? 60.088 -5.326 -81.720 1.00 79.00 343 ASN A O 1
ATOM 2766 N N . GLN A 1 344 ? 58.262 -4.039 -81.616 1.00 79.44 344 GLN A N 1
ATOM 2767 C CA . GLN A 1 344 ? 58.107 -3.952 -83.076 1.00 79.44 344 GLN A CA 1
ATOM 2768 C C . GLN A 1 344 ? 59.286 -3.233 -83.742 1.00 79.44 344 GLN A C 1
ATOM 2770 O O . GLN A 1 344 ? 59.816 -3.731 -84.736 1.00 79.44 344 GLN A O 1
ATOM 2775 N N . ASN A 1 345 ? 59.731 -2.106 -83.180 1.00 82.00 345 ASN A N 1
ATOM 2776 C CA . ASN A 1 345 ? 60.862 -1.346 -83.713 1.00 82.00 345 ASN A CA 1
ATOM 2777 C C . ASN A 1 345 ? 62.171 -2.143 -83.617 1.00 82.00 345 ASN A C 1
ATOM 2779 O O . ASN A 1 345 ? 62.958 -2.151 -84.561 1.00 82.00 345 ASN A O 1
ATOM 2783 N N . GLN A 1 346 ? 62.400 -2.850 -82.505 1.00 77.44 346 GLN A N 1
ATOM 2784 C CA . GLN A 1 346 ? 63.552 -3.744 -82.366 1.00 77.44 346 GLN A CA 1
ATOM 2785 C C . GLN A 1 346 ? 63.524 -4.867 -83.404 1.00 77.44 346 GLN A C 1
ATOM 2787 O O . GLN A 1 346 ? 64.540 -5.117 -84.046 1.00 77.44 346 GLN A O 1
ATOM 2792 N N . ASN A 1 347 ? 62.368 -5.494 -83.635 1.00 76.69 347 ASN A N 1
ATOM 2793 C CA . ASN A 1 347 ? 62.234 -6.537 -84.652 1.00 76.69 347 ASN A CA 1
ATOM 2794 C C . ASN A 1 347 ? 62.505 -6.009 -86.071 1.00 76.69 347 ASN A C 1
ATOM 2796 O O . ASN A 1 347 ? 63.172 -6.681 -86.855 1.00 76.69 347 ASN A O 1
ATOM 2800 N N . GLN A 1 348 ? 62.039 -4.799 -86.400 1.00 76.50 348 GLN A N 1
ATOM 2801 C CA . GLN A 1 348 ? 62.339 -4.151 -87.683 1.00 76.50 348 GLN A CA 1
ATOM 2802 C C . GLN A 1 348 ? 63.831 -3.832 -87.835 1.00 76.50 348 GLN A C 1
ATOM 2804 O O . GLN A 1 348 ? 64.413 -4.135 -88.875 1.00 76.50 348 GLN A O 1
ATOM 2809 N N . ASN A 1 349 ? 64.464 -3.287 -86.793 1.00 77.12 349 ASN A N 1
ATOM 2810 C CA . ASN A 1 349 ? 65.902 -3.016 -86.795 1.00 77.12 349 ASN A CA 1
ATOM 2811 C C . ASN A 1 349 ? 66.721 -4.301 -86.937 1.00 77.12 349 ASN A C 1
ATOM 2813 O O . ASN A 1 349 ? 67.635 -4.352 -87.755 1.00 77.12 349 ASN A O 1
ATOM 2817 N N . ASN A 1 350 ? 66.374 -5.354 -86.194 1.00 76.06 350 ASN A N 1
ATOM 2818 C CA . ASN A 1 350 ? 67.031 -6.655 -86.305 1.00 76.06 350 ASN A CA 1
ATOM 2819 C C . ASN A 1 350 ? 66.906 -7.210 -87.728 1.00 76.06 350 ASN A C 1
ATOM 2821 O O . ASN A 1 350 ? 67.896 -7.672 -88.288 1.00 76.06 350 ASN A O 1
ATOM 2825 N N . LYS A 1 351 ? 65.722 -7.098 -88.346 1.00 75.75 351 LYS A N 1
ATOM 2826 C CA . LYS A 1 351 ? 65.504 -7.494 -89.741 1.00 75.75 351 LYS A CA 1
ATOM 2827 C C . LYS A 1 351 ? 66.393 -6.705 -90.709 1.00 75.75 351 LYS A C 1
ATOM 2829 O O . LYS A 1 351 ? 67.039 -7.316 -91.551 1.00 75.75 351 LYS A O 1
ATOM 2834 N N . MET A 1 352 ? 66.482 -5.382 -90.563 1.00 75.69 352 MET A N 1
ATOM 2835 C CA . MET A 1 352 ? 67.364 -4.544 -91.387 1.00 75.69 352 MET A CA 1
ATOM 2836 C C . MET A 1 352 ? 68.845 -4.904 -91.232 1.00 75.69 352 MET A C 1
ATOM 2838 O O . MET A 1 352 ? 69.558 -4.987 -92.227 1.00 75.69 352 MET A O 1
ATOM 2842 N N . VAL A 1 353 ? 69.313 -5.125 -89.999 1.00 73.88 353 VAL A N 1
ATOM 2843 C CA . VAL A 1 353 ? 70.706 -5.518 -89.728 1.00 73.88 353 VAL A CA 1
ATOM 2844 C C . VAL A 1 353 ? 71.011 -6.874 -90.360 1.00 73.88 353 VAL A C 1
ATOM 2846 O O . VAL A 1 353 ? 72.052 -7.029 -90.991 1.00 73.88 353 VAL A O 1
ATOM 2849 N N . ILE A 1 354 ? 70.093 -7.837 -90.246 1.00 69.31 354 ILE A N 1
ATOM 2850 C CA . ILE A 1 354 ? 70.225 -9.144 -90.897 1.00 69.31 354 ILE A CA 1
ATOM 2851 C C . ILE A 1 354 ? 70.285 -8.987 -92.422 1.00 69.31 354 ILE A C 1
ATOM 2853 O O . ILE A 1 354 ? 71.187 -9.528 -93.053 1.00 69.31 354 ILE A O 1
ATOM 2857 N N . GLU A 1 355 ? 69.382 -8.204 -93.019 1.00 72.31 355 GLU A N 1
ATOM 2858 C CA . GLU A 1 355 ? 69.377 -7.931 -94.464 1.00 72.31 355 GLU A CA 1
ATOM 2859 C C . GLU A 1 355 ? 70.665 -7.240 -94.944 1.00 72.31 355 GLU A C 1
ATOM 2861 O O . GLU A 1 355 ? 71.116 -7.489 -96.064 1.00 72.31 355 GLU A O 1
ATOM 2866 N N . GLN A 1 356 ? 71.269 -6.385 -94.116 1.00 69.94 356 GLN A N 1
ATOM 2867 C CA . GLN A 1 356 ? 72.534 -5.721 -94.421 1.00 69.94 356 GLN A CA 1
ATOM 2868 C C . GLN A 1 356 ? 73.723 -6.689 -94.347 1.00 69.94 356 GLN A C 1
ATOM 2870 O O . GLN A 1 356 ? 74.517 -6.738 -95.282 1.00 69.94 356 GLN A O 1
ATOM 2875 N N . LEU A 1 357 ? 73.793 -7.523 -93.306 1.00 63.12 357 LEU A N 1
ATOM 2876 C CA . LEU A 1 357 ? 74.841 -8.541 -93.166 1.00 63.12 357 LEU A CA 1
ATOM 2877 C C . LEU A 1 357 ? 74.778 -9.595 -94.287 1.00 63.12 357 LEU A C 1
ATOM 2879 O O . LEU A 1 357 ? 75.815 -10.030 -94.781 1.00 63.12 357 LEU A O 1
ATOM 2883 N N . ILE A 1 358 ? 73.574 -9.954 -94.754 1.00 64.50 358 ILE A N 1
ATOM 2884 C CA . ILE A 1 358 ? 73.387 -10.844 -95.915 1.00 64.50 358 ILE A CA 1
ATOM 2885 C C . ILE A 1 358 ? 73.932 -10.208 -97.207 1.00 64.50 358 ILE A C 1
ATOM 2887 O O . ILE A 1 358 ? 74.496 -10.909 -98.044 1.00 64.50 358 ILE A O 1
ATOM 2891 N N . LYS A 1 359 ? 73.794 -8.886 -97.391 1.00 63.69 359 LYS A N 1
ATOM 2892 C CA . LYS A 1 359 ? 74.321 -8.177 -98.575 1.00 63.69 359 LYS A CA 1
ATOM 2893 C C . LYS A 1 359 ? 75.845 -8.055 -98.586 1.00 63.69 359 LYS A C 1
ATOM 2895 O O . LYS A 1 359 ? 76.421 -7.946 -99.665 1.00 63.69 359 LYS A O 1
ATOM 2900 N N . GLU A 1 360 ? 76.481 -8.049 -97.419 1.00 60.50 360 GLU A N 1
ATOM 2901 C CA . GLU A 1 360 ? 77.927 -7.836 -97.273 1.00 60.50 360 GLU A CA 1
ATOM 2902 C C . GLU A 1 360 ? 78.753 -9.141 -97.354 1.00 60.50 360 GLU A C 1
ATOM 2904 O O . GLU A 1 360 ? 79.975 -9.075 -97.427 1.00 60.50 360 GLU A O 1
ATOM 2909 N N . ASN A 1 361 ? 78.120 -10.323 -97.461 1.00 55.25 361 ASN A N 1
ATOM 2910 C CA . ASN A 1 361 ? 78.782 -11.640 -97.585 1.00 55.25 361 ASN A CA 1
ATOM 2911 C C . ASN A 1 361 ? 79.778 -11.985 -96.448 1.00 55.25 361 ASN A C 1
ATOM 2913 O O . ASN A 1 361 ? 80.614 -12.875 -96.610 1.00 55.25 361 ASN A O 1
ATOM 2917 N N . ASP A 1 362 ? 79.669 -11.344 -95.282 1.00 54.91 362 ASP A N 1
ATOM 2918 C CA . ASP A 1 362 ? 80.536 -11.593 -94.123 1.00 54.91 362 ASP A CA 1
ATOM 2919 C C . ASP A 1 362 ? 79.878 -12.589 -93.146 1.00 54.91 362 ASP A C 1
ATOM 2921 O O . ASP A 1 362 ? 79.337 -12.247 -92.092 1.00 54.91 362 ASP A O 1
ATOM 2925 N N . LEU A 1 363 ? 79.889 -13.872 -93.524 1.00 55.12 363 LEU A N 1
ATOM 2926 C CA . LEU A 1 363 ? 79.268 -14.972 -92.763 1.00 55.12 363 LEU A CA 1
ATOM 2927 C C . LEU A 1 363 ? 79.835 -15.141 -91.338 1.00 55.12 363 LEU A C 1
ATOM 2929 O O . LEU A 1 363 ? 79.123 -15.602 -90.448 1.00 55.12 363 LEU A O 1
ATOM 2933 N N . ASN A 1 364 ? 81.080 -14.721 -91.089 1.00 53.12 364 ASN A N 1
ATOM 2934 C CA . ASN A 1 364 ? 81.748 -14.910 -89.796 1.00 53.12 364 ASN A CA 1
ATOM 2935 C C . ASN A 1 364 ? 81.312 -13.891 -88.723 1.00 53.12 364 ASN A C 1
ATOM 2937 O O . ASN A 1 364 ? 81.312 -14.214 -87.539 1.00 53.12 364 ASN A O 1
ATOM 2941 N N . GLU A 1 365 ? 80.892 -12.675 -89.101 1.00 54.03 365 GLU A N 1
ATOM 2942 C CA . GLU A 1 365 ? 80.387 -11.679 -88.135 1.00 54.03 365 GLU A CA 1
ATOM 2943 C C . GLU A 1 365 ? 78.914 -11.939 -87.749 1.00 54.03 365 GLU A C 1
ATOM 2945 O O . GLU A 1 365 ? 78.434 -11.512 -86.692 1.00 54.03 365 GLU A O 1
ATOM 2950 N N . PHE A 1 366 ? 78.201 -12.689 -88.595 1.00 53.25 366 PHE A N 1
ATOM 2951 C CA . PHE A 1 366 ? 76.808 -13.088 -88.404 1.00 53.25 366 PHE A CA 1
ATOM 2952 C C . PHE A 1 366 ? 76.649 -14.114 -87.266 1.00 53.25 366 PHE A C 1
ATOM 2954 O O . PHE A 1 366 ? 75.764 -13.966 -86.418 1.00 53.25 366 PHE A O 1
ATOM 2961 N N . GLU A 1 367 ? 77.541 -15.108 -87.184 1.00 55.56 367 GLU A N 1
ATOM 2962 C CA . GLU A 1 367 ? 77.515 -16.130 -86.125 1.00 55.56 367 GLU A CA 1
ATOM 2963 C C . GLU A 1 367 ? 77.826 -15.546 -84.735 1.00 55.56 367 GLU A C 1
ATOM 2965 O O . GLU A 1 367 ? 77.107 -15.822 -83.768 1.00 55.56 367 GLU A O 1
ATOM 2970 N N . ASP A 1 368 ? 78.820 -14.659 -84.630 1.00 55.44 368 ASP A N 1
ATOM 2971 C CA . ASP A 1 368 ? 79.237 -14.066 -83.350 1.00 55.44 368 ASP A CA 1
ATOM 2972 C C . ASP A 1 368 ? 78.166 -13.143 -82.734 1.00 55.44 368 ASP A C 1
ATOM 2974 O O . ASP A 1 368 ? 78.012 -13.067 -81.505 1.00 55.44 368 ASP A O 1
ATOM 2978 N N . LYS A 1 369 ? 77.369 -12.457 -83.567 1.00 56.00 369 LYS A N 1
ATOM 2979 C CA . LYS A 1 369 ? 76.266 -11.596 -83.105 1.00 56.00 369 LYS A CA 1
ATOM 2980 C C . LYS A 1 369 ? 75.021 -12.392 -82.704 1.00 56.00 369 LYS A C 1
ATOM 2982 O O . LYS A 1 369 ? 74.410 -12.031 -81.698 1.00 56.00 369 LYS A O 1
ATOM 2987 N N . ILE A 1 370 ? 74.700 -13.498 -83.387 1.00 58.34 370 ILE A N 1
ATOM 2988 C CA . ILE A 1 370 ? 73.596 -14.410 -83.013 1.00 58.34 370 ILE A CA 1
ATOM 2989 C C . ILE A 1 370 ? 73.854 -15.083 -81.656 1.00 58.34 370 ILE A C 1
ATOM 2991 O O . ILE A 1 370 ? 72.946 -15.227 -80.832 1.00 58.34 370 ILE A O 1
ATOM 2995 N N . ILE A 1 371 ? 75.104 -15.461 -81.379 1.00 56.78 371 ILE A N 1
ATOM 2996 C CA . ILE A 1 371 ? 75.494 -16.044 -80.085 1.00 56.78 371 ILE A CA 1
ATOM 2997 C C . ILE A 1 371 ? 75.344 -15.013 -78.949 1.00 56.78 371 ILE A C 1
ATOM 2999 O O . ILE A 1 371 ? 74.969 -15.364 -77.825 1.00 56.78 371 ILE A O 1
ATOM 3003 N N . LYS A 1 372 ? 75.577 -13.725 -79.233 1.00 55.16 372 LYS A N 1
ATOM 3004 C CA . LYS A 1 372 ? 75.400 -12.628 -78.267 1.00 55.16 372 LYS A CA 1
ATOM 3005 C C . LYS A 1 372 ? 73.931 -12.318 -77.974 1.00 55.16 372 LYS A C 1
ATOM 3007 O O . LYS A 1 372 ? 73.606 -12.079 -76.813 1.00 55.16 372 LYS A O 1
ATOM 3012 N N . THR A 1 373 ? 73.046 -12.360 -78.970 1.00 54.62 373 THR A N 1
ATOM 3013 C CA . THR A 1 373 ? 71.596 -12.180 -78.766 1.00 54.62 373 THR A CA 1
ATOM 3014 C C . THR A 1 373 ? 70.965 -13.356 -78.017 1.00 54.62 373 THR A C 1
ATOM 3016 O O . THR A 1 373 ? 70.194 -13.113 -77.090 1.00 54.62 373 THR A O 1
ATOM 3019 N N . LYS A 1 374 ? 71.380 -14.607 -78.275 1.00 52.97 374 LYS A N 1
ATOM 3020 C CA . LYS A 1 374 ? 70.931 -15.780 -77.488 1.00 52.97 374 LYS A CA 1
ATOM 3021 C C . LYS A 1 374 ? 71.278 -15.686 -75.991 1.00 52.97 374 LYS A C 1
ATOM 3023 O O . LYS A 1 374 ? 70.469 -16.064 -75.149 1.00 52.97 374 LYS A O 1
ATOM 3028 N N . LYS A 1 375 ? 72.437 -15.113 -75.630 1.00 49.62 375 LYS A N 1
ATOM 3029 C CA . LYS A 1 375 ? 72.831 -14.883 -74.218 1.00 49.62 375 LYS A CA 1
ATOM 3030 C C . LYS A 1 375 ? 72.015 -13.799 -73.498 1.00 49.62 375 LYS A C 1
ATOM 3032 O O . LYS A 1 375 ? 72.003 -13.761 -72.267 1.00 49.62 375 LYS A O 1
ATOM 3037 N N . ILE A 1 376 ? 71.367 -12.898 -74.236 1.00 47.97 376 ILE A N 1
ATOM 3038 C CA . ILE A 1 376 ? 70.521 -11.838 -73.663 1.00 47.97 376 ILE A CA 1
ATOM 3039 C C . ILE A 1 376 ? 69.103 -12.374 -73.385 1.00 47.97 376 ILE A C 1
ATOM 3041 O O . ILE A 1 376 ? 68.501 -12.009 -72.372 1.00 47.97 376 ILE A O 1
ATOM 3045 N N . GLU A 1 377 ? 68.610 -13.312 -74.199 1.00 44.97 377 GLU A N 1
ATOM 3046 C CA . GLU A 1 377 ? 67.323 -13.992 -73.980 1.00 44.97 377 GLU A CA 1
ATOM 3047 C C . GLU A 1 377 ? 67.352 -14.988 -72.808 1.00 44.97 377 GLU A C 1
ATOM 3049 O O . GLU A 1 377 ? 66.411 -15.015 -72.021 1.00 44.97 377 GLU A O 1
ATOM 3054 N N . GLU A 1 378 ? 68.442 -15.735 -72.583 1.00 47.28 378 GLU A N 1
ATOM 3055 C CA . GLU A 1 378 ? 68.539 -16.633 -71.410 1.00 47.28 378 GLU A CA 1
ATOM 3056 C C . GLU A 1 378 ? 68.455 -15.890 -70.058 1.00 47.28 378 GLU A C 1
ATOM 3058 O O . GLU A 1 378 ? 68.037 -16.466 -69.052 1.00 47.28 378 GLU A O 1
ATOM 3063 N N . ASN A 1 379 ? 68.782 -14.592 -70.032 1.00 44.06 379 ASN A N 1
ATOM 3064 C CA . ASN A 1 379 ? 68.691 -13.748 -68.835 1.00 44.06 379 ASN A CA 1
ATOM 3065 C C . ASN A 1 379 ? 67.343 -13.022 -68.682 1.00 44.06 379 ASN A C 1
ATOM 3067 O O . ASN A 1 379 ? 67.067 -12.459 -67.621 1.00 44.06 379 ASN A O 1
ATOM 3071 N N . THR A 1 380 ? 66.479 -13.046 -69.699 1.00 44.09 380 THR A N 1
ATOM 3072 C CA . THR A 1 380 ? 65.149 -12.431 -69.656 1.00 44.09 380 THR A CA 1
ATOM 3073 C C . THR A 1 380 ? 64.093 -13.514 -69.840 1.00 44.09 380 THR A C 1
ATOM 3075 O O . THR A 1 380 ? 63.792 -13.948 -70.942 1.00 44.09 380 THR A O 1
ATOM 3078 N N . LYS A 1 381 ? 63.517 -13.985 -68.726 1.00 45.12 381 LYS A N 1
ATOM 3079 C CA . LYS A 1 381 ? 62.388 -14.931 -68.716 1.00 45.12 381 LYS A CA 1
ATOM 3080 C C . LYS A 1 381 ? 61.191 -14.354 -69.491 1.00 45.12 381 LYS A C 1
ATOM 3082 O O . LYS A 1 381 ? 60.317 -13.734 -68.892 1.00 45.12 381 LYS A O 1
ATOM 3087 N N . ILE A 1 382 ? 61.135 -14.572 -70.802 1.00 42.41 382 ILE A N 1
ATOM 3088 C CA . ILE A 1 382 ? 59.973 -14.274 -71.642 1.00 42.41 382 ILE A CA 1
ATOM 3089 C C . ILE A 1 382 ? 59.196 -15.581 -71.815 1.00 42.41 382 ILE A C 1
ATOM 3091 O O . ILE A 1 382 ? 59.616 -16.509 -72.499 1.00 42.41 382 ILE A O 1
ATOM 3095 N N . SER A 1 383 ? 58.068 -15.664 -71.116 1.00 43.16 383 SER A N 1
ATOM 3096 C CA . SER A 1 383 ? 57.189 -16.830 -71.016 1.00 43.16 383 SER A CA 1
ATOM 3097 C C . SER A 1 383 ? 56.052 -16.798 -72.043 1.00 43.16 383 SER A C 1
ATOM 3099 O O . SER A 1 383 ? 54.901 -17.038 -71.677 1.00 43.16 383 SER A O 1
ATOM 3101 N N . ASP A 1 384 ? 56.332 -16.449 -73.299 1.00 48.94 384 ASP A N 1
ATOM 3102 C CA . ASP A 1 384 ? 55.286 -16.359 -74.323 1.00 48.94 384 ASP A CA 1
ATOM 3103 C C . ASP A 1 384 ? 55.506 -17.407 -75.425 1.00 48.94 384 ASP A C 1
ATOM 3105 O O . ASP A 1 384 ? 56.367 -17.283 -76.297 1.00 48.94 384 ASP A O 1
ATOM 3109 N N . ASN A 1 385 ? 54.739 -18.500 -75.342 1.00 52.84 385 ASN A N 1
ATOM 3110 C CA . ASN A 1 385 ? 54.862 -19.679 -76.209 1.00 52.84 385 ASN A CA 1
ATOM 3111 C C . ASN A 1 385 ? 54.632 -19.364 -77.697 1.00 52.84 385 ASN A C 1
ATOM 3113 O O . ASN A 1 385 ? 55.142 -20.083 -78.553 1.00 52.84 385 ASN A O 1
ATOM 3117 N N . LYS A 1 386 ? 53.908 -18.284 -78.023 1.00 50.50 386 LYS A N 1
ATOM 3118 C CA . LYS A 1 386 ? 53.653 -17.880 -79.417 1.00 50.50 386 LYS A CA 1
ATOM 3119 C C . LYS A 1 386 ? 54.898 -17.358 -80.125 1.00 50.50 386 LYS A C 1
ATOM 3121 O O . LYS A 1 386 ? 55.063 -17.591 -81.318 1.00 50.50 386 LYS A O 1
ATOM 3126 N N . THR A 1 387 ? 55.778 -16.676 -79.401 1.00 49.41 387 THR A N 1
ATOM 3127 C CA . THR A 1 387 ? 57.029 -16.136 -79.949 1.00 49.41 387 THR A CA 1
ATOM 3128 C C . THR A 1 387 ? 58.018 -17.260 -80.242 1.00 49.41 387 THR A C 1
ATOM 3130 O O . THR A 1 387 ? 58.720 -17.218 -81.248 1.00 49.41 387 THR A O 1
ATOM 3133 N N . LYS A 1 388 ? 58.005 -18.311 -79.412 1.00 52.34 388 LYS A N 1
ATOM 3134 C CA . LYS A 1 388 ? 58.841 -19.505 -79.581 1.00 52.34 388 LYS A CA 1
ATOM 3135 C C . LYS A 1 388 ? 58.462 -20.313 -80.830 1.00 52.34 388 LYS A C 1
ATOM 3137 O O . LYS A 1 388 ? 59.338 -20.707 -81.588 1.00 52.34 388 LYS A O 1
ATOM 3142 N N . GLU A 1 389 ? 57.165 -20.478 -81.091 1.00 52.78 389 GLU A N 1
ATOM 3143 C CA . GLU A 1 389 ? 56.663 -21.205 -82.270 1.00 52.78 389 GLU A CA 1
ATOM 3144 C C . GLU A 1 389 ? 56.940 -20.462 -83.596 1.00 52.78 389 GLU A C 1
ATOM 3146 O O . GLU A 1 389 ? 57.199 -21.080 -84.628 1.00 52.78 389 GLU A O 1
ATOM 3151 N N . LEU A 1 390 ? 56.910 -19.124 -83.577 1.00 50.94 390 LEU A N 1
ATOM 3152 C CA . LEU A 1 390 ? 57.252 -18.289 -84.736 1.00 50.94 390 LEU A CA 1
ATOM 3153 C C . LEU A 1 390 ? 58.752 -18.322 -85.064 1.00 50.94 390 LEU A C 1
ATOM 3155 O O . LEU A 1 390 ? 59.107 -18.251 -86.237 1.00 50.94 390 LEU A O 1
ATOM 3159 N N . LEU A 1 391 ? 59.610 -18.461 -84.051 1.00 46.50 391 LEU A N 1
ATOM 3160 C CA . LEU A 1 391 ? 61.061 -18.593 -84.207 1.00 46.50 391 LEU A CA 1
ATOM 3161 C C . LEU A 1 391 ? 61.473 -19.966 -84.752 1.00 46.50 391 LEU A C 1
ATOM 3163 O O . LEU A 1 391 ? 62.328 -20.022 -85.629 1.00 46.50 391 LEU A O 1
ATOM 3167 N N . GLU A 1 392 ? 60.842 -21.056 -84.304 1.00 54.75 392 GLU A N 1
ATOM 3168 C CA . GLU A 1 392 ? 61.104 -22.391 -84.869 1.00 54.75 392 GLU A CA 1
ATOM 3169 C C . GLU A 1 392 ? 60.723 -22.459 -86.356 1.00 54.75 392 GLU A C 1
ATOM 3171 O O . GLU A 1 392 ? 61.514 -22.926 -87.169 1.00 54.75 392 GLU A O 1
ATOM 3176 N N . LYS A 1 393 ? 59.582 -21.876 -86.752 1.00 50.59 393 LYS A N 1
ATOM 3177 C CA . LYS A 1 393 ? 59.171 -21.806 -88.169 1.00 50.59 393 LYS A CA 1
ATOM 3178 C C . LYS A 1 393 ? 60.071 -20.927 -89.045 1.00 50.59 393 LYS A C 1
ATOM 3180 O O . LYS A 1 393 ? 60.044 -21.079 -90.260 1.00 50.59 393 LYS A O 1
ATOM 3185 N N . PHE A 1 394 ? 60.816 -19.994 -88.454 1.00 42.62 394 PHE A N 1
ATOM 3186 C CA . PHE A 1 394 ? 61.719 -19.092 -89.178 1.00 42.62 394 PHE A CA 1
ATOM 3187 C C . PHE A 1 394 ? 63.141 -19.654 -89.302 1.00 42.62 394 PHE A C 1
ATOM 3189 O O . PHE A 1 394 ? 63.897 -19.193 -90.143 1.00 42.62 394 PHE A O 1
ATOM 3196 N N . LEU A 1 395 ? 63.506 -20.630 -88.463 1.00 43.03 395 LEU A N 1
ATOM 3197 C CA . LEU A 1 395 ? 64.780 -21.352 -88.541 1.00 43.03 395 LEU A CA 1
ATOM 3198 C C . LEU A 1 395 ? 64.717 -22.570 -89.479 1.00 43.03 395 LEU A C 1
ATOM 3200 O O . LEU A 1 395 ? 65.762 -23.024 -89.934 1.00 43.03 395 LEU A O 1
ATOM 3204 N N . ASP A 1 396 ? 63.516 -23.084 -89.762 1.00 42.50 396 ASP A N 1
ATOM 3205 C CA . ASP A 1 396 ? 63.269 -24.161 -90.737 1.00 42.50 396 ASP A CA 1
ATOM 3206 C C . ASP A 1 396 ? 63.241 -23.679 -92.207 1.00 42.50 396 ASP A C 1
ATOM 3208 O O . ASP A 1 396 ? 63.243 -24.510 -93.118 1.00 42.50 396 ASP A O 1
ATOM 3212 N N . PHE A 1 397 ? 63.189 -22.362 -92.450 1.00 38.00 397 PHE A N 1
ATOM 3213 C CA . PHE A 1 397 ? 63.209 -21.733 -93.780 1.00 38.00 397 PHE A CA 1
ATOM 3214 C C . PHE A 1 397 ? 64.591 -21.148 -94.067 1.00 38.00 397 PHE A C 1
ATOM 3216 O O . PHE A 1 397 ? 65.065 -21.299 -95.217 1.00 38.00 397 PHE A O 1
#

Sequence (397 aa):
MLRTQYRCHPLISQICNNLFYQGALLDGISSNQRKPIVNNFPPLFFLDSENGKEEKTWTGSYRNFYEAKIIIGLIEMLLKENISSSKIGVITLYKEQARLINKLLTIFQNGKSKSKSEKEKKKNKKEKSTGILGLKNTFTKRKTNNNNNNKKSGKNEMKQIQISTVDAFQGAEKEICIVSCCRTENLGFIESPNRLNVLLSRAKNHLIIVGRQKVLNSSSVWNSVIKHCIFSMGGICYASDVCKNVEILNLKKEKHFDLGNFDLNFFGIDLNSLINFGNENQNQLNELNQNQLNQLNQLNQNQLNQNQNQNQNQLNQLNQNQNQLNQLNQNQNQNQNQLNQLNQNQNQNNKMVIEQLIKENDLNEFEDKIIKTKKIEENTKISDNKTKELLEKFLDF